Protein AF-0000000070954323 (afdb_homodimer)

Nearest PDB structures (foldseek):
  1kt5-assembly1_A  TM=7.233E-01  e=2.459E-09  Bos taurus
  1aqb-assembly1_A  TM=7.321E-01  e=3.437E-09  Sus scrofa domesticus
  1hbq-assembly1_A  TM=7.292E-01  e=1.731E-08  Bos taurus
  2wqa-assembly1_F  TM=7.330E-01  e=2.860E-08  Homo sapiens
  2wq9-assembly1_A  TM=7.162E-01  e=1.611E-07  Homo sapiens

Secondary structure (DSSP, 8-state):
-HHHHHHHHHHHHHHHHHS-----TTS--SS---SS--GGGG-EEEEEEEE--SSTTSPPEEEEEEEEEEEETTEEEEEEEEEEE-TTT--EEEEEEEEEESSTTT-SEEEEEEEETT--PPPPPEEEEEEEE-SSSEEEEEEEEEEEETTTTEEEEEEEEEEEESSS---HHHHHHHHHHGGGGT--GGG-EE---TT-----/-HHHHHHHHHHHHHHHHHS-----TTS--SS---SS--GGGG-EEEEEEEE--SSTTSPPEEEEEEEEEEEETTEEEEEEEEEEE-TTT--EEEEEEEEEESSTTT-SEEEEEEEETT--PPPPPEEEEEEEE-SSSEEEEEEEEEEEETTTTEEEEEEEEEEEESSS---HHHHHHHHHHGGGGT--GGG-EE---TT-----

InterPro domains:
  IPR012674 Calycin [G3DSA:2.40.128.20] (20-203)
  IPR012674 Calycin [SSF50814] (7-202)

Solvent-accessible surface area (backbone atoms only — not comparable to full-atom values): 21520 Å² total; per-residue (Å²): 114,68,66,57,28,49,51,45,39,49,49,38,51,53,48,49,67,65,44,63,67,57,75,45,81,58,41,59,75,77,92,55,42,29,78,88,46,62,62,74,55,57,45,43,62,33,18,52,49,23,27,35,30,86,59,80,88,52,59,43,31,48,32,33,37,36,36,42,64,40,78,58,90,83,43,34,33,35,43,34,40,36,40,29,23,37,72,86,79,59,48,76,49,44,35,38,31,49,30,37,30,72,43,52,85,46,46,24,33,26,41,32,30,40,27,49,64,93,56,87,62,63,51,74,57,28,42,32,21,41,56,45,65,77,65,67,58,39,37,32,37,39,35,30,33,65,35,70,41,79,90,76,70,41,75,35,51,52,65,32,40,36,32,31,17,60,42,72,73,68,53,66,68,28,48,51,48,47,50,54,45,46,45,47,69,70,39,58,71,89,55,51,40,76,45,49,54,69,90,56,75,76,79,121,113,70,64,60,30,50,51,44,39,49,48,37,52,54,48,49,67,64,43,66,66,59,73,46,82,58,42,59,77,74,93,56,41,28,79,88,46,61,61,74,55,58,45,43,62,33,18,52,50,23,28,35,31,84,60,78,88,52,58,43,30,47,34,34,37,36,36,43,64,41,76,58,90,83,42,34,34,36,44,34,39,35,39,30,22,38,72,87,79,60,49,76,49,43,36,39,30,49,30,36,29,74,42,52,86,45,46,24,32,25,41,30,30,40,26,51,65,93,59,87,62,64,51,74,56,29,41,32,21,39,54,44,67,78,65,67,58,37,34,33,37,39,35,32,33,65,36,72,40,80,90,76,70,42,74,35,52,52,65,31,41,36,33,33,17,59,43,72,73,68,54,66,66,27,48,50,49,46,50,55,45,46,45,49,70,72,39,59,70,88,56,52,41,76,43,48,54,69,91,55,77,74,78,120

Organism: NCBI:txid2509291

Radius of gyration: 23.68 Å; Cα contacts (8 Å, |Δi|>4): 924; chains: 2; bounding box: 45×77×60 Å

Foldseek 3Di:
DVVLLVVLLVQLVVLLVVLQLPDPVQADDDPAADPQDDLVLLAAKKFFFKWFDLDDQDNFAQWMKGWDWDDDPQWIKIWIKIWTADPVPRDIWIKIKIWTAPHSNRRFKIKMWMDTPPDDDIDPIWIKGFRDDPSAFKTKIKIKDWDADPVVRDIHMDMIITMITPDLDDDPSSSVSNQVSVVSVVDDNVRMDGHHNPPCPPPD/DVVLLVVLLVQLVVLLVVLQLPDPVQADDDPAADPQDDLVLLAAKKFFFKWFDLDDQDNFAQWMKGWDWDDDPQWIKIWIKIWGADPVPRDIWIKIKIWTAPHSRRRFKIKMWMDTPPDDDIDPIWIKGFRDDPSAFKTKIKIKDWDADPVVRDIHMDMIITMITPDLDDDPSSSVSNQVSVVSHVDDNVRMDGHHNPPCPPPD

Structure (mmCIF, N/CA/C/O backbone):
data_AF-0000000070954323-model_v1
#
loop_
_entity.id
_entity.type
_entity.pdbx_description
1 polymer 'Accessory gland protein'
#
loop_
_atom_site.group_PDB
_atom_site.id
_atom_site.type_symbol
_atom_site.label_atom_id
_atom_site.label_alt_id
_atom_site.label_comp_id
_atom_site.label_asym_id
_atom_site.label_entity_id
_atom_site.label_seq_id
_atom_site.pdbx_PDB_ins_code
_atom_site.Cartn_x
_atom_site.Cartn_y
_atom_site.Cartn_z
_atom_site.occupancy
_atom_site.B_iso_or_equiv
_atom_site.auth_seq_id
_atom_site.auth_comp_id
_atom_site.auth_asym_id
_atom_site.auth_atom_id
_atom_site.pdbx_PDB_model_num
ATOM 1 N N . MET A 1 1 ? -2.977 30.281 27.391 1 47.25 1 MET A N 1
ATOM 2 C CA . MET A 1 1 ? -1.901 29.828 26.516 1 47.25 1 MET A CA 1
ATOM 3 C C . MET A 1 1 ? -1.099 28.719 27.172 1 47.25 1 MET A C 1
ATOM 5 O O . MET A 1 1 ? -0.707 27.75 26.516 1 47.25 1 MET A O 1
ATOM 9 N N . VAL A 1 2 ? -0.849 28.797 28.5 1 53.75 2 VAL A N 1
ATOM 10 C CA . VAL A 1 2 ? -0.03 27.844 29.266 1 53.75 2 VAL A CA 1
ATOM 11 C C . VAL A 1 2 ? -0.776 26.516 29.406 1 53.75 2 VAL A C 1
ATOM 13 O O . VAL A 1 2 ? -0.182 25.453 29.281 1 53.75 2 VAL A O 1
ATOM 16 N N . ARG A 1 3 ? -2.035 26.594 29.5 1 60.94 3 ARG A N 1
ATOM 17 C CA . ARG A 1 3 ? -2.857 25.406 29.734 1 60.94 3 ARG A CA 1
ATOM 18 C C . ARG A 1 3 ? -2.975 24.562 28.469 1 60.94 3 ARG A C 1
ATOM 20 O O . ARG A 1 3 ? -2.92 23.328 28.547 1 60.94 3 ARG A O 1
ATOM 27 N N . LEU A 1 4 ? -2.953 25.266 27.422 1 66.94 4 LEU A N 1
ATOM 28 C CA . LEU A 1 4 ? -3.074 24.547 26.156 1 66.94 4 LEU A CA 1
ATOM 29 C C . LEU A 1 4 ? -1.786 23.812 25.828 1 66.94 4 LEU A C 1
ATOM 31 O O . LEU A 1 4 ? -1.827 22.656 25.375 1 66.94 4 LEU A O 1
ATOM 35 N N . SER A 1 5 ? -0.775 24.453 26.328 1 74.94 5 SER A N 1
ATOM 36 C CA . SER A 1 5 ? 0.527 23.844 26.094 1 74.94 5 SER A CA 1
ATOM 37 C C . SER A 1 5 ? 0.712 22.578 26.922 1 74.94 5 SER A C 1
ATOM 39 O O . SER A 1 5 ? 1.225 21.562 26.422 1 74.94 5 SER A O 1
ATOM 41 N N . ALA A 1 6 ? 0.201 22.719 28.062 1 77.94 6 ALA A N 1
ATOM 42 C CA . ALA A 1 6 ? 0.362 21.578 28.953 1 77.94 6 ALA A CA 1
ATOM 43 C C . ALA A 1 6 ? -0.482 20.391 28.484 1 77.94 6 ALA A C 1
ATOM 45 O O . ALA A 1 6 ? -0.036 19.234 28.547 1 77.94 6 ALA A O 1
ATOM 46 N N . LEU A 1 7 ? -1.592 20.672 28.062 1 75.38 7 LEU A N 1
ATOM 47 C CA . LEU A 1 7 ? -2.49 19.625 27.594 1 75.38 7 LEU A CA 1
ATOM 48 C C . LEU A 1 7 ? -1.939 18.953 26.344 1 75.38 7 LEU A C 1
ATOM 50 O O . LEU A 1 7 ? -1.99 17.734 26.203 1 75.38 7 LEU A O 1
ATOM 54 N N . VAL A 1 8 ? -1.42 19.766 25.516 1 77.81 8 VAL A N 1
ATOM 55 C CA . VAL A 1 8 ? -0.852 19.219 24.281 1 77.81 8 VAL A CA 1
ATOM 56 C C . VAL A 1 8 ? 0.38 18.375 24.609 1 77.81 8 VAL A C 1
ATOM 58 O O . VAL A 1 8 ? 0.582 17.312 24.031 1 77.81 8 VAL A O 1
ATOM 61 N N . LEU A 1 9 ? 1.069 18.953 25.562 1 77.38 9 LEU A N 1
ATOM 62 C CA . LEU A 1 9 ? 2.262 18.203 25.969 1 77.38 9 LEU A CA 1
ATOM 63 C C . LEU A 1 9 ? 1.887 16.859 26.562 1 77.38 9 LEU A C 1
ATOM 65 O O . LEU A 1 9 ? 2.52 15.844 26.266 1 77.38 9 LEU A O 1
ATOM 69 N N . LEU A 1 10 ? 0.932 16.922 27.312 1 75 10 LEU A N 1
ATOM 70 C CA . LEU A 1 10 ? 0.473 15.68 27.922 1 75 10 LEU A CA 1
ATOM 71 C C . LEU A 1 10 ? -0.044 14.719 26.859 1 75 10 LEU A C 1
ATOM 73 O O . LEU A 1 10 ? 0.27 13.523 26.906 1 75 10 LEU A O 1
ATOM 77 N N . ALA A 1 11 ? -0.732 15.25 26 1 76.75 11 ALA A N 1
ATOM 78 C CA . ALA A 1 11 ? -1.265 14.414 24.922 1 76.75 11 ALA A CA 1
ATOM 79 C C . ALA A 1 11 ? -0.139 13.82 24.094 1 76.75 11 ALA A C 1
ATOM 81 O O . ALA A 1 11 ? -0.169 12.633 23.75 1 76.75 11 ALA A O 1
ATOM 82 N N . ALA A 1 12 ? 0.773 14.633 23.844 1 76.06 12 ALA A N 1
ATOM 83 C CA . ALA A 1 12 ? 1.914 14.172 23.047 1 76.06 12 ALA A CA 1
ATOM 84 C C . ALA A 1 12 ? 2.646 13.039 23.766 1 76.06 12 ALA A C 1
ATOM 86 O O . ALA A 1 12 ? 3.051 12.055 23.141 1 76.06 12 ALA A O 1
ATOM 87 N N . LEU A 1 13 ? 2.721 13.211 25 1 73.44 13 LEU A N 1
ATOM 88 C CA . LEU A 1 13 ? 3.406 12.195 25.797 1 73.44 13 LEU A CA 1
ATOM 89 C C . LEU A 1 13 ? 2.631 10.883 25.781 1 73.44 13 LEU A C 1
ATOM 91 O O . LEU A 1 13 ? 3.223 9.805 25.672 1 73.44 13 LEU A O 1
ATOM 95 N N . LEU A 1 14 ? 1.375 10.992 25.844 1 73.31 14 LEU A N 1
ATOM 96 C CA . LEU A 1 14 ? 0.542 9.797 25.859 1 73.31 14 LEU A CA 1
ATOM 97 C C . LEU A 1 14 ? 0.603 9.078 24.516 1 73.31 14 LEU A C 1
ATOM 99 O O . LEU A 1 14 ? 0.645 7.848 24.453 1 73.31 14 LEU A O 1
ATOM 103 N N . VAL A 1 15 ? 0.657 9.867 23.547 1 75.38 15 VAL A N 1
ATOM 104 C CA . VAL A 1 15 ? 0.728 9.289 22.203 1 75.38 15 VAL A CA 1
ATOM 105 C C . VAL A 1 15 ? 2.08 8.609 22.016 1 75.38 15 VAL A C 1
ATOM 107 O O . VAL A 1 15 ? 2.154 7.52 21.438 1 75.38 15 VAL A O 1
ATOM 110 N N . ALA A 1 16 ? 3.035 9.234 22.453 1 71.12 16 ALA A N 1
ATOM 111 C CA . ALA A 1 16 ? 4.379 8.68 22.312 1 71.12 16 ALA A CA 1
ATOM 112 C C . ALA A 1 16 ? 4.5 7.336 23.016 1 71.12 16 ALA A C 1
ATOM 114 O O . ALA A 1 16 ? 5.133 6.41 22.5 1 71.12 16 ALA A O 1
ATOM 115 N N . VAL A 1 17 ? 3.842 7.254 24.094 1 67.12 17 VAL A N 1
ATOM 116 C CA . VAL A 1 17 ? 3.904 6.02 24.875 1 67.12 17 VAL A CA 1
ATOM 117 C C . VAL A 1 17 ? 3.135 4.914 24.141 1 67.12 17 VAL A C 1
ATOM 119 O O . VAL A 1 17 ? 3.557 3.756 24.141 1 67.12 17 VAL A O 1
ATOM 122 N N . ALA A 1 18 ? 2.109 5.312 23.516 1 68.12 18 ALA A N 1
ATOM 123 C CA . ALA A 1 18 ? 1.26 4.348 22.828 1 68.12 18 ALA A CA 1
ATOM 124 C C . ALA A 1 18 ? 1.861 3.955 21.469 1 68.12 18 ALA A C 1
ATOM 126 O O . ALA A 1 18 ? 1.576 2.875 20.953 1 68.12 18 ALA A O 1
ATOM 127 N N . ALA A 1 19 ? 2.588 4.902 21 1 64.31 19 ALA A N 1
ATOM 128 C CA . ALA A 1 19 ? 3.199 4.625 19.703 1 64.31 19 ALA A CA 1
ATOM 129 C C . ALA A 1 19 ? 4.301 3.574 19.828 1 64.31 19 ALA A C 1
ATOM 131 O O . ALA A 1 19 ? 5.285 3.781 20.547 1 64.31 19 ALA A O 1
ATOM 132 N N . ASN A 1 20 ? 3.857 2.318 20.094 1 59.84 20 ASN A N 1
ATOM 133 C CA . ASN A 1 20 ? 4.852 1.251 20.141 1 59.84 20 ASN A CA 1
ATOM 134 C C . ASN A 1 20 ? 5.848 1.351 18.984 1 59.84 20 ASN A C 1
ATOM 136 O O . ASN A 1 20 ? 5.453 1.385 17.828 1 59.84 20 ASN A O 1
ATOM 140 N N . ARG A 1 21 ? 7.09 1.794 19.25 1 58.81 21 ARG A N 1
ATOM 141 C CA . ARG A 1 21 ? 8.195 2.002 18.312 1 58.81 21 ARG A CA 1
ATOM 142 C C . ARG A 1 21 ? 8.305 0.842 17.328 1 58.81 21 ARG A C 1
ATOM 144 O O . ARG A 1 21 ? 9.102 -0.077 17.531 1 58.81 21 ARG A O 1
ATOM 151 N N . SER A 1 22 ? 7.191 0.528 16.828 1 56.34 22 SER A N 1
ATOM 152 C CA . SER A 1 22 ? 7.469 -0.533 15.875 1 56.34 22 SER A CA 1
ATOM 153 C C . SER A 1 22 ? 8.211 0.006 14.656 1 56.34 22 SER A C 1
ATOM 155 O O . SER A 1 22 ? 7.859 1.062 14.125 1 56.34 22 SER A O 1
ATOM 157 N N . SER A 1 23 ? 9.453 -0.253 14.586 1 64.88 23 SER A N 1
ATOM 158 C CA . SER A 1 23 ? 10.234 0.056 13.391 1 64.88 23 SER A CA 1
ATOM 159 C C . SER A 1 23 ? 9.562 -0.475 12.133 1 64.88 23 SER A C 1
ATOM 161 O O . SER A 1 23 ? 9.109 -1.622 12.102 1 64.88 23 SER A O 1
ATOM 163 N N . PHE A 1 24 ? 9.352 0.448 11.281 1 75.44 24 PHE A N 1
ATOM 164 C CA . PHE A 1 24 ? 8.758 0.048 10.008 1 75.44 24 PHE A CA 1
ATOM 165 C C . PHE A 1 24 ? 9.844 -0.316 9 1 75.44 24 PHE A C 1
ATOM 167 O O . PHE A 1 24 ? 9.539 -0.647 7.848 1 75.44 24 PHE A O 1
ATOM 174 N N . ARG A 1 25 ? 11.094 -0.28 9.438 1 73.44 25 ARG A N 1
ATOM 175 C CA . ARG A 1 25 ? 12.258 -0.756 8.695 1 73.44 25 ARG A CA 1
ATOM 176 C C . ARG A 1 25 ? 12.312 -0.125 7.305 1 73.44 25 ARG A C 1
ATOM 178 O O . ARG A 1 25 ? 12.531 -0.817 6.312 1 73.44 25 ARG A O 1
ATOM 185 N N . GLY A 1 26 ? 11.914 1.151 7.34 1 78.75 26 GLY A N 1
ATOM 186 C CA . GLY A 1 26 ? 12.016 1.883 6.086 1 78.75 26 GLY A CA 1
ATOM 187 C C . GLY A 1 26 ? 10.852 1.628 5.152 1 78.75 26 GLY A C 1
ATOM 188 O O . GLY A 1 26 ? 10.891 2.023 3.984 1 78.75 26 GLY A O 1
ATOM 189 N N . LYS A 1 27 ? 9.883 0.964 5.633 1 89.06 27 LYS A N 1
ATOM 190 C CA . LYS A 1 27 ? 8.695 0.697 4.828 1 89.06 27 LYS A CA 1
ATOM 191 C C . LYS A 1 27 ? 7.504 1.504 5.328 1 89.06 27 LYS A C 1
ATOM 193 O O . LYS A 1 27 ? 7.559 2.107 6.402 1 89.06 27 LYS A O 1
ATOM 198 N N . CYS A 1 28 ? 6.539 1.507 4.465 1 92.38 28 CYS A N 1
ATOM 199 C CA . CYS A 1 28 ? 5.316 2.182 4.891 1 92.38 28 CYS A CA 1
ATOM 200 C C . CYS A 1 28 ? 4.613 1.397 5.988 1 92.38 28 CYS A C 1
ATOM 202 O O . CYS A 1 28 ? 4.566 0.167 5.949 1 92.38 28 CYS A O 1
ATOM 204 N N . PRO A 1 29 ? 4.102 2.125 6.957 1 87.62 29 PRO A N 1
ATOM 205 C CA . PRO A 1 29 ? 3.357 1.398 7.988 1 87.62 29 PRO A CA 1
ATOM 206 C C . PRO A 1 29 ? 2.119 0.697 7.438 1 87.62 29 PRO A C 1
ATOM 208 O O . PRO A 1 29 ? 1.447 1.229 6.551 1 87.62 29 PRO A O 1
ATOM 211 N N . ILE A 1 30 ? 1.927 -0.478 8.055 1 84.69 30 ILE A N 1
ATOM 212 C CA . ILE A 1 30 ? 0.743 -1.241 7.676 1 84.69 30 ILE A CA 1
ATOM 213 C C . ILE A 1 30 ? -0.319 -1.125 8.766 1 84.69 30 ILE A C 1
ATOM 215 O O . ILE A 1 30 ? -0.018 -1.281 9.953 1 84.69 30 ILE A O 1
ATOM 219 N N . ASN A 1 31 ? -1.475 -0.734 8.453 1 85.19 31 ASN A N 1
ATOM 220 C CA . ASN A 1 31 ? -2.633 -0.729 9.344 1 85.19 31 ASN A CA 1
ATOM 221 C C . ASN A 1 31 ? -2.438 0.228 10.516 1 85.19 31 ASN A C 1
ATOM 223 O O . ASN A 1 31 ? -2.754 -0.11 11.656 1 85.19 31 ASN A O 1
ATOM 227 N N . LEU A 1 32 ? -1.851 1.337 10.289 1 88.88 32 LEU A N 1
ATOM 228 C CA . LEU A 1 32 ? -1.647 2.348 11.328 1 88.88 32 LEU A CA 1
ATOM 229 C C . LEU A 1 32 ? -2.697 3.449 11.227 1 88.88 32 LEU A C 1
ATOM 231 O O . LEU A 1 32 ? -2.914 4.008 10.141 1 88.88 32 LEU A O 1
ATOM 235 N N . GLY A 1 33 ? -3.414 3.713 12.32 1 91.94 33 GLY A N 1
ATOM 236 C CA . GLY A 1 33 ? -4.426 4.754 12.422 1 91.94 33 GLY A CA 1
ATOM 237 C C . GLY A 1 33 ? -5.074 4.824 13.789 1 91.94 33 GLY A C 1
ATOM 238 O O . GLY A 1 33 ? -5.262 3.801 14.445 1 91.94 33 GLY A O 1
ATOM 239 N N . LYS A 1 34 ? -5.371 6.008 14.164 1 93.75 34 LYS A N 1
ATOM 240 C CA . LYS A 1 34 ? -6.008 6.219 15.461 1 93.75 34 LYS A CA 1
ATOM 241 C C . LYS A 1 34 ? -7.316 5.441 15.562 1 93.75 34 LYS A C 1
ATOM 243 O O . LYS A 1 34 ? -8.117 5.434 14.617 1 93.75 34 LYS A O 1
ATOM 248 N N . THR A 1 35 ? -7.531 4.781 16.688 1 90.94 35 THR A N 1
ATOM 249 C CA . THR A 1 35 ? -8.773 4.098 17.016 1 90.94 35 THR A CA 1
ATOM 250 C C . THR A 1 35 ? -9.148 4.316 18.469 1 90.94 35 THR A C 1
ATOM 252 O O . THR A 1 35 ? -8.305 4.16 19.359 1 90.94 35 THR A O 1
ATOM 255 N N . PRO A 1 36 ? -10.383 4.73 18.766 1 94.31 36 PRO A N 1
ATOM 256 C CA . PRO A 1 36 ? -11.438 5.129 17.828 1 94.31 36 PRO A CA 1
ATOM 257 C C . PRO A 1 36 ? -11.133 6.445 17.125 1 94.31 36 PRO A C 1
ATOM 259 O O . PRO A 1 36 ? -10.289 7.223 17.594 1 94.31 36 PRO A O 1
ATOM 262 N N . PHE A 1 37 ? -11.797 6.648 16.031 1 96.69 37 PHE A N 1
ATOM 263 C CA . PHE A 1 37 ? -11.602 7.828 15.195 1 96.69 37 PHE A CA 1
ATOM 264 C C . PHE A 1 37 ? -12.938 8.391 14.734 1 96.69 37 PHE A C 1
ATOM 266 O O . PHE A 1 37 ? -13.836 7.641 14.344 1 96.69 37 PHE A O 1
ATOM 273 N N . ASP A 1 38 ? -13.047 9.703 14.844 1 96.81 38 ASP A N 1
ATOM 274 C CA . ASP A 1 38 ? -14.242 10.391 14.383 1 96.81 38 ASP A CA 1
ATOM 275 C C . ASP A 1 38 ? -13.93 11.32 13.211 1 96.81 38 ASP A C 1
ATOM 277 O O . ASP A 1 38 ? -13.453 12.438 13.406 1 96.81 38 ASP A O 1
ATOM 281 N N . PRO A 1 39 ? -14.273 10.875 12.062 1 96.44 39 PRO A N 1
ATOM 282 C CA . PRO A 1 39 ? -13.922 11.672 10.883 1 96.44 39 PRO A CA 1
ATOM 283 C C . PRO A 1 39 ? -14.57 13.055 10.898 1 96.44 39 PRO A C 1
ATOM 285 O O . PRO A 1 39 ? -14.008 14.016 10.367 1 96.44 39 PRO A O 1
ATOM 288 N N . ARG A 1 40 ? -15.727 13.195 11.523 1 95.75 40 ARG A N 1
ATOM 289 C CA . ARG A 1 40 ? -16.438 14.469 11.531 1 95.75 40 ARG A CA 1
ATOM 290 C C . ARG A 1 40 ? -15.672 15.523 12.32 1 95.75 40 ARG A C 1
ATOM 292 O O . ARG A 1 40 ? -15.711 16.703 11.984 1 95.75 40 ARG A O 1
ATOM 299 N N . LYS A 1 41 ? -15.008 15.07 13.281 1 97.75 41 LYS A N 1
ATOM 300 C CA . LYS A 1 41 ? -14.266 16 14.125 1 97.75 41 LYS A CA 1
ATOM 301 C C . LYS A 1 41 ? -13 16.484 13.438 1 97.75 41 LYS A C 1
ATOM 303 O O . LYS A 1 41 ? -12.383 17.469 13.867 1 97.75 41 LYS A O 1
ATOM 308 N N . MET A 1 42 ? -12.609 15.836 12.352 1 97.81 42 MET A N 1
ATOM 309 C CA . MET A 1 42 ? -11.422 16.25 11.602 1 97.81 42 MET A CA 1
ATOM 310 C C . MET A 1 42 ? -11.758 17.375 10.625 1 97.81 42 MET A C 1
ATOM 312 O O . MET A 1 42 ? -10.859 18 10.07 1 97.81 42 MET A O 1
ATOM 316 N N . ALA A 1 43 ? -12.992 17.656 10.414 1 98.38 43 ALA A N 1
ATOM 317 C CA . ALA A 1 43 ? -13.43 18.625 9.422 1 98.38 43 ALA A CA 1
ATOM 318 C C . ALA A 1 43 ? -12.883 20.016 9.742 1 98.38 43 ALA A C 1
ATOM 320 O O . ALA A 1 43 ? -12.789 20.391 10.906 1 98.38 43 ALA A O 1
ATOM 321 N N . GLY A 1 44 ? -12.578 20.75 8.633 1 98.19 44 GLY A N 1
ATOM 322 C CA . GLY A 1 44 ? -12.164 22.141 8.797 1 98.19 44 GLY A CA 1
ATOM 323 C C . GLY A 1 44 ? -10.695 22.359 8.469 1 98.19 44 GLY A C 1
ATOM 324 O O . GLY A 1 44 ? -10.094 21.594 7.723 1 98.19 44 GLY A O 1
ATOM 325 N N . GLU A 1 45 ? -10.195 23.422 8.984 1 97.69 45 GLU A N 1
ATOM 326 C CA . GLU A 1 45 ? -8.859 23.875 8.609 1 97.69 45 GLU A CA 1
ATOM 327 C C . GLU A 1 45 ? -7.82 23.422 9.617 1 97.69 45 GLU A C 1
ATOM 329 O O . GLU A 1 45 ? -8.062 23.453 10.828 1 97.69 45 GLU A O 1
ATOM 334 N N . TRP A 1 46 ? -6.754 23.031 9.109 1 97.81 46 TRP A N 1
ATOM 335 C CA . TRP A 1 46 ? -5.578 22.641 9.883 1 97.81 46 TRP A CA 1
ATOM 336 C C . TRP A 1 46 ? -4.324 23.328 9.344 1 97.81 46 TRP A C 1
ATOM 338 O O . TRP A 1 46 ? -4.137 23.422 8.125 1 97.81 46 TRP A O 1
ATOM 348 N N . PHE A 1 47 ? -3.459 23.75 10.242 1 97.12 47 PHE A N 1
ATOM 349 C CA . PHE A 1 47 ? -2.211 24.406 9.875 1 97.12 47 PHE A CA 1
ATOM 350 C C . PHE A 1 47 ? -1.018 23.5 10.148 1 97.12 47 PHE A C 1
ATOM 352 O O . PHE A 1 47 ? -0.899 22.938 11.242 1 97.12 47 PHE A O 1
ATOM 359 N N . ILE A 1 48 ? -0.167 23.375 9.172 1 96.56 48 ILE A N 1
ATOM 360 C CA . ILE A 1 48 ? 1.023 22.562 9.406 1 96.56 48 ILE A CA 1
ATOM 361 C C . ILE A 1 48 ? 1.93 23.25 10.422 1 96.56 48 ILE A C 1
ATOM 363 O O . ILE A 1 48 ? 2.229 24.438 10.289 1 96.56 48 ILE A O 1
ATOM 367 N N . GLN A 1 49 ? 2.342 22.5 11.445 1 96.25 49 GLN A N 1
ATOM 368 C CA . GLN A 1 49 ? 3.178 23.047 12.5 1 96.25 49 GLN A CA 1
ATOM 369 C C . GLN A 1 49 ? 4.617 22.562 12.383 1 96.25 49 GLN A C 1
ATOM 371 O O . GLN A 1 49 ? 5.555 23.266 12.758 1 96.25 49 GLN A O 1
ATOM 376 N N . ALA A 1 50 ? 4.781 21.375 11.961 1 96.12 50 ALA A N 1
ATOM 377 C CA . ALA A 1 50 ? 6.078 20.75 11.758 1 96.12 50 ALA A CA 1
ATOM 378 C C . ALA A 1 50 ? 5.941 19.484 10.906 1 96.12 50 ALA A C 1
ATOM 380 O O . ALA A 1 50 ? 4.848 18.922 10.781 1 96.12 50 ALA A O 1
ATOM 381 N N . GLY A 1 51 ? 7.02 19.031 10.336 1 96.12 51 GLY A N 1
ATOM 382 C CA . GLY A 1 51 ? 6.988 17.781 9.586 1 96.12 51 GLY A CA 1
ATOM 383 C C . GLY A 1 51 ? 8.07 17.688 8.523 1 96.12 51 GLY A C 1
ATOM 384 O O . GLY A 1 51 ? 9 18.5 8.516 1 96.12 51 GLY A O 1
ATOM 385 N N . THR A 1 52 ? 7.879 16.641 7.742 1 95.38 52 THR A N 1
ATOM 386 C CA . THR A 1 52 ? 8.781 16.469 6.609 1 95.38 52 THR A CA 1
ATOM 387 C C . THR A 1 52 ? 8.242 17.172 5.371 1 95.38 52 THR A C 1
ATOM 389 O O . THR A 1 52 ? 7.027 17.266 5.184 1 95.38 52 THR A O 1
ATOM 392 N N . PRO A 1 53 ? 9.188 17.703 4.562 1 89.06 53 PRO A N 1
ATOM 393 C CA . PRO A 1 53 ? 8.703 18.359 3.34 1 89.06 53 PRO A CA 1
ATOM 394 C C . PRO A 1 53 ? 8.031 17.375 2.381 1 89.06 53 PRO A C 1
ATOM 396 O O . PRO A 1 53 ? 8.461 16.234 2.262 1 89.06 53 PRO A O 1
ATOM 399 N N . LEU A 1 54 ? 6.938 17.812 1.779 1 75.44 54 LEU A N 1
ATOM 400 C CA . LEU A 1 54 ? 6.25 17 0.786 1 75.44 54 LEU A CA 1
ATOM 401 C C . LEU A 1 54 ? 7.059 16.906 -0.502 1 75.44 54 LEU A C 1
ATOM 403 O O . LEU A 1 54 ? 7.145 15.852 -1.117 1 75.44 54 LEU A O 1
ATOM 407 N N . PHE A 1 55 ? 7.473 18.109 -0.833 1 73.25 55 PHE A N 1
ATOM 408 C CA . PHE A 1 55 ? 8.234 18.234 -2.072 1 73.25 55 PHE A CA 1
ATOM 409 C C . PHE A 1 55 ? 9.609 18.828 -1.807 1 73.25 55 PHE A C 1
ATOM 411 O O . PHE A 1 55 ? 9.727 19.859 -1.137 1 73.25 55 PHE A O 1
ATOM 418 N N . GLY A 1 56 ? 10.625 18.141 -2.117 1 72.62 56 GLY A N 1
ATOM 419 C CA . GLY A 1 56 ? 11.953 18.719 -2.004 1 72.62 56 GLY A CA 1
ATOM 420 C C . GLY A 1 56 ? 12.508 18.672 -0.592 1 72.62 56 GLY A C 1
ATOM 421 O O . GLY A 1 56 ? 12.281 17.703 0.135 1 72.62 56 GLY A O 1
ATOM 422 N N . GLU A 1 57 ? 13.242 19.766 -0.26 1 76.94 57 GLU A N 1
ATOM 423 C CA . GLU A 1 57 ? 13.969 19.75 1.004 1 76.94 57 GLU A CA 1
ATOM 424 C C . GLU A 1 57 ? 13.352 20.703 2.02 1 76.94 57 GLU A C 1
ATOM 426 O O . GLU A 1 57 ? 13.648 20.625 3.213 1 76.94 57 GLU A O 1
ATOM 431 N N . GLN A 1 58 ? 12.445 21.516 1.536 1 85.94 58 GLN A N 1
ATOM 432 C CA . GLN A 1 58 ? 11.922 22.531 2.441 1 85.94 58 GLN A CA 1
ATOM 433 C C . GLN A 1 58 ? 10.406 22.422 2.582 1 85.94 58 GLN A C 1
ATOM 435 O O . GLN A 1 58 ? 9.711 22.125 1.609 1 85.94 58 GLN A O 1
ATOM 440 N N . LEU A 1 59 ? 9.992 22.766 3.816 1 91.19 59 LEU A N 1
ATOM 441 C CA . LEU A 1 59 ? 8.555 22.875 4.035 1 91.19 59 LEU A CA 1
ATOM 442 C C . LEU A 1 59 ? 8 24.156 3.402 1 91.19 59 LEU A C 1
ATOM 444 O O . LEU A 1 59 ? 8.648 25.203 3.43 1 91.19 59 LEU A O 1
ATOM 448 N N . SER A 1 60 ? 6.844 24.062 2.908 1 91.69 60 SER A N 1
ATOM 449 C CA . SER A 1 60 ? 6.172 25.25 2.381 1 91.69 60 SER A CA 1
ATOM 450 C C . SER A 1 60 ? 5.77 26.203 3.5 1 91.69 60 SER A C 1
ATOM 452 O O . SER A 1 60 ? 5.562 25.781 4.641 1 91.69 60 SER A O 1
ATOM 454 N N . ARG A 1 61 ? 5.73 27.484 3.115 1 93.19 61 ARG A N 1
ATOM 455 C CA . ARG A 1 61 ? 5.285 28.484 4.074 1 93.19 61 ARG A CA 1
ATOM 456 C C . ARG A 1 61 ? 3.764 28.609 4.062 1 93.19 61 ARG A C 1
ATOM 458 O O . ARG A 1 61 ? 3.121 28.344 3.047 1 93.19 61 ARG A O 1
ATOM 465 N N . CYS A 1 62 ? 3.232 28.969 5.25 1 95.94 62 CYS A N 1
ATOM 466 C CA . CYS A 1 62 ? 1.812 29.25 5.395 1 95.94 62 CYS A CA 1
ATOM 467 C C . CYS A 1 62 ? 0.961 28.078 4.934 1 95.94 62 CYS A C 1
ATOM 469 O O . CYS A 1 62 ? -0.108 28.266 4.352 1 95.94 62 CYS A O 1
ATOM 471 N N . ALA A 1 63 ? 1.505 26.891 5.113 1 95.06 63 ALA A N 1
ATOM 472 C CA . ALA A 1 63 ? 0.83 25.703 4.613 1 95.06 63 ALA A CA 1
ATOM 473 C C . ALA A 1 63 ? -0.367 25.344 5.488 1 95.06 63 ALA A C 1
ATOM 475 O O . ALA A 1 63 ? -0.27 25.344 6.719 1 95.06 63 ALA A O 1
ATOM 476 N N . ARG A 1 64 ? -1.469 24.984 4.844 1 96.06 64 ARG A N 1
ATOM 477 C CA . ARG A 1 64 ? -2.682 24.609 5.559 1 96.06 64 ARG A CA 1
ATOM 478 C C . ARG A 1 64 ? -3.506 23.609 4.75 1 96.06 64 ARG A C 1
ATOM 480 O O . ARG A 1 64 ? -3.426 23.594 3.52 1 96.06 64 ARG A O 1
ATOM 487 N N . PHE A 1 65 ? -4.258 22.828 5.473 1 96.5 65 PHE A N 1
ATOM 488 C CA . PHE A 1 65 ? -5.188 21.859 4.902 1 96.5 65 PHE A CA 1
ATOM 489 C C . PHE A 1 65 ? -6.621 22.203 5.293 1 96.5 65 PHE A C 1
ATOM 491 O O . PHE A 1 65 ? -6.879 22.625 6.418 1 96.5 65 PHE A O 1
ATOM 498 N N . THR A 1 66 ? -7.469 22.062 4.363 1 97.94 66 THR A N 1
ATOM 499 C CA . THR A 1 66 ? -8.898 22 4.672 1 97.94 66 THR A CA 1
ATOM 500 C C . THR A 1 66 ? -9.445 20.594 4.418 1 97.94 66 THR A C 1
ATOM 502 O O . THR A 1 66 ? -9.383 20.094 3.293 1 97.94 66 THR A O 1
ATOM 505 N N . VAL A 1 67 ? -9.984 20.031 5.449 1 98.25 67 VAL A N 1
ATOM 506 C CA . VAL A 1 67 ? -10.477 18.656 5.383 1 98.25 67 VAL A CA 1
ATOM 507 C C . VAL A 1 67 ? -12.008 18.656 5.355 1 98.25 67 VAL A C 1
ATOM 509 O O . VAL A 1 67 ? -12.648 19.266 6.211 1 98.25 67 VAL A O 1
ATOM 512 N N . ARG A 1 68 ? -12.586 17.938 4.414 1 98.19 68 ARG A N 1
ATOM 513 C CA . ARG A 1 68 ? -14.031 17.797 4.281 1 98.19 68 ARG A CA 1
ATOM 514 C C . ARG A 1 68 ? -14.43 16.328 4.176 1 98.19 68 ARG A C 1
ATOM 516 O O . ARG A 1 68 ? -14.438 15.758 3.082 1 98.19 68 ARG A O 1
ATOM 523 N N . PRO A 1 69 ? -14.758 15.719 5.316 1 97.44 69 PRO A N 1
ATOM 524 C CA . PRO A 1 69 ? -15.281 14.352 5.254 1 97.44 69 PRO A CA 1
ATOM 525 C C . PRO A 1 69 ? -16.641 14.273 4.555 1 97.44 69 PRO A C 1
ATOM 527 O O . PRO A 1 69 ? -17.484 15.156 4.723 1 97.44 69 PRO A O 1
ATOM 530 N N . ARG A 1 70 ? -16.75 13.25 3.793 1 94.81 70 ARG A N 1
ATOM 531 C CA . ARG A 1 70 ? -17.969 13.039 3.029 1 94.81 70 ARG A CA 1
ATOM 532 C C . ARG A 1 70 ? -18.406 11.578 3.084 1 94.81 70 ARG A C 1
ATOM 534 O O . ARG A 1 70 ? -17.625 10.68 2.734 1 94.81 70 ARG A O 1
ATOM 541 N N . LEU A 1 71 ? -19.609 11.375 3.516 1 92.12 71 LEU A N 1
ATOM 542 C CA . LEU A 1 71 ? -20.203 10.039 3.514 1 92.12 71 LEU A CA 1
ATOM 543 C C . LEU A 1 71 ? -21.094 9.836 2.291 1 92.12 71 LEU A C 1
ATOM 545 O O . LEU A 1 71 ? -22.016 10.617 2.053 1 92.12 71 LEU A O 1
ATOM 549 N N . GLU A 1 72 ? -20.75 8.93 1.485 1 89 72 GLU A N 1
ATOM 550 C CA . GLU A 1 72 ? -21.547 8.531 0.34 1 89 72 GLU A CA 1
ATOM 551 C C . GLU A 1 72 ? -21.969 7.066 0.443 1 89 72 GLU A C 1
ATOM 553 O O . GLU A 1 72 ? -21.156 6.168 0.19 1 89 72 GLU A O 1
ATOM 558 N N . GLY A 1 73 ? -23.266 6.871 0.764 1 88.31 73 GLY A N 1
ATOM 559 C CA . GLY A 1 73 ? -23.672 5.516 1.103 1 88.31 73 GLY A CA 1
ATOM 560 C C . GLY A 1 73 ? -22.953 4.969 2.326 1 88.31 73 GLY A C 1
ATOM 561 O O . GLY A 1 73 ? -23.016 5.566 3.404 1 88.31 73 GLY A O 1
ATOM 562 N N . HIS A 1 74 ? -22.234 3.875 2.057 1 88.62 74 HIS A N 1
ATOM 563 C CA . HIS A 1 74 ? -21.531 3.266 3.18 1 88.62 74 HIS A CA 1
ATOM 564 C C . HIS A 1 74 ? -20.031 3.521 3.094 1 88.62 74 HIS A C 1
ATOM 566 O O . HIS A 1 74 ? -19.25 2.975 3.883 1 88.62 74 HIS A O 1
ATOM 572 N N . GLU A 1 75 ? -19.703 4.406 2.191 1 90.25 75 GLU A N 1
ATOM 573 C CA . GLU A 1 75 ? -18.281 4.691 1.999 1 90.25 75 GLU A CA 1
ATOM 574 C C . GLU A 1 75 ? -17.922 6.074 2.539 1 90.25 75 GLU A C 1
ATOM 576 O O . GLU A 1 75 ? -18.734 7.004 2.465 1 90.25 75 GLU A O 1
ATOM 581 N N . LEU A 1 76 ? -16.812 6.172 3.143 1 94.75 76 LEU A N 1
ATOM 582 C CA . LEU A 1 76 ? -16.297 7.418 3.707 1 94.75 76 LEU A CA 1
ATOM 583 C C . LEU A 1 76 ? -15.172 7.98 2.848 1 94.75 76 LEU A C 1
ATOM 585 O O . LEU A 1 76 ? -14.18 7.293 2.596 1 94.75 76 LEU A O 1
ATOM 589 N N . PHE A 1 77 ? -15.344 9.234 2.447 1 95.5 77 PHE A N 1
ATOM 590 C CA . PHE A 1 77 ? -14.367 9.938 1.627 1 95.5 77 PHE A CA 1
ATOM 591 C C . PHE A 1 77 ? -13.875 11.195 2.332 1 95.5 77 PHE A C 1
ATOM 593 O O . PHE A 1 77 ? -14.523 11.688 3.264 1 95.5 77 PHE A O 1
ATOM 600 N N . TYR A 1 78 ? -12.703 11.703 1.921 1 96.62 78 TYR A N 1
ATOM 601 C CA . TYR A 1 78 ? -12.18 12.992 2.355 1 96.62 78 TYR A CA 1
ATOM 602 C C . TYR A 1 78 ? -11.773 13.844 1.162 1 96.62 78 TYR A C 1
ATOM 604 O O . TYR A 1 78 ? -10.953 13.422 0.344 1 96.62 78 TYR A O 1
ATOM 612 N N . ASP A 1 79 ? -12.336 14.984 1.072 1 96.25 79 ASP A N 1
ATOM 613 C CA . ASP A 1 79 ? -11.805 16.031 0.202 1 96.25 79 ASP A CA 1
ATOM 614 C C . ASP A 1 79 ? -10.852 16.953 0.965 1 96.25 79 ASP A C 1
ATOM 616 O O . ASP A 1 79 ? -11.234 17.547 1.977 1 96.25 79 ASP A O 1
ATOM 620 N N . ILE A 1 80 ? -9.68 17.016 0.462 1 96.31 80 ILE A N 1
ATOM 621 C CA . ILE A 1 80 ? -8.664 17.781 1.184 1 96.31 80 ILE A CA 1
ATOM 622 C C . ILE A 1 80 ? -8.062 18.844 0.262 1 96.31 80 ILE A C 1
ATOM 624 O O . ILE A 1 80 ? -7.617 18.531 -0.843 1 96.31 80 ILE A O 1
ATOM 628 N N . GLN A 1 81 ? -8.062 20.031 0.74 1 96.5 81 GLN A N 1
ATOM 629 C CA . GLN A 1 81 ? -7.441 21.141 0.034 1 96.5 81 GLN A CA 1
ATOM 630 C C . GLN A 1 81 ? -6.191 21.625 0.763 1 96.5 81 GLN A C 1
ATOM 632 O O . GLN A 1 81 ? -6.227 21.875 1.969 1 96.5 81 GLN A O 1
ATOM 637 N N . TYR A 1 82 ? -5.129 21.641 0.008 1 95.38 82 TYR A N 1
ATOM 638 C CA . TYR A 1 82 ? -3.857 22.141 0.517 1 95.38 82 TYR A CA 1
ATOM 639 C C . TYR A 1 82 ? -3.494 23.469 -0.13 1 95.38 82 TYR A C 1
ATOM 641 O O . TYR A 1 82 ? -3.492 23.594 -1.357 1 95.38 82 TYR A O 1
ATOM 649 N N . ASN A 1 83 ? -3.248 24.453 0.665 1 95.19 83 ASN A N 1
ATOM 650 C CA . ASN A 1 83 ? -2.779 25.766 0.216 1 95.19 83 ASN A CA 1
ATOM 651 C C . ASN A 1 83 ? -1.474 26.156 0.902 1 95.19 83 ASN A C 1
ATOM 653 O O . ASN A 1 83 ? -1.315 25.953 2.107 1 95.19 83 ASN A O 1
ATOM 657 N N . ALA A 1 84 ? -0.55 26.688 0.11 1 94.69 84 ALA A N 1
ATOM 658 C CA . ALA A 1 84 ? 0.734 27.062 0.692 1 94.69 84 ALA A CA 1
ATOM 659 C C . ALA A 1 84 ? 1.466 28.062 -0.202 1 94.69 84 ALA A C 1
ATOM 661 O O . ALA A 1 84 ? 0.978 28.422 -1.277 1 94.69 84 ALA A O 1
ATOM 662 N N . LEU A 1 85 ? 2.543 28.609 0.328 1 93.31 85 LEU A N 1
ATOM 663 C CA . LEU A 1 85 ? 3.49 29.406 -0.431 1 93.31 85 LEU A CA 1
ATOM 664 C C . LEU A 1 85 ? 4.754 28.625 -0.74 1 93.31 85 LEU A C 1
ATOM 666 O O . LEU A 1 85 ? 5.355 28.031 0.158 1 93.31 85 LEU A O 1
ATOM 670 N N . SER A 1 86 ? 5.105 28.609 -1.974 1 88.5 86 SER A N 1
ATOM 671 C CA . SER A 1 86 ? 6.289 27.875 -2.41 1 88.5 86 SER A CA 1
ATOM 672 C C . SER A 1 86 ? 7.547 28.391 -1.719 1 88.5 86 SER A C 1
ATOM 674 O O . SER A 1 86 ? 7.785 29.594 -1.677 1 88.5 86 SER A O 1
ATOM 676 N N . PRO A 1 87 ? 8.289 27.391 -1.246 1 85.31 87 PRO A N 1
ATOM 677 C CA . PRO A 1 87 ? 9.547 27.844 -0.644 1 85.31 87 PRO A CA 1
ATOM 678 C C . PRO A 1 87 ? 10.555 28.328 -1.681 1 85.31 87 PRO A C 1
ATOM 680 O O . PRO A 1 87 ? 11.547 28.969 -1.328 1 85.31 87 PRO A O 1
ATOM 683 N N . ARG A 1 88 ? 10.367 28.016 -2.871 1 85.06 88 ARG A N 1
ATOM 684 C CA . ARG A 1 88 ? 11.312 28.359 -3.932 1 85.06 88 ARG A CA 1
ATOM 685 C C . ARG A 1 88 ? 11.164 29.828 -4.34 1 85.06 88 ARG A C 1
ATOM 687 O O . ARG A 1 88 ? 12.156 30.547 -4.457 1 85.06 88 ARG A O 1
ATOM 694 N N . ASP A 1 89 ? 9.93 30.281 -4.535 1 88.31 89 ASP A N 1
ATOM 695 C CA . ASP A 1 89 ? 9.75 31.609 -5.078 1 88.31 89 ASP A CA 1
ATOM 696 C C . ASP A 1 89 ? 8.688 32.375 -4.293 1 88.31 89 ASP A C 1
ATOM 698 O O . ASP A 1 89 ? 8.375 33.531 -4.625 1 88.31 89 ASP A O 1
ATOM 702 N N . GLY A 1 90 ? 8.039 31.781 -3.371 1 88.56 90 GLY A N 1
ATOM 703 C CA . GLY A 1 90 ? 7.078 32.469 -2.51 1 88.56 90 GLY A CA 1
ATOM 704 C C . GLY A 1 90 ? 5.695 32.562 -3.127 1 88.56 90 GLY A C 1
ATOM 705 O O . GLY A 1 90 ? 4.781 33.125 -2.527 1 88.56 90 GLY A O 1
ATOM 706 N N . LYS A 1 91 ? 5.461 32 -4.285 1 91.44 91 LYS A N 1
ATOM 707 C CA . LYS A 1 91 ? 4.164 32.062 -4.949 1 91.44 91 LYS A CA 1
ATOM 708 C C . LYS A 1 91 ? 3.174 31.094 -4.34 1 91.44 91 LYS A C 1
ATOM 710 O O . LYS A 1 91 ? 3.551 29.984 -3.943 1 91.44 91 LYS A O 1
ATOM 715 N N . PRO A 1 92 ? 1.951 31.547 -4.324 1 92.62 92 PRO A N 1
ATOM 716 C CA . PRO A 1 92 ? 0.931 30.625 -3.803 1 92.62 92 PRO A CA 1
ATOM 717 C C . PRO A 1 92 ? 0.672 29.438 -4.73 1 92.62 92 PRO A C 1
ATOM 719 O O . PRO A 1 92 ? 0.735 29.578 -5.953 1 92.62 92 PRO A O 1
ATOM 722 N N . TYR A 1 93 ? 0.42 28.281 -4.172 1 91.25 93 TYR A N 1
ATOM 723 C CA . TYR A 1 93 ? -0.036 27.109 -4.914 1 91.25 93 TYR A CA 1
ATOM 724 C C . TYR A 1 93 ? -0.994 26.266 -4.074 1 91.25 93 TYR A C 1
ATOM 726 O O . TYR A 1 93 ? -1.088 26.453 -2.857 1 91.25 93 TYR A O 1
ATOM 734 N N . ALA A 1 94 ? -1.687 25.484 -4.801 1 94.56 94 ALA A N 1
ATOM 735 C CA . ALA A 1 94 ? -2.688 24.641 -4.141 1 94.56 94 ALA A CA 1
ATOM 736 C C . ALA A 1 94 ? -2.67 23.219 -4.695 1 94.56 94 ALA A C 1
ATOM 738 O O . ALA A 1 94 ? -2.348 23.016 -5.867 1 94.56 94 ALA A O 1
ATOM 739 N N . LEU A 1 95 ? -2.928 22.312 -3.797 1 94.81 95 LEU A N 1
ATOM 740 C CA . LEU A 1 95 ? -3.141 20.922 -4.156 1 94.81 95 LEU A CA 1
ATOM 741 C C . LEU A 1 95 ? -4.523 20.453 -3.719 1 94.81 95 LEU A C 1
ATOM 743 O O . LEU A 1 95 ? -5.066 20.938 -2.729 1 94.81 95 LEU A O 1
ATOM 747 N N . GLU A 1 96 ? -5.016 19.578 -4.465 1 95.44 96 GLU A N 1
ATOM 748 C CA . GLU A 1 96 ? -6.258 18.891 -4.117 1 95.44 96 GLU A CA 1
ATOM 749 C C . GLU A 1 96 ? -6.027 17.406 -3.922 1 95.44 96 GLU A C 1
ATOM 751 O O . GLU A 1 96 ? -5.324 16.766 -4.711 1 95.44 96 GLU A O 1
ATOM 756 N N . SER A 1 97 ? -6.562 16.938 -2.861 1 94.94 97 SER A N 1
ATOM 757 C CA . SER A 1 97 ? -6.438 15.508 -2.59 1 94.94 97 SER A CA 1
ATOM 758 C C . SER A 1 97 ? -7.805 14.859 -2.387 1 94.94 97 SER A C 1
ATOM 760 O O . SER A 1 97 ? -8.695 15.461 -1.786 1 94.94 97 SER A O 1
ATOM 762 N N . LYS A 1 98 ? -7.973 13.727 -2.99 1 95.75 98 LYS A N 1
ATOM 763 C CA . LYS A 1 98 ? -9.117 12.844 -2.76 1 95.75 98 LYS A CA 1
ATOM 764 C C . LYS A 1 98 ? -8.695 11.562 -2.049 1 95.75 98 LYS A C 1
ATOM 766 O 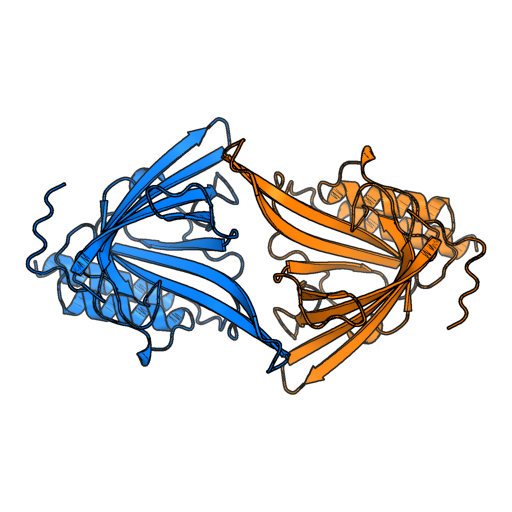O . LYS A 1 98 ? -7.664 10.977 -2.387 1 95.75 98 LYS A O 1
ATOM 771 N N . SER A 1 99 ? -9.461 11.234 -0.994 1 96.19 99 SER A N 1
ATOM 772 C CA . SER A 1 99 ? -9.102 10.016 -0.28 1 96.19 99 SER A CA 1
ATOM 773 C C . SER A 1 99 ? -10.336 9.203 0.094 1 96.19 99 SER A C 1
ATOM 775 O O . SER A 1 99 ? -11.438 9.742 0.174 1 96.19 99 SER A O 1
ATOM 777 N N . GLN A 1 100 ? -10.156 7.957 0.219 1 95 100 GLN A N 1
ATOM 778 C CA . GLN A 1 100 ? -11.188 7.023 0.645 1 95 100 GLN A CA 1
ATOM 779 C C . GLN A 1 100 ? -10.711 6.168 1.816 1 95 100 GLN A C 1
ATOM 781 O O . GLN A 1 100 ? -9.633 5.574 1.759 1 95 100 GLN A O 1
ATOM 786 N N . ALA A 1 101 ? -11.555 6.133 2.84 1 94.31 101 ALA A N 1
ATOM 787 C CA . ALA A 1 101 ? -11.203 5.324 4.004 1 94.31 101 ALA A CA 1
ATOM 788 C C . ALA A 1 101 ? -11.141 3.842 3.645 1 94.31 101 ALA A C 1
ATOM 790 O O . ALA A 1 101 ? -11.977 3.344 2.885 1 94.31 101 ALA A O 1
ATOM 791 N N . TYR A 1 102 ? -10.141 3.16 4.203 1 90 102 TYR A N 1
ATOM 792 C CA . TYR A 1 102 ? -10.055 1.717 4.012 1 90 102 TYR A CA 1
ATOM 793 C C . TYR A 1 102 ? -11.258 1.016 4.633 1 90 102 TYR A C 1
ATOM 795 O O . TYR A 1 102 ? -11.867 0.142 4.012 1 90 102 TYR A O 1
ATOM 803 N N . ASN A 1 103 ? -11.5 1.286 5.805 1 88.19 103 ASN A N 1
ATOM 804 C CA . ASN A 1 103 ? -12.688 0.882 6.547 1 88.19 103 ASN A CA 1
ATOM 805 C C . ASN A 1 103 ? -13.508 2.09 6.984 1 88.19 103 ASN A C 1
ATOM 807 O O . ASN A 1 103 ? -13.086 2.852 7.855 1 88.19 103 ASN A O 1
ATOM 811 N N . PRO A 1 104 ? -14.68 2.219 6.406 1 89.56 104 PRO A N 1
ATOM 812 C CA . PRO A 1 104 ? -15.484 3.406 6.711 1 89.56 104 PRO A CA 1
ATOM 813 C C . PRO A 1 104 ? -15.844 3.51 8.188 1 89.56 104 PRO A C 1
ATOM 815 O O . PRO A 1 104 ? -16.141 4.602 8.68 1 89.56 104 PRO A O 1
ATOM 818 N N . HIS A 1 105 ? -15.797 2.436 8.945 1 88.75 105 HIS A N 1
ATOM 819 C CA . HIS A 1 105 ? -16.172 2.457 10.352 1 88.75 105 HIS A CA 1
ATOM 820 C C . HIS A 1 105 ? -14.984 2.855 11.234 1 88.75 105 HIS A C 1
ATOM 822 O O . HIS A 1 105 ? -15.172 3.207 12.398 1 88.75 105 HIS A O 1
ATOM 828 N N . ARG A 1 106 ? -13.789 2.762 10.766 1 87.81 106 ARG A N 1
ATOM 829 C CA . ARG A 1 106 ? -12.594 3.164 11.492 1 87.81 106 ARG A CA 1
ATOM 830 C C . ARG A 1 106 ? -12.078 4.516 11 1 87.81 106 ARG A C 1
ATOM 832 O O . ARG A 1 106 ? -11.75 5.391 11.805 1 87.81 106 ARG A O 1
ATOM 839 N N . GLY A 1 107 ? -11.906 4.793 9.672 1 92.38 107 GLY A N 1
ATOM 840 C CA . GLY A 1 107 ? -11.82 6.059 8.961 1 92.38 107 GLY A CA 1
ATOM 841 C C . GLY A 1 107 ? -10.43 6.656 8.969 1 92.38 107 GLY A C 1
ATOM 842 O O . GLY A 1 107 ? -10.102 7.5 8.133 1 92.38 107 GLY A O 1
ATOM 843 N N . ALA A 1 108 ? -9.562 6.238 9.969 1 96.31 108 ALA A N 1
ATOM 844 C CA . ALA A 1 108 ? -8.297 6.938 10.18 1 96.31 108 ALA A CA 1
ATOM 845 C C . ALA A 1 108 ? -7.293 6.586 9.078 1 96.31 108 ALA A C 1
ATOM 847 O O . ALA A 1 108 ? -6.375 7.359 8.805 1 96.31 108 ALA A O 1
ATOM 848 N N . LEU A 1 109 ? -7.422 5.383 8.57 1 94.94 109 LEU A N 1
ATOM 849 C CA . LEU A 1 109 ? -6.574 4.918 7.477 1 94.94 109 LEU A CA 1
ATOM 850 C C . LEU A 1 109 ? -7.297 5.035 6.141 1 94.94 109 LEU A C 1
ATOM 852 O O . LEU A 1 109 ? -8.422 4.547 5.988 1 94.94 109 LEU A O 1
ATOM 856 N N . SER A 1 110 ? -6.645 5.727 5.176 1 95.62 110 SER A N 1
ATOM 857 C CA . SER A 1 110 ? -7.289 5.934 3.883 1 95.62 110 SER A CA 1
ATOM 858 C C . SER A 1 110 ? -6.281 5.84 2.74 1 95.62 110 SER A C 1
ATOM 860 O O . SER A 1 110 ? -5.07 5.84 2.973 1 95.62 110 SER A O 1
ATOM 862 N N . LEU A 1 111 ? -6.82 5.629 1.574 1 96.12 111 LEU A N 1
ATOM 863 C CA . LEU A 1 111 ? -6.074 5.777 0.327 1 96.12 111 LEU A CA 1
ATOM 864 C C . LEU A 1 111 ? -6.312 7.1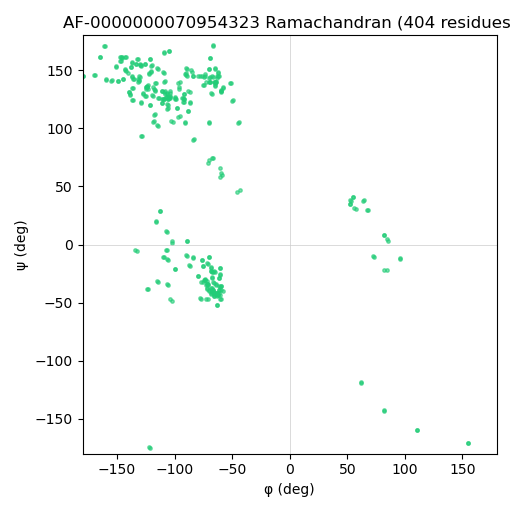52 -0.285 1 96.12 111 LEU A C 1
ATOM 866 O O . LEU A 1 111 ? -7.453 7.621 -0.355 1 96.12 111 LEU A O 1
ATOM 870 N N . GLY A 1 112 ? -5.219 7.758 -0.701 1 96.44 112 GLY A N 1
ATOM 871 C CA . GLY A 1 112 ? -5.352 9.102 -1.239 1 96.44 112 GLY A CA 1
ATOM 872 C C . GLY A 1 112 ? -4.629 9.289 -2.561 1 96.44 112 GLY A C 1
ATOM 873 O O . GLY A 1 112 ? -3.775 8.477 -2.928 1 96.44 112 GLY A O 1
ATOM 874 N N . VAL A 1 113 ? -5.016 10.289 -3.289 1 97.06 113 VAL A N 1
ATOM 875 C CA . VAL A 1 113 ? -4.32 10.844 -4.445 1 97.06 113 VAL A CA 1
ATOM 876 C C . VAL A 1 113 ? -4.277 12.367 -4.34 1 97.06 113 VAL A C 1
ATOM 878 O O . VAL A 1 113 ? -5.07 12.969 -3.617 1 97.06 113 VAL A O 1
ATOM 881 N N . TRP A 1 114 ? -3.371 12.969 -4.934 1 95.31 114 TRP A N 1
ATOM 882 C CA . TRP A 1 114 ? -3.316 14.43 -4.969 1 95.31 114 TRP A CA 1
ATOM 883 C C . TRP A 1 114 ? -3.119 14.93 -6.395 1 95.31 114 TRP A C 1
ATOM 885 O O . TRP A 1 114 ? -2.668 14.188 -7.266 1 95.31 114 TRP A O 1
ATOM 895 N N . ARG A 1 115 ? -3.52 16.047 -6.664 1 95.62 115 ARG A N 1
ATOM 896 C CA . ARG A 1 115 ? -3.266 16.766 -7.914 1 95.62 115 ARG A CA 1
ATOM 897 C C . ARG A 1 115 ? -3.004 18.25 -7.652 1 95.62 115 ARG A C 1
ATOM 899 O O . ARG A 1 115 ? -3.502 18.812 -6.676 1 95.62 115 ARG A O 1
ATOM 906 N N . ARG A 1 116 ? -2.154 18.812 -8.508 1 92.44 116 ARG A N 1
ATOM 907 C CA . ARG A 1 116 ? -1.989 20.266 -8.461 1 92.44 116 ARG A CA 1
ATOM 908 C C . ARG A 1 116 ? -3.24 20.984 -8.969 1 92.44 116 ARG A C 1
ATOM 910 O O . ARG A 1 116 ? -3.848 20.562 -9.953 1 92.44 116 ARG A O 1
ATOM 917 N N . ALA A 1 117 ? -3.488 22.031 -8.219 1 88.56 117 ALA A N 1
ATOM 918 C CA . ALA A 1 117 ? -4.656 22.781 -8.648 1 88.56 117 ALA A CA 1
ATOM 919 C C . ALA A 1 117 ? -4.484 23.297 -10.078 1 88.56 117 ALA A C 1
ATOM 921 O O . ALA A 1 117 ? -3.42 23.812 -10.438 1 88.56 117 ALA A O 1
ATOM 922 N N . GLY A 1 118 ? -5.523 23.078 -10.906 1 87 118 GLY A N 1
ATOM 923 C CA . GLY A 1 118 ? -5.48 23.531 -12.281 1 87 118 GLY A CA 1
ATOM 924 C C . GLY A 1 118 ? -5.031 22.469 -13.258 1 87 118 GLY A C 1
ATOM 925 O O . GLY A 1 118 ? -5.008 22.688 -14.469 1 87 118 GLY A O 1
ATOM 926 N N . THR A 1 119 ? -4.527 21.391 -12.703 1 90.31 119 THR A N 1
ATOM 927 C CA . THR A 1 119 ? -4.152 20.281 -13.578 1 90.31 119 THR A CA 1
ATOM 928 C C . THR A 1 119 ? -5.168 19.141 -13.477 1 90.31 119 THR A C 1
ATOM 930 O O . THR A 1 119 ? -6.047 19.172 -12.609 1 90.31 119 THR A O 1
ATOM 933 N N . GLU A 1 120 ? -5.074 18.266 -14.391 1 88.44 120 GLU A N 1
ATOM 934 C CA . GLU A 1 120 ? -6.062 17.188 -14.422 1 88.44 120 GLU A CA 1
ATOM 935 C C . GLU A 1 120 ? -5.469 15.875 -13.938 1 88.44 120 GLU A C 1
ATOM 937 O O . GLU A 1 120 ? -6.199 14.938 -13.609 1 88.44 120 GLU A O 1
ATOM 942 N N . GLU A 1 121 ? -4.238 15.82 -13.844 1 92.19 121 GLU A N 1
ATOM 943 C CA . GLU A 1 121 ? -3.586 14.539 -13.57 1 92.19 121 GLU A CA 1
ATOM 944 C C . GLU A 1 121 ? -3.402 14.32 -12.07 1 92.19 121 GLU A C 1
ATOM 946 O O . GLU A 1 121 ? -2.816 15.156 -11.383 1 92.19 121 GLU A O 1
ATOM 951 N N . TYR A 1 122 ? -3.922 13.172 -11.641 1 94.12 122 TYR A N 1
ATOM 952 C CA . TYR A 1 122 ? -3.729 12.773 -10.25 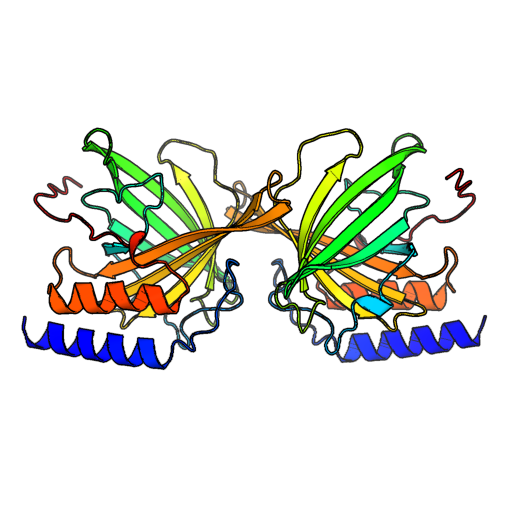1 94.12 122 TYR A CA 1
ATOM 953 C C . TYR A 1 122 ? -2.453 11.961 -10.086 1 94.12 122 TYR A C 1
ATOM 955 O O . TYR A 1 122 ? -2.014 11.289 -11.023 1 94.12 122 TYR A O 1
ATOM 963 N N . SER A 1 123 ? -1.911 12.07 -8.914 1 92.56 123 SER A N 1
ATOM 964 C CA . SER A 1 123 ? -0.778 11.227 -8.555 1 92.56 123 SER A CA 1
ATOM 965 C C . SER A 1 123 ? -1.189 9.758 -8.469 1 92.56 123 SER A C 1
ATOM 967 O O . SER A 1 123 ? -2.377 9.438 -8.539 1 92.56 123 SER A O 1
ATOM 969 N N . GLU A 1 124 ? -0.116 8.875 -8.32 1 91.75 124 GLU A N 1
ATOM 970 C CA . GLU A 1 124 ? -0.394 7.508 -7.898 1 91.75 124 GLU A CA 1
ATOM 971 C C . GLU A 1 124 ? -0.976 7.473 -6.488 1 91.75 124 GLU A C 1
ATOM 973 O O . GLU A 1 124 ? -0.688 8.344 -5.668 1 91.75 124 GLU A O 1
ATOM 978 N N . PRO A 1 125 ? -1.768 6.461 -6.242 1 95.38 125 PRO A N 1
ATOM 979 C CA . PRO A 1 125 ? -2.34 6.359 -4.898 1 95.38 125 PRO A CA 1
ATOM 980 C C . PRO A 1 125 ? -1.275 6.176 -3.816 1 95.38 125 PRO A C 1
ATOM 982 O O . PRO A 1 125 ? -0.233 5.566 -4.066 1 95.38 125 PRO A O 1
ATOM 985 N N . PHE A 1 126 ? -1.551 6.691 -2.693 1 94.69 126 PHE A N 1
ATOM 986 C CA . PHE A 1 126 ? -0.721 6.508 -1.51 1 94.69 126 PHE A CA 1
ATOM 987 C C . PHE A 1 126 ? -1.583 6.242 -0.281 1 94.69 126 PHE A C 1
ATOM 989 O O . PHE A 1 126 ? -2.775 6.555 -0.273 1 94.69 126 PHE A O 1
ATOM 996 N N . GLY A 1 127 ? -0.974 5.598 0.71 1 94.62 127 GLY A N 1
ATOM 997 C CA . GLY A 1 127 ? -1.648 5.457 1.991 1 94.62 127 GLY A CA 1
ATOM 998 C C . GLY A 1 127 ? -1.48 6.664 2.893 1 94.62 127 GLY A C 1
ATOM 999 O O . GLY A 1 127 ? -0.424 7.301 2.898 1 94.62 127 GLY A O 1
ATOM 1000 N N . GLN A 1 128 ? -2.496 6.941 3.623 1 96.19 128 GLN A N 1
ATOM 1001 C CA . GLN A 1 128 ? -2.381 8.031 4.59 1 96.19 128 GLN A CA 1
ATOM 1002 C C . GLN A 1 128 ? -3.215 7.746 5.836 1 96.19 128 GLN A C 1
ATOM 1004 O O . GLN A 1 128 ? -4.156 6.953 5.793 1 96.19 128 GLN A O 1
ATOM 1009 N N . SER A 1 129 ? -2.809 8.422 6.926 1 95.81 129 SER A N 1
ATOM 1010 C CA . SER A 1 129 ? -3.488 8.133 8.188 1 95.81 129 SER A CA 1
ATOM 1011 C C . SER A 1 129 ? -3.307 9.266 9.188 1 95.81 129 SER A C 1
ATOM 1013 O O . SER A 1 129 ? -2.26 9.914 9.211 1 95.81 129 SER A O 1
ATOM 1015 N N . VAL A 1 130 ? -4.379 9.492 9.898 1 96.81 130 VAL A N 1
ATOM 1016 C CA . VAL A 1 130 ? -4.25 10.242 11.148 1 96.81 130 VAL A CA 1
ATOM 1017 C C . VAL A 1 130 ? -3.941 9.273 12.289 1 96.81 130 VAL A C 1
ATOM 1019 O O . VAL A 1 130 ? -4.785 8.461 12.664 1 96.81 130 VAL A O 1
ATOM 1022 N N . VAL A 1 131 ? -2.746 9.414 12.875 1 94 131 VAL A N 1
ATOM 1023 C CA . VAL A 1 131 ? -2.309 8.391 13.812 1 94 131 VAL A CA 1
ATOM 1024 C C . VAL A 1 131 ? -2.543 8.867 15.242 1 94 131 VAL A C 1
ATOM 1026 O O . VAL A 1 131 ? -2.592 8.055 16.172 1 94 131 VAL A O 1
ATOM 1029 N N . ALA A 1 132 ? -2.664 10.125 15.43 1 93.44 132 ALA A N 1
ATOM 1030 C CA . ALA A 1 132 ? -2.982 10.711 16.734 1 93.44 132 ALA A CA 1
ATOM 1031 C C . ALA A 1 132 ? -3.654 12.07 16.578 1 93.44 132 ALA A C 1
ATOM 1033 O O . ALA A 1 132 ? -3.283 12.859 15.703 1 93.44 132 ALA A O 1
ATOM 1034 N N . THR A 1 133 ? -4.66 12.352 17.422 1 95.5 133 THR A N 1
ATOM 1035 C CA . THR A 1 133 ? -5.324 13.656 17.438 1 95.5 133 THR A CA 1
ATOM 1036 C C . THR A 1 133 ? -6.23 13.789 18.656 1 95.5 133 THR A C 1
ATOM 1038 O O . THR A 1 133 ? -6.785 12.805 19.141 1 95.5 133 THR A O 1
ATOM 1041 N N . ASP A 1 134 ? -6.312 14.977 19.156 1 92.69 134 ASP A N 1
ATOM 1042 C CA . ASP A 1 134 ? -7.367 15.305 20.109 1 92.69 134 ASP A CA 1
ATOM 1043 C C . ASP A 1 134 ? -8.492 16.094 19.438 1 92.69 134 ASP A C 1
ATOM 1045 O O . ASP A 1 134 ? -9.398 16.594 20.109 1 92.69 134 ASP A O 1
ATOM 1049 N N . TYR A 1 135 ? -8.445 16.344 18.125 1 95.69 135 TYR A N 1
ATOM 1050 C CA . TYR A 1 135 ? -9.414 16.969 17.234 1 95.69 135 TYR A CA 1
ATOM 1051 C C . TYR A 1 135 ? -9.492 18.469 17.484 1 95.69 135 TYR A C 1
ATOM 1053 O O . TYR A 1 135 ? -10.023 19.219 16.656 1 95.69 135 TYR A O 1
ATOM 1061 N N . LYS A 1 136 ? -8.867 18.953 18.562 1 93.5 136 LYS A N 1
ATOM 1062 C CA . LYS A 1 136 ? -9.07 20.344 18.953 1 93.5 136 LYS A CA 1
ATOM 1063 C C . LYS A 1 136 ? -7.777 21.141 18.844 1 93.5 136 LYS A C 1
ATOM 1065 O O . LYS A 1 136 ? -7.809 22.344 18.578 1 93.5 136 LYS A O 1
ATOM 1070 N N . THR A 1 137 ? -6.672 20.438 19.078 1 92.88 137 THR A N 1
ATOM 1071 C CA . THR A 1 137 ? -5.434 21.203 19.156 1 92.88 137 THR A CA 1
ATOM 1072 C C . THR A 1 137 ? -4.402 20.672 18.156 1 92.88 137 THR A C 1
ATOM 1074 O O . THR A 1 137 ? -3.662 21.453 17.562 1 92.88 137 THR A O 1
ATOM 1077 N N . PHE A 1 138 ? -4.414 19.344 18.047 1 95.44 138 PHE A N 1
ATOM 1078 C CA . PHE A 1 138 ? -3.369 18.828 17.172 1 95.44 138 PHE A CA 1
ATOM 1079 C C . PHE A 1 138 ? -3.842 17.578 16.438 1 95.44 138 PHE A C 1
ATOM 1081 O O . PHE A 1 138 ? -4.809 16.938 16.859 1 95.44 138 PHE A O 1
ATOM 1088 N N . ALA A 1 139 ? -3.178 17.234 15.375 1 96.38 139 ALA A N 1
ATOM 1089 C CA . ALA A 1 139 ? -3.258 15.953 14.68 1 96.38 139 ALA A CA 1
ATOM 1090 C C . ALA A 1 139 ? -1.901 15.547 14.109 1 96.38 139 ALA A C 1
ATOM 1092 O O . ALA A 1 139 ? -1.112 16.406 13.711 1 96.38 139 ALA A O 1
ATOM 1093 N N . VAL A 1 140 ? -1.609 14.273 14.156 1 95.69 140 VAL A N 1
ATOM 1094 C CA . VAL A 1 140 ? -0.426 13.719 13.508 1 95.69 140 VAL A CA 1
ATOM 1095 C C . VAL A 1 140 ? -0.836 12.945 12.258 1 95.69 140 VAL A C 1
ATOM 1097 O O . VAL A 1 140 ? -1.607 11.984 12.336 1 95.69 140 VAL A O 1
ATOM 1100 N N . PHE A 1 141 ? -0.301 13.391 11.195 1 96.19 141 PHE A N 1
ATOM 1101 C CA . PHE A 1 141 ? -0.691 12.875 9.891 1 96.19 141 PHE A CA 1
ATOM 1102 C C . PHE A 1 141 ? 0.496 12.227 9.188 1 96.19 141 PHE A C 1
ATOM 1104 O O . PHE A 1 141 ? 1.593 12.789 9.164 1 96.19 141 PHE A O 1
ATOM 1111 N N . LEU A 1 142 ? 0.263 11.039 8.594 1 94.88 142 LEU A N 1
ATOM 1112 C CA . LEU A 1 142 ? 1.266 10.344 7.793 1 94.88 142 LEU A CA 1
ATOM 1113 C C . LEU A 1 142 ? 0.727 10.039 6.398 1 94.88 142 LEU A C 1
ATOM 1115 O O . LEU A 1 142 ? -0.436 9.656 6.25 1 94.88 142 LEU A O 1
ATOM 1119 N N . ALA A 1 143 ? 1.465 10.289 5.406 1 95 143 ALA A N 1
ATOM 1120 C CA . ALA A 1 143 ? 1.245 9.812 4.043 1 95 143 ALA A CA 1
ATOM 1121 C C . ALA A 1 143 ? 2.465 9.055 3.521 1 95 143 ALA A C 1
ATOM 1123 O O . ALA A 1 143 ? 3.602 9.508 3.691 1 95 143 ALA A O 1
ATOM 1124 N N . CYS A 1 144 ? 2.199 7.926 2.891 1 94.75 144 CYS A N 1
ATOM 1125 C CA . CYS A 1 144 ? 3.336 7.066 2.574 1 94.75 144 CYS A CA 1
ATOM 1126 C C . CYS A 1 144 ? 3.088 6.281 1.292 1 94.75 144 CYS A C 1
ATOM 1128 O O . CYS A 1 144 ? 1.973 5.82 1.049 1 94.75 144 CYS A O 1
ATOM 1130 N N . ARG A 1 145 ? 4.078 6.129 0.5 1 94.06 145 ARG A N 1
ATOM 1131 C CA . ARG A 1 145 ? 4.062 5.301 -0.701 1 94.06 145 ARG A CA 1
ATOM 1132 C C . ARG A 1 145 ? 5.379 4.543 -0.859 1 94.06 145 ARG A C 1
ATOM 1134 O O . ARG A 1 145 ? 6.457 5.121 -0.71 1 94.06 145 ARG A O 1
ATOM 1141 N N . PRO A 1 146 ? 5.246 3.242 -1.111 1 93.75 146 PRO A N 1
ATOM 1142 C CA . PRO A 1 146 ? 6.492 2.51 -1.354 1 93.75 146 PRO A CA 1
ATOM 1143 C C . PRO A 1 146 ? 7.184 2.932 -2.648 1 93.75 146 PRO A C 1
ATOM 1145 O O . PRO A 1 146 ? 6.512 3.24 -3.639 1 93.75 146 PRO A O 1
ATOM 1148 N N . VAL A 1 147 ? 8.453 2.926 -2.559 1 92.94 147 VAL A N 1
ATOM 1149 C CA . VAL A 1 147 ? 9.297 3.238 -3.711 1 92.94 147 VAL A CA 1
ATOM 1150 C C . VAL A 1 147 ? 10.383 2.178 -3.859 1 92.94 147 VAL A C 1
ATOM 1152 O O . VAL A 1 147 ? 10.875 1.637 -2.865 1 92.94 147 VAL A O 1
ATOM 1155 N N . TYR A 1 148 ? 10.656 1.845 -5.09 1 94.25 148 TYR A N 1
ATOM 1156 C CA . TYR A 1 148 ? 11.75 0.925 -5.363 1 94.25 148 TYR A CA 1
ATOM 1157 C C . TYR A 1 148 ? 12.938 1.66 -5.98 1 94.25 148 TYR A C 1
ATOM 1159 O O . TYR A 1 148 ? 12.773 2.432 -6.93 1 94.25 148 TYR A O 1
ATOM 1167 N N . ASP A 1 149 ? 14.07 1.471 -5.383 1 90 149 ASP A N 1
ATOM 1168 C CA . ASP A 1 149 ? 15.312 2.01 -5.938 1 90 149 ASP A CA 1
ATOM 1169 C C . ASP A 1 149 ? 16.109 0.927 -6.668 1 90 149 ASP A C 1
ATOM 1171 O O . ASP A 1 149 ? 16.766 0.099 -6.035 1 90 149 ASP A O 1
ATOM 1175 N N . PRO A 1 150 ? 16.078 0.999 -8.008 1 87.81 150 PRO A N 1
ATOM 1176 C CA . PRO A 1 150 ? 16.766 -0.061 -8.766 1 87.81 150 PRO A CA 1
ATOM 1177 C C . PRO A 1 150 ? 18.281 -0.04 -8.578 1 87.81 150 PRO A C 1
ATOM 1179 O O . PRO A 1 150 ? 18.938 -1.059 -8.781 1 87.81 150 PRO A O 1
ATOM 1182 N N . SER A 1 151 ? 18.844 1.026 -8.234 1 88.62 151 SER A N 1
ATOM 1183 C CA . SER A 1 151 ? 20.297 1.135 -8.07 1 88.62 151 SER A CA 1
ATOM 1184 C C . SER A 1 151 ? 20.766 0.39 -6.824 1 88.62 151 SER A C 1
ATOM 1186 O O . SER A 1 151 ? 21.828 -0.238 -6.832 1 88.62 151 SER A O 1
ATOM 1188 N N . THR A 1 152 ? 19.984 0.361 -5.801 1 83.81 152 THR A N 1
ATOM 1189 C CA . THR A 1 152 ? 20.344 -0.333 -4.57 1 83.81 152 THR A CA 1
ATOM 1190 C C . THR A 1 152 ? 19.531 -1.617 -4.414 1 83.81 152 THR A C 1
ATOM 1192 O O . THR A 1 152 ? 19.781 -2.412 -3.508 1 83.81 152 THR A O 1
ATOM 1195 N N . ARG A 1 153 ? 18.625 -1.817 -5.301 1 81.69 153 ARG A N 1
ATOM 1196 C CA . ARG A 1 153 ? 17.75 -2.98 -5.312 1 81.69 153 ARG A CA 1
ATOM 1197 C C . ARG A 1 153 ? 17.016 -3.127 -3.982 1 81.69 153 ARG A C 1
ATOM 1199 O O . ARG A 1 153 ? 16.953 -4.223 -3.426 1 81.69 153 ARG A O 1
ATOM 1206 N N . THR A 1 154 ? 16.578 -2.012 -3.445 1 84.56 154 THR A N 1
ATOM 1207 C CA . THR A 1 154 ? 15.867 -2.018 -2.168 1 84.56 154 THR A CA 1
ATOM 1208 C C . THR A 1 154 ? 14.555 -1.25 -2.27 1 84.56 154 THR A C 1
ATOM 1210 O O . THR A 1 154 ? 14.406 -0.377 -3.127 1 84.56 154 THR A O 1
ATOM 1213 N N . PHE A 1 155 ? 13.711 -1.71 -1.369 1 91.06 155 PHE A N 1
ATOM 1214 C CA . PHE A 1 155 ? 12.461 -0.976 -1.229 1 91.06 155 PHE A CA 1
ATOM 1215 C C . PHE A 1 155 ? 12.578 0.098 -0.155 1 91.06 155 PHE A C 1
ATOM 1217 O O . PHE A 1 155 ? 13.141 -0.147 0.916 1 91.06 155 PHE A O 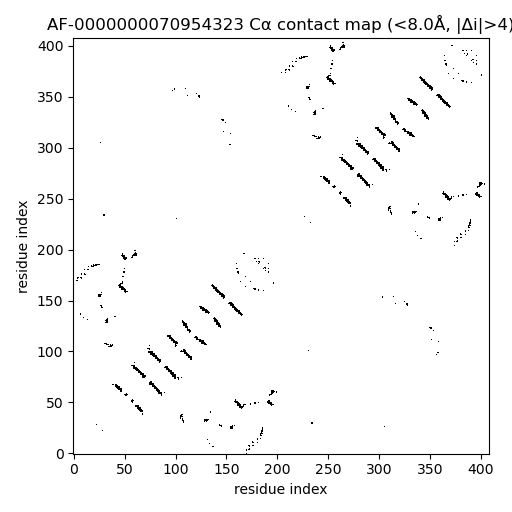1
ATOM 1224 N N . GLN A 1 156 ? 12.18 1.24 -0.595 1 89.81 156 GLN A N 1
ATOM 1225 C CA . GLN A 1 156 ? 12.141 2.414 0.27 1 89.81 156 GLN A CA 1
ATOM 1226 C C . GLN A 1 156 ? 10.734 3.004 0.345 1 89.81 156 GLN A C 1
ATOM 1228 O O . GLN A 1 156 ? 9.766 2.363 -0.065 1 89.81 156 GLN A O 1
ATOM 1233 N N . ARG A 1 157 ? 10.648 4.156 1.018 1 91 157 ARG A N 1
ATOM 1234 C CA . ARG A 1 157 ? 9.344 4.809 1.104 1 91 157 ARG A CA 1
ATOM 1235 C C . ARG A 1 157 ? 9.469 6.309 0.854 1 91 157 ARG A C 1
ATOM 1237 O O . ARG A 1 157 ? 10.477 6.922 1.209 1 91 157 ARG A O 1
ATOM 1244 N N . ALA A 1 158 ? 8.492 6.82 0.184 1 91.25 158 ALA A N 1
ATOM 1245 C CA . ALA A 1 158 ? 8.227 8.258 0.221 1 91.25 158 ALA A CA 1
ATOM 1246 C C . ALA A 1 158 ? 7.25 8.602 1.343 1 91.25 158 ALA A C 1
ATOM 1248 O O . ALA A 1 158 ? 6.051 8.336 1.239 1 91.25 158 ALA A O 1
ATOM 1249 N N . LEU A 1 159 ? 7.789 9.172 2.412 1 92.56 159 LEU A N 1
ATOM 1250 C CA . LEU A 1 159 ? 6.992 9.422 3.607 1 92.56 159 LEU A CA 1
ATOM 1251 C C . LEU A 1 159 ? 6.82 10.914 3.852 1 92.56 159 LEU A C 1
ATOM 1253 O O . LEU A 1 159 ? 7.801 11.664 3.846 1 92.56 159 LEU A O 1
ATOM 1257 N N . ALA A 1 160 ? 5.578 11.352 3.984 1 93.75 160 ALA A N 1
ATOM 1258 C CA . ALA A 1 160 ? 5.242 12.648 4.562 1 93.75 160 ALA A CA 1
ATOM 1259 C C . ALA A 1 160 ? 4.672 12.492 5.969 1 93.75 160 ALA A C 1
ATOM 1261 O O . ALA A 1 160 ? 3.65 11.836 6.16 1 93.75 160 ALA A O 1
ATOM 1262 N N . ALA A 1 161 ? 5.367 13.031 6.867 1 95.19 161 ALA A N 1
ATOM 1263 C CA . ALA A 1 161 ? 4.926 13.047 8.258 1 95.19 161 ALA A CA 1
ATOM 1264 C C . ALA A 1 161 ? 4.77 14.477 8.766 1 95.19 161 ALA A C 1
ATOM 1266 O O . ALA A 1 161 ? 5.699 15.281 8.68 1 95.19 161 ALA A O 1
ATOM 1267 N N . GLN A 1 162 ? 3.545 14.727 9.352 1 96.38 162 GLN A N 1
ATOM 1268 C CA . GLN A 1 162 ? 3.281 16.109 9.711 1 96.38 162 GLN A CA 1
ATOM 1269 C C . GLN A 1 162 ? 2.49 16.203 11.016 1 96.38 162 GLN A C 1
ATOM 1271 O O . GLN A 1 162 ? 1.711 15.305 11.336 1 96.38 162 GLN A O 1
ATOM 1276 N N . VAL A 1 163 ? 2.779 17.312 11.633 1 96.38 163 VAL A N 1
ATOM 1277 C CA . VAL A 1 163 ? 1.965 17.75 12.766 1 96.38 163 VAL A CA 1
ATOM 1278 C C . VAL A 1 163 ? 1.092 18.938 12.344 1 96.38 163 VAL A C 1
ATOM 1280 O O . VAL A 1 163 ? 1.595 19.938 11.836 1 96.38 163 VAL A O 1
ATOM 1283 N N . TRP A 1 164 ? -0.163 18.734 12.617 1 97.06 164 TRP A N 1
ATOM 1284 C CA . TRP A 1 164 ? -1.13 19.781 12.305 1 97.06 164 TRP A CA 1
ATOM 1285 C C . TRP A 1 164 ? -1.665 20.422 13.578 1 97.06 164 TRP A C 1
ATOM 1287 O O . TRP A 1 164 ? -1.708 19.797 14.633 1 97.06 164 TRP A O 1
ATOM 1297 N N . GLY A 1 165 ? -1.975 21.719 13.43 1 96.38 165 GLY A N 1
ATOM 1298 C CA . GLY A 1 165 ? -2.676 22.453 14.477 1 96.38 165 GLY A CA 1
ATOM 1299 C C . GLY A 1 165 ? -3.934 23.141 13.977 1 96.38 165 GLY A C 1
ATOM 1300 O O . GLY A 1 165 ? -4.047 23.453 12.789 1 96.38 165 GLY A O 1
ATOM 1301 N N . ARG A 1 166 ? -4.867 23.375 14.906 1 96 166 ARG A N 1
ATOM 1302 C CA . ARG A 1 166 ? -6.094 24.078 14.547 1 96 166 ARG A CA 1
ATOM 1303 C C . ARG A 1 166 ? -5.84 25.578 14.383 1 96 166 ARG A C 1
ATOM 1305 O O . ARG A 1 166 ? -6.652 26.281 13.789 1 96 166 ARG A O 1
ATOM 1312 N N . SER A 1 167 ? -4.746 26 14.938 1 93.5 167 SER A N 1
ATOM 1313 C CA . SER A 1 167 ? -4.348 27.391 14.812 1 93.5 167 SER A CA 1
ATOM 1314 C C . SER A 1 167 ? -2.988 27.516 14.125 1 93.5 167 SER A C 1
ATOM 1316 O O . SER A 1 167 ? -2.172 26.594 14.18 1 93.5 167 SER A O 1
ATOM 1318 N N . ALA A 1 168 ? -2.807 28.641 13.516 1 92.56 168 ALA A N 1
ATOM 1319 C CA . ALA A 1 168 ? -1.527 28.906 12.859 1 92.56 168 ALA A CA 1
ATOM 1320 C C . ALA A 1 168 ? -0.39 28.953 13.875 1 92.56 168 ALA A C 1
ATOM 1322 O O . ALA A 1 168 ? 0.743 28.578 13.57 1 92.56 168 ALA A O 1
ATOM 1323 N N . SER A 1 169 ? -0.777 29.469 15.008 1 88.06 169 SER A N 1
ATOM 1324 C CA . SER A 1 169 ? 0.22 29.562 16.062 1 88.06 169 SER A CA 1
ATOM 1325 C C . SER A 1 169 ? 0.022 28.484 17.125 1 88.06 169 SER A C 1
ATOM 1327 O O . SER A 1 169 ? -1.112 28.156 17.484 1 88.06 169 SER A O 1
ATOM 1329 N N . MET A 1 170 ? 1.117 27.828 17.469 1 88.38 170 MET A N 1
ATOM 1330 C CA . MET A 1 170 ? 1.154 26.859 18.547 1 88.38 170 MET A CA 1
ATOM 1331 C C . MET A 1 170 ? 2.32 27.125 19.484 1 88.38 170 MET A C 1
ATOM 1333 O O . MET A 1 170 ? 3.375 27.594 19.062 1 88.38 170 MET A O 1
ATOM 1337 N N . ASP A 1 171 ? 2.012 26.828 20.812 1 88.25 171 ASP A N 1
ATOM 1338 C CA . ASP A 1 171 ? 3.086 26.969 21.797 1 88.25 171 ASP A CA 1
ATOM 1339 C C . ASP A 1 171 ? 4.34 26.219 21.344 1 88.25 171 ASP A C 1
ATOM 1341 O O . ASP A 1 171 ? 4.25 25.109 20.844 1 88.25 171 ASP A O 1
ATOM 1345 N N . ASP A 1 172 ? 5.512 26.844 21.547 1 89.12 172 ASP A N 1
ATOM 1346 C CA . ASP A 1 172 ? 6.77 26.281 21.047 1 89.12 172 ASP A CA 1
ATOM 1347 C C . ASP A 1 172 ? 7.066 24.938 21.703 1 89.12 172 ASP A C 1
ATOM 1349 O O . ASP A 1 172 ? 7.555 24.016 21.047 1 89.12 172 ASP A O 1
ATOM 1353 N N . ASP A 1 173 ? 6.82 24.875 22.953 1 87.5 173 ASP A N 1
ATOM 1354 C CA . ASP A 1 173 ? 7.102 23.625 23.672 1 87.5 173 ASP A CA 1
ATOM 1355 C C . ASP A 1 173 ? 6.191 22.5 23.172 1 87.5 173 ASP A C 1
ATOM 1357 O O . ASP A 1 173 ? 6.645 21.375 22.984 1 87.5 173 ASP A O 1
ATOM 1361 N N . ALA A 1 174 ? 4.977 22.844 23.031 1 87.5 174 ALA A N 1
ATOM 1362 C CA . ALA A 1 174 ? 4.023 21.875 22.516 1 87.5 174 ALA A CA 1
ATOM 1363 C C . ALA A 1 174 ? 4.383 21.453 21.094 1 87.5 174 ALA A C 1
ATOM 1365 O O . ALA A 1 174 ? 4.371 20.266 20.766 1 87.5 174 ALA A O 1
ATOM 1366 N N . ARG A 1 175 ? 4.711 22.438 20.344 1 92 175 ARG A N 1
ATOM 1367 C CA . ARG A 1 175 ? 5.082 22.188 18.953 1 92 175 ARG A CA 1
ATOM 1368 C C . ARG A 1 175 ? 6.293 21.266 18.859 1 92 175 ARG A C 1
ATOM 1370 O O . ARG A 1 175 ? 6.293 20.312 18.078 1 92 175 ARG A O 1
ATOM 1377 N N . ARG A 1 176 ? 7.297 21.547 19.641 1 91.19 176 ARG A N 1
ATOM 1378 C CA . ARG A 1 176 ? 8.508 20.734 19.656 1 91.19 176 ARG A CA 1
ATOM 1379 C C . ARG A 1 176 ? 8.227 19.328 20.141 1 91.19 176 ARG A C 1
ATOM 1381 O O . ARG A 1 176 ? 8.742 18.344 19.594 1 91.19 176 ARG A O 1
ATOM 1388 N N . ALA A 1 177 ? 7.434 19.281 21.156 1 88.75 177 ALA A N 1
ATOM 1389 C CA . ALA A 1 177 ? 7.09 17.953 21.703 1 88.75 177 ALA A CA 1
ATOM 1390 C C . ALA A 1 177 ? 6.363 17.125 20.656 1 88.75 177 ALA A C 1
ATOM 1392 O O . ALA A 1 177 ? 6.645 15.93 20.5 1 88.75 177 ALA A O 1
ATOM 1393 N N . LEU A 1 178 ? 5.465 17.734 19.984 1 90.62 178 LEU A N 1
ATOM 1394 C CA . LEU A 1 178 ? 4.715 17.031 18.953 1 90.62 178 LEU A CA 1
ATOM 1395 C C . LEU A 1 178 ? 5.621 16.656 17.781 1 90.62 178 LEU A C 1
ATOM 1397 O O . LEU A 1 178 ? 5.5 15.57 17.219 1 90.62 178 LEU A O 1
ATOM 1401 N N . ALA A 1 179 ? 6.48 17.547 17.406 1 93.12 179 ALA A N 1
ATOM 1402 C CA . ALA A 1 179 ? 7.445 17.266 16.344 1 93.12 179 ALA A CA 1
ATOM 1403 C C . ALA A 1 179 ? 8.305 16.047 16.688 1 93.12 179 ALA A C 1
ATOM 1405 O O . ALA A 1 179 ? 8.578 15.203 15.844 1 93.12 179 ALA A O 1
ATOM 1406 N N . ASP A 1 180 ? 8.648 16.016 17.922 1 88.81 180 ASP A N 1
ATOM 1407 C CA . ASP A 1 180 ? 9.5 14.914 18.375 1 88.81 180 ASP A CA 1
ATOM 1408 C C . ASP A 1 180 ? 8.758 13.578 18.312 1 88.81 180 ASP A C 1
ATOM 1410 O O . ASP A 1 180 ? 9.383 12.523 18.188 1 88.81 180 ASP A O 1
ATOM 1414 N N . LEU A 1 181 ? 7.516 13.68 18.438 1 88.5 181 LEU A N 1
ATOM 1415 C CA . LEU A 1 181 ? 6.684 12.484 18.359 1 88.5 181 LEU A CA 1
ATOM 1416 C C . LEU A 1 181 ? 6.84 11.797 17 1 88.5 181 LEU A C 1
ATOM 1418 O O . LEU A 1 181 ? 6.645 10.586 16.891 1 88.5 181 LEU A O 1
ATOM 1422 N N . LEU A 1 182 ? 7.195 12.523 15.953 1 91 182 LEU A N 1
ATOM 1423 C CA . LEU A 1 182 ? 7.312 11.969 14.609 1 91 182 LEU A CA 1
ATOM 1424 C C . LEU A 1 182 ? 8.438 10.938 14.547 1 91 182 LEU A C 1
ATOM 1426 O O . LEU A 1 182 ? 8.391 10.016 13.734 1 91 182 LEU A O 1
ATOM 1430 N N . SER A 1 183 ? 9.398 11.047 15.461 1 88 183 SER A N 1
ATOM 1431 C CA . SER A 1 183 ? 10.508 10.102 15.5 1 88 183 SER A CA 1
ATOM 1432 C C . SER A 1 183 ? 10.031 8.719 15.93 1 88 183 SER A C 1
ATOM 1434 O O . SER A 1 183 ? 10.664 7.707 15.609 1 88 183 SER A O 1
ATOM 1436 N N . SER A 1 184 ? 8.891 8.648 16.625 1 84.38 184 SER A N 1
ATOM 1437 C CA . SER A 1 184 ? 8.312 7.375 17.031 1 84.38 184 SER A CA 1
ATOM 1438 C C . SER A 1 184 ? 7.762 6.613 15.82 1 84.38 184 SER A C 1
ATOM 1440 O O . SER A 1 184 ? 7.477 5.418 15.922 1 84.38 184 SER A O 1
ATOM 1442 N N . TYR A 1 185 ? 7.688 7.277 14.688 1 85.44 185 TYR A N 1
ATOM 1443 C CA . TYR A 1 185 ? 7.188 6.656 13.461 1 85.44 185 TYR A CA 1
ATOM 1444 C C . TYR A 1 185 ? 8.297 6.516 12.43 1 85.44 185 TYR A C 1
ATOM 1446 O O . TYR A 1 185 ? 8.055 6.609 11.227 1 85.44 185 TYR A O 1
ATOM 1454 N N . ASP A 1 186 ? 9.477 6.387 12.906 1 86.69 186 ASP A N 1
ATOM 1455 C CA . ASP A 1 186 ? 10.664 6.113 12.109 1 86.69 186 ASP A CA 1
ATOM 1456 C C . ASP A 1 186 ? 11.008 7.293 11.203 1 86.69 186 ASP A C 1
ATOM 1458 O O . ASP A 1 186 ? 11.414 7.105 10.055 1 86.69 186 ASP A O 1
ATOM 1462 N N . VAL A 1 187 ? 10.664 8.523 11.664 1 90.19 187 VAL A N 1
ATOM 1463 C CA . VAL A 1 187 ? 11.078 9.727 10.953 1 90.19 187 VAL A CA 1
ATOM 1464 C C . VAL A 1 187 ? 12.391 10.242 11.539 1 90.19 187 VAL A C 1
ATOM 1466 O O . VAL A 1 187 ? 12.5 10.438 12.758 1 90.19 187 VAL A O 1
ATOM 1469 N N . ALA A 1 188 ? 13.328 10.406 10.688 1 89.19 188 ALA A N 1
ATOM 1470 C CA . ALA A 1 188 ? 14.609 10.93 11.164 1 89.19 188 ALA A CA 1
ATOM 1471 C C . ALA A 1 188 ? 14.453 12.359 11.672 1 89.19 188 ALA A C 1
ATOM 1473 O O . ALA A 1 188 ? 13.82 13.195 11.016 1 89.19 188 ALA A O 1
ATOM 1474 N N . ARG A 1 189 ? 15.086 12.633 12.797 1 90.31 189 ARG A N 1
ATOM 1475 C CA . ARG A 1 189 ? 14.969 13.945 13.414 1 90.31 189 ARG A CA 1
ATOM 1476 C C . ARG A 1 189 ? 15.461 15.039 12.469 1 90.31 189 ARG A C 1
ATOM 1478 O O . ARG A 1 189 ? 14.891 16.125 12.43 1 90.31 189 ARG A O 1
ATOM 1485 N N . GLU A 1 190 ? 16.484 14.727 11.711 1 91.19 190 GLU A N 1
ATOM 1486 C CA . GLU A 1 190 ? 17.094 15.719 10.82 1 91.19 190 GLU A CA 1
ATOM 1487 C C . GLU A 1 190 ? 16.141 16.078 9.68 1 91.19 190 GLU A C 1
ATOM 1489 O O . GLU A 1 190 ? 16.297 17.125 9.039 1 91.19 190 GLU A O 1
ATOM 1494 N N . ASP A 1 191 ? 15.211 15.25 9.438 1 91.56 191 ASP A N 1
ATOM 1495 C CA . ASP A 1 191 ? 14.281 15.484 8.328 1 91.56 191 ASP A CA 1
ATOM 1496 C C . ASP A 1 191 ? 13.078 16.297 8.789 1 91.56 191 ASP A C 1
ATOM 1498 O O . ASP A 1 191 ? 12.289 16.766 7.969 1 91.56 191 ASP A O 1
ATOM 1502 N N . ILE A 1 192 ? 12.922 16.5 10.07 1 94.06 192 ILE A N 1
ATOM 1503 C CA . ILE A 1 192 ? 11.789 17.234 10.625 1 94.06 192 ILE A CA 1
ATOM 1504 C C . ILE A 1 192 ? 12.094 18.734 10.633 1 94.06 192 ILE A C 1
ATOM 1506 O O . ILE A 1 192 ? 13.109 19.156 11.18 1 94.06 192 ILE A O 1
ATOM 1510 N N . LYS A 1 193 ? 11.219 19.438 9.977 1 94.56 193 LYS A N 1
ATOM 1511 C CA . LYS A 1 193 ? 11.344 20.891 9.938 1 94.56 193 LYS A CA 1
ATOM 1512 C C . LYS A 1 193 ? 10.164 21.562 10.633 1 94.56 193 LYS A C 1
ATOM 1514 O O . LYS A 1 193 ? 9.055 21.031 10.641 1 94.56 193 LYS A O 1
ATOM 1519 N N . MET A 1 194 ? 10.445 22.766 11.172 1 94.25 194 MET A N 1
ATOM 1520 C CA . MET A 1 194 ? 9.383 23.578 11.758 1 94.25 194 MET A CA 1
ATOM 1521 C C . MET A 1 194 ? 8.727 24.469 10.703 1 94.25 194 MET A C 1
ATOM 1523 O O . MET A 1 194 ? 9.414 25.062 9.875 1 94.25 194 MET A O 1
ATOM 1527 N N . ALA A 1 195 ? 7.418 24.438 10.711 1 94.38 195 ALA A N 1
ATOM 1528 C CA . ALA A 1 195 ? 6.691 25.188 9.688 1 94.38 195 ALA A CA 1
ATOM 1529 C C . ALA A 1 195 ? 6.742 26.688 9.977 1 94.38 195 ALA A C 1
ATOM 1531 O O . ALA A 1 195 ? 6.766 27.109 11.133 1 94.38 195 ALA A O 1
ATOM 1532 N N . ASP A 1 196 ? 6.773 27.484 8.875 1 93.75 196 ASP A N 1
ATOM 1533 C CA . ASP A 1 196 ? 6.695 28.938 8.953 1 93.75 196 ASP A CA 1
ATOM 1534 C C . ASP A 1 196 ? 5.266 29.422 8.727 1 93.75 196 ASP A C 1
ATOM 1536 O O . ASP A 1 196 ? 4.766 29.391 7.602 1 93.75 196 ASP A O 1
ATOM 1540 N N . GLN A 1 197 ? 4.656 29.922 9.812 1 94 197 GLN A N 1
ATOM 1541 C CA . GLN A 1 197 ? 3.277 30.406 9.75 1 94 197 GLN A CA 1
ATOM 1542 C C . GLN A 1 197 ? 3.203 31.906 10.031 1 94 197 GLN A C 1
ATOM 1544 O O . GLN A 1 197 ? 2.131 32.438 10.328 1 94 197 GLN A O 1
ATOM 1549 N N . ASP A 1 198 ? 4.297 32.469 9.859 1 89.75 198 ASP A N 1
ATOM 1550 C CA . ASP A 1 198 ? 4.34 33.906 10.156 1 89.75 198 ASP A CA 1
ATOM 1551 C C . ASP A 1 198 ? 4.027 34.719 8.914 1 89.75 198 ASP A C 1
ATOM 1553 O O . ASP A 1 198 ? 4.453 34.375 7.805 1 89.75 198 ASP A O 1
ATOM 1557 N N . ASN A 1 199 ? 3.344 35.938 9.117 1 88.62 199 ASN A N 1
ATOM 1558 C CA . ASN A 1 199 ? 3.047 36.875 8.055 1 88.62 199 ASN A CA 1
ATOM 1559 C C . ASN A 1 199 ? 2.34 36.219 6.883 1 88.62 199 ASN A C 1
ATOM 1561 O O . ASN A 1 199 ? 2.73 36.406 5.73 1 88.62 199 ASN A O 1
ATOM 1565 N N . CYS A 1 200 ? 1.611 35.375 7.223 1 89.94 200 CYS A N 1
ATOM 1566 C CA . CYS A 1 200 ? 0.845 34.656 6.199 1 89.94 200 CYS A CA 1
ATOM 1567 C C . CYS A 1 200 ? -0.416 35.438 5.832 1 89.94 200 CYS A C 1
ATOM 1569 O O . CYS A 1 200 ? -1.143 35.906 6.715 1 89.94 200 CYS A O 1
ATOM 1571 N N . SER A 1 201 ? -0.425 36.406 4.781 1 70.25 201 SER A N 1
ATOM 1572 C CA . SER A 1 201 ? -1.592 37.156 4.316 1 70.25 201 SER A CA 1
ATOM 1573 C C . SER A 1 201 ? -2.605 36.25 3.648 1 70.25 201 SER A C 1
ATOM 1575 O O . SER A 1 201 ? -2.254 35.469 2.76 1 70.25 201 SER A O 1
ATOM 1577 N N . TYR A 1 202 ? -3.273 35.531 4.363 1 54.25 202 TYR A N 1
ATOM 1578 C CA . TYR A 1 202 ? -4.164 34.594 3.693 1 54.25 202 TYR A CA 1
ATOM 1579 C C . TYR A 1 202 ? -5.191 35.312 2.842 1 54.25 202 TYR A C 1
ATOM 1581 O O . TYR A 1 202 ? -5.926 36.188 3.344 1 54.25 202 TYR A O 1
ATOM 1589 N N . ALA A 1 203 ? -4.789 36 1.771 1 43.69 203 ALA A N 1
ATOM 1590 C CA . ALA A 1 203 ? -5.848 36.469 0.877 1 43.69 203 ALA A CA 1
ATOM 1591 C C . ALA A 1 203 ? -6.641 35.281 0.315 1 43.69 203 ALA A C 1
ATOM 1593 O O . ALA A 1 203 ? -6.102 34.469 -0.431 1 43.69 203 ALA A O 1
ATOM 1594 N N . TYR A 1 204 ? -7.227 34.469 1.106 1 38.53 204 TYR A N 1
ATOM 1595 C CA . TYR A 1 204 ? -8.18 33.625 0.405 1 38.53 204 TYR A CA 1
ATOM 1596 C C . TYR A 1 204 ? -9.258 34.469 -0.28 1 38.53 204 TYR A C 1
ATOM 1598 O O . TYR A 1 204 ? -9.602 35.531 0.193 1 38.53 204 TYR A O 1
ATOM 1606 N N . MET B 1 1 ? -2.609 -40.594 -7.82 1 47.28 1 MET B N 1
ATOM 1607 C CA . MET B 1 1 ? -3.258 -39.406 -8.391 1 47.28 1 MET B CA 1
ATOM 1608 C C . MET B 1 1 ? -4.496 -39.031 -7.59 1 47.28 1 MET B C 1
ATOM 1610 O O . MET B 1 1 ? -4.754 -37.844 -7.367 1 47.28 1 MET B O 1
ATOM 1614 N N . VAL B 1 2 ? -5.281 -40.031 -7.102 1 54.28 2 VAL B N 1
ATOM 1615 C CA . VAL B 1 2 ? -6.539 -39.812 -6.383 1 54.28 2 VAL B CA 1
ATOM 1616 C C . VAL B 1 2 ? -6.254 -39.25 -4.992 1 54.28 2 VAL B C 1
ATOM 1618 O O . VAL B 1 2 ? -6.953 -38.344 -4.52 1 54.28 2 VAL B O 1
ATOM 1621 N N . ARG B 1 3 ? -5.164 -39.625 -4.465 1 61.22 3 ARG B N 1
ATOM 1622 C CA . ARG B 1 3 ? -4.832 -39.25 -3.098 1 61.22 3 ARG B CA 1
ATOM 1623 C C . ARG B 1 3 ? -4.363 -37.781 -3.037 1 61.22 3 ARG B C 1
ATOM 1625 O O . ARG B 1 3 ? -4.73 -37.062 -2.119 1 61.22 3 ARG B O 1
ATOM 1632 N N . LEU B 1 4 ? -3.756 -37.438 -4.082 1 67.62 4 LEU B N 1
ATOM 1633 C CA . LEU B 1 4 ? -3.25 -36.094 -4.125 1 67.62 4 LEU B CA 1
ATOM 1634 C C . LEU B 1 4 ? -4.391 -35.094 -4.309 1 67.62 4 LEU B C 1
ATOM 1636 O O . LEU B 1 4 ? -4.41 -34.031 -3.67 1 67.62 4 LEU B O 1
ATOM 1640 N N . SER B 1 5 ? -5.352 -35.625 -4.977 1 75.19 5 SER B N 1
ATOM 1641 C CA . SER B 1 5 ? -6.512 -34.781 -5.227 1 75.19 5 SER B CA 1
ATOM 1642 C C . SER B 1 5 ? -7.32 -34.562 -3.955 1 75.19 5 SER B C 1
ATOM 1644 O O . SER B 1 5 ? -7.766 -33.438 -3.682 1 75.19 5 SER B O 1
ATOM 1646 N N . ALA B 1 6 ? -7.34 -35.625 -3.26 1 78.56 6 ALA B N 1
ATOM 1647 C CA . ALA B 1 6 ? -8.133 -35.531 -2.037 1 78.56 6 ALA B CA 1
ATOM 1648 C C . ALA B 1 6 ? -7.461 -34.625 -1.012 1 78.56 6 ALA B C 1
ATOM 1650 O O . ALA B 1 6 ? -8.133 -33.844 -0.329 1 78.56 6 ALA B O 1
ATOM 1651 N N . LEU B 1 7 ? -6.238 -34.719 -0.927 1 76.25 7 LEU B N 1
ATOM 1652 C CA . LEU B 1 7 ? -5.492 -33.906 0.025 1 76.25 7 LEU B CA 1
ATOM 1653 C C . LEU B 1 7 ? -5.562 -32.438 -0.347 1 76.25 7 LEU B C 1
ATOM 1655 O O . LEU B 1 7 ? -5.738 -31.578 0.523 1 76.25 7 LEU B O 1
ATOM 1659 N N . VAL B 1 8 ? -5.465 -32.219 -1.595 1 78.75 8 VAL B N 1
ATOM 1660 C CA . VAL B 1 8 ? -5.539 -30.828 -2.055 1 78.75 8 VAL B CA 1
ATOM 1661 C C . VAL B 1 8 ? -6.941 -30.266 -1.811 1 78.75 8 VAL B C 1
ATOM 1663 O O . VAL B 1 8 ? -7.098 -29.125 -1.389 1 78.75 8 VAL B O 1
ATOM 1666 N N . LEU B 1 9 ? -7.832 -31.188 -2.066 1 78.44 9 LEU B N 1
ATOM 1667 C CA . LEU B 1 9 ? -9.211 -30.766 -1.844 1 78.44 9 LEU B CA 1
ATOM 1668 C C . LEU B 1 9 ? -9.453 -30.453 -0.372 1 78.44 9 LEU B C 1
ATOM 1670 O O . LEU B 1 9 ? -10.094 -29.453 -0.045 1 78.44 9 LEU B O 1
ATOM 1674 N N . LEU B 1 10 ? -8.93 -31.25 0.376 1 76.88 10 LEU B N 1
ATOM 1675 C CA . LEU B 1 10 ? -9.086 -31.031 1.811 1 76.88 10 LEU B CA 1
ATOM 1676 C C . LEU B 1 10 ? -8.383 -29.75 2.236 1 76.88 10 LEU B C 1
ATOM 1678 O O . LEU B 1 10 ? -8.938 -28.953 3.006 1 76.88 10 LEU B O 1
ATOM 1682 N N . ALA B 1 11 ? -7.266 -29.578 1.718 1 77.25 11 ALA B N 1
ATOM 1683 C CA . ALA B 1 11 ? -6.516 -28.359 2.041 1 77.25 11 ALA B CA 1
ATOM 1684 C C . ALA B 1 11 ? -7.258 -27.109 1.571 1 77.25 11 ALA B C 1
ATOM 1686 O O . ALA B 1 11 ? -7.344 -26.125 2.303 1 77.25 11 ALA B O 1
ATOM 1687 N N . ALA B 1 12 ? -7.766 -27.25 0.432 1 76.38 12 ALA B N 1
ATOM 1688 C CA . ALA B 1 12 ? -8.516 -26.125 -0.115 1 76.38 12 ALA B CA 1
ATOM 1689 C C . ALA B 1 12 ? -9.719 -25.781 0.761 1 76.38 12 ALA B C 1
ATOM 1691 O O . ALA B 1 12 ? -10.008 -24.609 1.007 1 76.38 12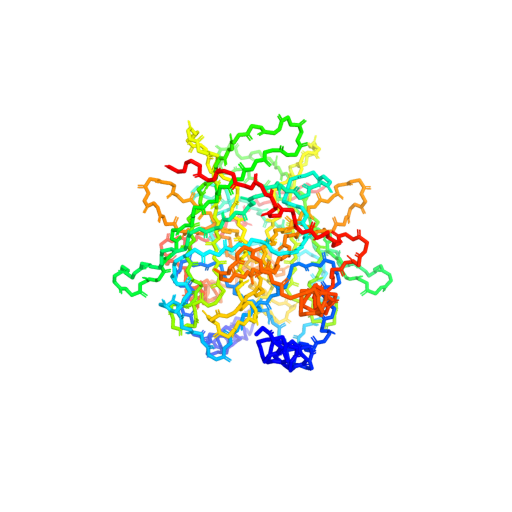 ALA B O 1
ATOM 1692 N N . LEU B 1 13 ? -10.297 -26.797 1.213 1 74.31 13 LEU B N 1
ATOM 1693 C CA . LEU B 1 13 ? -11.469 -26.594 2.059 1 74.31 13 LEU B CA 1
ATOM 1694 C C . LEU B 1 13 ? -11.086 -25.938 3.379 1 74.31 13 LEU B C 1
ATOM 1696 O O . LEU B 1 13 ? -11.789 -25.062 3.865 1 74.31 13 LEU B O 1
ATOM 1700 N N . LEU B 1 14 ? -10.008 -26.344 3.889 1 74.62 14 LEU B N 1
ATOM 1701 C CA . LEU B 1 14 ? -9.555 -25.781 5.156 1 74.62 14 LEU B CA 1
ATOM 1702 C C . LEU B 1 14 ? -9.172 -24.312 5 1 74.62 14 LEU B C 1
ATOM 1704 O O . LEU B 1 14 ? -9.461 -23.484 5.875 1 74.62 14 LEU B O 1
ATOM 1708 N N . VAL B 1 15 ? -8.602 -24.062 3.896 1 75.94 15 VAL B N 1
ATOM 1709 C CA . VAL B 1 15 ? -8.203 -22.688 3.633 1 75.94 15 VAL B CA 1
ATOM 1710 C C . VAL B 1 15 ? -9.445 -21.812 3.443 1 75.94 15 VAL B C 1
ATOM 1712 O O . VAL B 1 15 ? -9.5 -20.688 3.943 1 75.94 15 VAL B O 1
ATOM 1715 N N . ALA B 1 16 ? -10.336 -22.328 2.779 1 72.06 16 ALA B N 1
ATOM 1716 C CA . ALA B 1 16 ? -11.555 -21.578 2.521 1 72.06 16 ALA B CA 1
ATOM 1717 C C . ALA B 1 16 ? -12.273 -21.234 3.824 1 72.06 16 ALA B C 1
ATOM 1719 O O . ALA B 1 16 ? -12.805 -20.125 3.977 1 72.06 16 ALA B O 1
ATOM 1720 N N . VAL B 1 17 ? -12.195 -22.109 4.719 1 68 17 VAL B N 1
ATOM 1721 C CA . VAL B 1 17 ? -12.867 -21.906 5.996 1 68 17 VAL B CA 1
ATOM 1722 C C . VAL B 1 17 ? -12.125 -20.844 6.805 1 68 17 VAL B C 1
ATOM 1724 O O . VAL B 1 17 ? -12.742 -20.016 7.48 1 68 17 VAL B O 1
ATOM 1727 N N . ALA B 1 18 ? -10.867 -20.859 6.648 1 68.88 18 ALA B N 1
ATOM 1728 C CA . ALA B 1 18 ? -10.039 -19.922 7.41 1 68.88 18 ALA B CA 1
ATOM 1729 C C . ALA B 1 18 ? -10.047 -18.531 6.773 1 68.88 18 ALA B C 1
ATOM 1731 O O . ALA B 1 18 ? -9.805 -17.531 7.453 1 68.88 18 ALA B O 1
ATOM 1732 N N . ALA B 1 19 ? -10.266 -18.594 5.516 1 65 19 ALA B N 1
ATOM 1733 C CA . ALA B 1 19 ? -10.281 -17.312 4.82 1 65 19 ALA B CA 1
ATOM 1734 C C . ALA B 1 19 ? -11.508 -16.5 5.211 1 65 19 ALA B C 1
ATOM 1736 O O . ALA B 1 19 ? -12.648 -16.922 5 1 65 19 ALA B O 1
ATOM 1737 N N . ASN B 1 20 ? -11.461 -15.977 6.469 1 60.5 20 ASN B N 1
ATOM 1738 C CA . ASN B 1 20 ? -12.57 -15.109 6.875 1 60.5 20 ASN B CA 1
ATOM 1739 C C . ASN B 1 20 ? -12.93 -14.109 5.781 1 60.5 20 ASN B C 1
ATOM 1741 O O . ASN B 1 20 ? -12.078 -13.344 5.332 1 60.5 20 ASN B O 1
ATOM 1745 N N . ARG B 1 21 ? -14.023 -14.328 5.062 1 59.56 21 ARG B N 1
ATOM 1746 C CA . ARG B 1 21 ? -14.547 -13.555 3.943 1 59.56 21 ARG B CA 1
ATOM 1747 C C . ARG B 1 21 ? -14.523 -12.062 4.258 1 59.56 21 ARG B C 1
ATOM 1749 O O . ARG B 1 21 ? -15.539 -11.484 4.645 1 59.56 21 ARG B O 1
ATOM 1756 N N . SER B 1 22 ? -13.43 -11.688 4.777 1 56.91 22 SER B N 1
ATOM 1757 C CA . SER B 1 22 ? -13.531 -10.242 4.938 1 56.91 22 SER B CA 1
ATOM 1758 C C . SER B 1 22 ? -13.5 -9.531 3.588 1 56.91 22 SER B C 1
ATOM 1760 O O . SER B 1 22 ? -12.703 -9.883 2.715 1 56.91 22 SER B O 1
ATOM 1762 N N . SER B 1 23 ? -14.602 -9.062 3.158 1 65.19 23 SER B N 1
ATOM 1763 C CA . SER B 1 23 ? -14.672 -8.227 1.966 1 65.19 23 SER B CA 1
ATOM 1764 C C . SER B 1 23 ? -13.648 -7.094 2.023 1 65.19 23 SER B C 1
ATOM 1766 O O . SER B 1 23 ? -13.5 -6.434 3.055 1 65.19 23 SER B O 1
ATOM 1768 N N . PHE B 1 24 ? -12.891 -7.09 1.01 1 76 24 PHE B N 1
ATOM 1769 C CA . PHE B 1 24 ? -11.906 -6.02 0.924 1 76 24 PHE B CA 1
ATOM 1770 C C . PHE B 1 24 ? -12.484 -4.805 0.211 1 76 24 PHE B C 1
ATOM 1772 O O . PHE B 1 24 ? -11.805 -3.791 0.042 1 76 24 PHE B O 1
ATOM 1779 N N . ARG B 1 25 ? -13.75 -4.883 -0.149 1 73.94 25 ARG B N 1
ATOM 1780 C CA . ARG B 1 25 ? -14.539 -3.777 -0.677 1 73.94 25 ARG B CA 1
ATOM 1781 C C . ARG B 1 25 ? -13.836 -3.113 -1.855 1 73.94 25 ARG B C 1
ATOM 1783 O O . ARG B 1 25 ? -13.75 -1.886 -1.922 1 73.94 25 ARG B O 1
ATOM 1790 N N . GLY B 1 26 ? -13.227 -4.004 -2.633 1 78.94 26 GLY B N 1
ATOM 1791 C CA . GLY B 1 26 ? -12.602 -3.49 -3.84 1 78.94 26 GLY B CA 1
ATOM 1792 C C . GLY B 1 26 ? -11.227 -2.887 -3.592 1 78.94 26 GLY B C 1
ATOM 1793 O O . GLY B 1 26 ? -10.656 -2.256 -4.48 1 78.94 26 GLY B O 1
ATOM 1794 N N . LYS B 1 27 ? -10.75 -3.059 -2.422 1 89.19 27 LYS B N 1
ATOM 1795 C CA . LYS B 1 27 ? -9.422 -2.551 -2.09 1 89.19 27 LYS B CA 1
ATOM 1796 C C . LYS B 1 27 ? -8.422 -3.691 -1.922 1 89.19 27 LYS B C 1
ATOM 1798 O O . LYS B 1 27 ? -8.812 -4.859 -1.857 1 89.19 27 LYS B O 1
ATOM 1803 N N . CYS B 1 28 ? -7.203 -3.256 -1.936 1 92.44 28 CYS B N 1
ATOM 1804 C CA . CYS B 1 28 ? -6.176 -4.262 -1.697 1 92.44 28 CYS B CA 1
ATOM 1805 C C . CYS B 1 28 ? -6.215 -4.754 -0.254 1 92.44 28 CYS B C 1
ATOM 1807 O O . CYS B 1 28 ? -6.426 -3.963 0.668 1 92.44 28 CYS B O 1
ATOM 1809 N N . PRO B 1 29 ? -6.031 -6.039 -0.097 1 87.75 29 PRO B N 1
ATOM 1810 C CA . PRO B 1 29 ? -6 -6.523 1.284 1 87.75 29 PRO B CA 1
ATOM 1811 C C . PRO B 1 29 ? -4.84 -5.941 2.088 1 87.75 29 PRO B C 1
ATOM 1813 O O . PRO B 1 29 ? -3.746 -5.746 1.55 1 87.75 29 PRO B O 1
ATOM 1816 N N . ILE B 1 30 ? -5.195 -5.734 3.355 1 84.94 30 ILE B N 1
ATOM 1817 C CA . ILE B 1 30 ? -4.172 -5.23 4.27 1 84.94 30 ILE B CA 1
ATOM 1818 C C . ILE B 1 30 ? -3.701 -6.355 5.184 1 84.94 30 ILE B C 1
ATOM 1820 O O . ILE B 1 30 ? -4.516 -7.082 5.758 1 84.94 30 ILE B O 1
ATOM 1824 N N . ASN B 1 31 ? -2.459 -6.605 5.242 1 85.19 31 ASN B N 1
ATOM 1825 C CA . ASN B 1 31 ? -1.834 -7.531 6.18 1 85.19 31 ASN B CA 1
ATOM 1826 C C . ASN B 1 31 ? -2.307 -8.961 5.957 1 85.19 31 ASN B C 1
ATOM 1828 O O . ASN B 1 31 ? -2.578 -9.688 6.914 1 85.19 31 ASN B O 1
ATOM 1832 N N . LEU B 1 32 ? -2.504 -9.359 4.762 1 88.94 32 LEU B N 1
ATOM 1833 C CA . LEU B 1 32 ? -2.912 -10.719 4.43 1 88.94 32 LEU B CA 1
ATOM 1834 C C . LEU B 1 32 ? -1.71 -11.555 4.008 1 88.94 32 LEU B C 1
ATOM 1836 O O . LEU B 1 32 ? -0.936 -11.148 3.139 1 88.94 32 LEU B O 1
ATOM 1840 N N . GLY B 1 33 ? -1.482 -12.695 4.66 1 91.94 33 GLY B N 1
ATOM 1841 C CA . GLY B 1 33 ? -0.417 -13.641 4.375 1 91.94 33 GLY B CA 1
ATOM 1842 C C . GLY B 1 33 ? -0.431 -14.852 5.289 1 91.94 33 GLY B C 1
ATOM 1843 O O . GLY B 1 33 ? -0.781 -14.742 6.469 1 91.94 33 GLY B O 1
ATOM 1844 N N . LYS B 1 34 ? -0.074 -15.938 4.715 1 93.75 34 LYS B N 1
ATOM 1845 C CA . LYS B 1 34 ? -0.042 -17.172 5.48 1 93.75 34 LYS B CA 1
ATOM 1846 C C . LYS B 1 34 ? 0.882 -17.062 6.691 1 93.75 34 LYS B C 1
ATOM 1848 O O . LYS B 1 34 ? 1.989 -16.531 6.578 1 93.75 34 LYS B O 1
ATOM 1853 N N . THR B 1 35 ? 0.432 -17.531 7.844 1 90.81 35 THR B N 1
ATOM 1854 C CA . THR B 1 35 ? 1.224 -17.609 9.062 1 90.81 35 THR B CA 1
ATOM 1855 C C . THR B 1 35 ? 0.952 -18.922 9.797 1 90.81 35 THR B C 1
ATOM 1857 O O . THR B 1 35 ? -0.204 -19.312 9.977 1 90.81 35 THR B O 1
ATOM 1860 N N . PRO B 1 36 ? 1.979 -19.672 10.164 1 94.31 36 PRO B N 1
ATOM 1861 C CA . PRO B 1 36 ? 3.395 -19.453 9.859 1 94.31 36 PRO B CA 1
ATOM 1862 C C . PRO B 1 36 ? 3.73 -19.672 8.391 1 94.31 36 PRO B C 1
ATOM 1864 O O . PRO B 1 36 ? 2.961 -20.328 7.668 1 94.31 36 PRO B O 1
ATOM 1867 N N . PHE B 1 37 ? 4.812 -19.141 7.996 1 96.56 37 PHE B N 1
ATOM 1868 C CA . PHE B 1 37 ? 5.27 -19.203 6.613 1 96.56 37 PHE B CA 1
ATOM 1869 C C . PHE B 1 37 ? 6.762 -19.516 6.547 1 96.56 37 PHE B C 1
ATOM 1871 O O . PHE B 1 37 ? 7.547 -18.953 7.312 1 96.56 37 PHE B O 1
ATOM 1878 N N . ASP B 1 38 ? 7.113 -20.438 5.668 1 96.81 38 ASP B N 1
ATOM 1879 C CA . ASP B 1 38 ? 8.516 -20.781 5.453 1 96.81 38 ASP B CA 1
ATOM 1880 C C . ASP B 1 38 ? 8.961 -20.406 4.039 1 96.81 38 ASP B C 1
ATOM 1882 O O . ASP B 1 38 ? 8.711 -21.156 3.092 1 96.81 38 ASP B O 1
ATOM 1886 N N . PRO B 1 39 ? 9.648 -19.344 3.955 1 96.5 39 PRO B N 1
ATOM 1887 C CA . PRO B 1 39 ? 10.031 -18.891 2.617 1 96.5 39 PRO B CA 1
ATOM 1888 C C . PRO B 1 39 ? 10.898 -19.906 1.876 1 96.5 39 PRO B C 1
ATOM 1890 O O . PRO B 1 39 ? 10.852 -19.984 0.646 1 96.5 39 PRO B O 1
ATOM 1893 N N . ARG B 1 40 ? 11.672 -20.703 2.576 1 95.69 40 ARG B N 1
ATOM 1894 C CA . ARG B 1 40 ? 12.57 -21.672 1.941 1 95.69 40 ARG B CA 1
ATOM 1895 C C . ARG B 1 40 ? 11.789 -22.75 1.202 1 95.69 40 ARG B C 1
ATOM 1897 O O . ARG B 1 40 ? 12.234 -23.25 0.17 1 95.69 40 ARG B O 1
ATOM 1904 N N . LYS B 1 41 ? 10.68 -23.047 1.745 1 97.69 41 LYS B N 1
ATOM 1905 C CA . LYS B 1 41 ? 9.875 -24.109 1.144 1 97.69 41 LYS B CA 1
ATOM 1906 C C . LYS B 1 41 ? 9.18 -23.609 -0.121 1 97.69 41 LYS B C 1
ATOM 1908 O O . LYS B 1 41 ? 8.672 -24.406 -0.909 1 97.69 41 LYS B O 1
ATOM 1913 N N . MET B 1 42 ? 9.164 -22.312 -0.343 1 97.81 42 MET B N 1
ATOM 1914 C CA . MET B 1 42 ? 8.555 -21.75 -1.543 1 97.81 42 MET B CA 1
ATOM 1915 C C . MET B 1 42 ? 9.523 -21.781 -2.721 1 97.81 42 MET B C 1
ATOM 1917 O O . MET B 1 42 ? 9.117 -21.578 -3.865 1 97.81 42 MET B O 1
ATOM 1921 N N . ALA B 1 43 ? 10.758 -22.078 -2.49 1 98.38 43 ALA B N 1
ATOM 1922 C CA . ALA B 1 43 ? 11.789 -22.031 -3.525 1 98.38 43 ALA B CA 1
ATOM 1923 C C . ALA B 1 43 ? 11.477 -23.031 -4.645 1 98.38 43 ALA B C 1
ATOM 1925 O O . ALA B 1 43 ? 10.969 -24.125 -4.391 1 98.38 43 ALA B O 1
ATOM 1926 N N . GLY B 1 44 ? 11.852 -22.594 -5.883 1 98.19 44 GLY B N 1
ATOM 1927 C CA . GLY B 1 44 ? 11.727 -23.484 -7.023 1 98.19 44 GLY B CA 1
ATOM 1928 C C . GLY B 1 44 ? 10.641 -23.062 -7.996 1 98.19 44 GLY B C 1
ATOM 1929 O O . GLY B 1 44 ? 10.266 -21.891 -8.047 1 98.19 44 GLY B O 1
ATOM 1930 N N . GLU B 1 45 ? 10.234 -24 -8.766 1 97.62 45 GLU B N 1
ATOM 1931 C CA . GLU B 1 45 ? 9.328 -23.719 -9.875 1 97.62 45 GLU B CA 1
ATOM 1932 C C . GLU B 1 45 ? 7.875 -23.953 -9.484 1 97.62 45 GLU B C 1
ATOM 1934 O O . GLU B 1 45 ? 7.566 -24.938 -8.805 1 97.62 45 GLU B O 1
ATOM 1939 N N . TRP B 1 46 ? 7.082 -23.109 -9.922 1 97.88 46 TRP B N 1
ATOM 1940 C CA . TRP B 1 46 ? 5.633 -23.188 -9.758 1 97.88 46 TRP B CA 1
ATOM 1941 C C . TRP B 1 46 ? 4.922 -22.938 -11.078 1 97.88 46 TRP B C 1
ATOM 1943 O O . TRP B 1 46 ? 5.312 -22.047 -11.844 1 97.88 46 TRP B O 1
ATOM 1953 N N . PHE B 1 47 ? 3.879 -23.688 -11.32 1 97.12 47 PHE B N 1
ATOM 1954 C CA . PHE B 1 47 ? 3.098 -23.547 -12.547 1 97.12 47 PHE B CA 1
ATOM 1955 C C . PHE B 1 47 ? 1.737 -22.922 -12.25 1 97.12 47 PHE B C 1
ATOM 1957 O O . PHE B 1 47 ? 1.033 -23.359 -11.336 1 97.12 47 PHE B O 1
ATOM 1964 N N . ILE B 1 48 ? 1.391 -21.938 -13.023 1 96.56 48 ILE B N 1
ATOM 1965 C CA . ILE B 1 48 ? 0.072 -21.344 -12.82 1 96.56 48 ILE B CA 1
ATOM 1966 C C . ILE B 1 48 ? -1.008 -22.344 -13.234 1 96.56 48 ILE B C 1
ATOM 1968 O O . ILE B 1 48 ? -0.947 -22.906 -14.328 1 96.56 48 ILE B O 1
ATOM 1972 N N . GLN B 1 49 ? -1.983 -22.531 -12.336 1 96.38 49 GLN B N 1
ATOM 1973 C CA . GLN B 1 49 ? -3.053 -23.484 -12.594 1 96.38 49 GLN B CA 1
ATOM 1974 C C . GLN B 1 49 ? -4.363 -22.781 -12.914 1 96.38 49 GLN B C 1
ATOM 1976 O O . GLN B 1 49 ? -5.191 -23.297 -13.664 1 96.38 49 GLN B O 1
ATOM 1981 N N . ALA B 1 50 ? -4.578 -21.688 -12.312 1 96.19 50 ALA B N 1
ATOM 1982 C CA . ALA B 1 50 ? -5.762 -20.859 -12.508 1 96.19 50 ALA B CA 1
ATOM 1983 C C . ALA B 1 50 ? -5.547 -19.469 -11.93 1 96.19 50 ALA B C 1
ATOM 1985 O O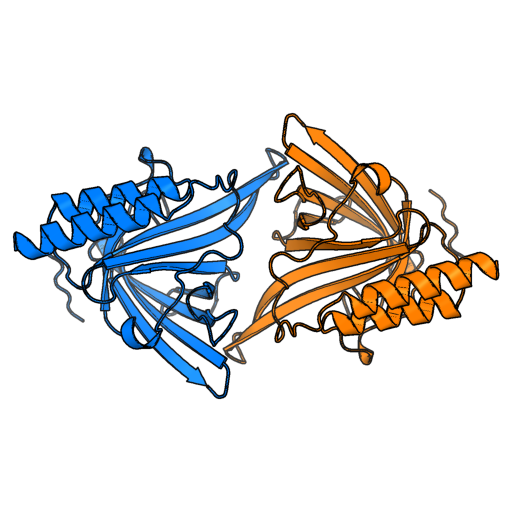 . ALA B 1 50 ? -4.656 -19.25 -11.102 1 96.19 50 ALA B O 1
ATOM 1986 N N . GLY B 1 51 ? -6.34 -18.516 -12.344 1 96.19 51 GLY B N 1
ATOM 1987 C CA . GLY B 1 51 ? -6.258 -17.188 -11.766 1 96.19 51 GLY B CA 1
ATOM 1988 C C . GLY B 1 51 ? -6.758 -16.109 -12.703 1 96.19 51 GLY B C 1
ATOM 1989 O O . GLY B 1 51 ? -7.387 -16.391 -13.719 1 96.19 51 GLY B O 1
ATOM 1990 N N . THR B 1 52 ? -6.5 -14.883 -12.234 1 95.44 52 THR B N 1
ATOM 1991 C CA . THR B 1 52 ? -6.832 -13.727 -13.062 1 95.44 52 THR B CA 1
ATOM 1992 C C . THR B 1 52 ? -5.664 -13.359 -13.969 1 95.44 52 THR B C 1
ATOM 1994 O O . THR B 1 52 ? -4.504 -13.539 -13.602 1 95.44 52 THR B O 1
ATOM 1997 N N . PRO B 1 53 ? -6.008 -12.891 -15.172 1 89.12 53 PRO B N 1
ATOM 1998 C CA . PRO B 1 53 ? -4.91 -12.477 -16.062 1 89.12 53 PRO B CA 1
ATOM 1999 C C . PRO B 1 53 ? -4.117 -11.297 -15.5 1 89.12 53 PRO B C 1
ATOM 2001 O O . PRO B 1 53 ? -4.695 -10.398 -14.891 1 89.12 53 PRO B O 1
ATOM 2004 N N . LEU B 1 54 ? -2.807 -11.359 -15.664 1 75.5 54 LEU B N 1
ATOM 2005 C CA . LEU B 1 54 ? -1.948 -10.266 -15.234 1 75.5 54 LEU B CA 1
ATOM 2006 C C . LEU B 1 54 ? -2.104 -9.062 -16.172 1 75.5 54 LEU B C 1
ATOM 2008 O O . LEU B 1 54 ? -2.135 -7.918 -15.711 1 75.5 54 LEU B O 1
ATOM 2012 N N . PHE B 1 55 ? -2.047 -9.461 -17.422 1 73.19 55 PHE B N 1
ATOM 2013 C CA . PHE B 1 55 ? -2.135 -8.438 -18.453 1 73.19 55 PHE B CA 1
ATOM 2014 C C . PHE B 1 55 ? -3.318 -8.703 -19.375 1 73.19 55 PHE B C 1
ATOM 2016 O O . PHE B 1 55 ? -3.494 -9.82 -19.875 1 73.19 55 PHE B O 1
ATOM 2023 N N . GLY B 1 56 ? -4.223 -7.816 -19.453 1 72.69 56 GLY B N 1
ATOM 2024 C CA . GLY B 1 56 ? -5.305 -7.965 -20.406 1 72.69 56 GLY B CA 1
ATOM 2025 C C . GLY B 1 56 ? -6.418 -8.875 -19.906 1 72.69 56 GLY B C 1
ATOM 2026 O O . GLY B 1 56 ? -6.754 -8.867 -18.734 1 72.69 56 GLY B O 1
ATOM 2027 N N . GLU B 1 57 ? -6.949 -9.656 -20.891 1 76.81 57 GLU B N 1
ATOM 2028 C CA . GLU B 1 57 ? -8.141 -10.43 -20.562 1 76.81 57 GLU B CA 1
ATOM 2029 C C . GLU B 1 57 ? -7.84 -11.922 -20.5 1 76.81 57 GLU B C 1
ATOM 2031 O O . GLU B 1 57 ? -8.641 -12.703 -19.984 1 76.81 57 GLU B O 1
ATOM 2036 N N . GLN B 1 58 ? -6.66 -12.289 -20.953 1 85.75 58 GLN B N 1
ATOM 2037 C CA . GLN B 1 58 ? -6.379 -13.719 -21.031 1 85.75 58 GLN B CA 1
ATOM 2038 C C . GLN B 1 58 ? -5.145 -14.086 -20.203 1 85.75 58 GLN B C 1
ATOM 2040 O O . GLN B 1 58 ? -4.18 -13.32 -20.156 1 85.75 58 GLN B O 1
ATOM 2045 N N . LEU B 1 59 ? -5.254 -15.32 -19.688 1 90.94 59 LEU B N 1
ATOM 2046 C CA . LEU B 1 59 ? -4.074 -15.867 -19.016 1 90.94 59 LEU B CA 1
ATOM 2047 C C . LEU B 1 59 ? -3.033 -16.312 -20.047 1 90.94 59 LEU B C 1
ATOM 2049 O O . LEU B 1 59 ? -3.383 -16.844 -21.109 1 90.94 59 LEU B O 1
ATOM 2053 N N . SER B 1 60 ? -1.826 -16.141 -19.719 1 91.56 60 SER B N 1
ATOM 2054 C CA . SER B 1 60 ? -0.75 -16.625 -20.578 1 91.56 60 SER B CA 1
ATOM 2055 C C . SER B 1 60 ? -0.678 -18.141 -20.562 1 91.56 60 SER B C 1
ATOM 2057 O O . SER B 1 60 ? -1.079 -18.781 -19.594 1 91.56 60 SER B O 1
ATOM 2059 N N . ARG B 1 61 ? -0.209 -18.672 -21.688 1 93.12 61 ARG B N 1
ATOM 2060 C CA . ARG B 1 61 ? -0.018 -20.109 -21.781 1 93.12 61 ARG B CA 1
ATOM 2061 C C . ARG B 1 61 ? 1.342 -20.516 -21.219 1 93.12 61 ARG B C 1
ATOM 2063 O O . ARG B 1 61 ? 2.289 -19.719 -21.234 1 93.12 61 ARG B O 1
ATOM 2070 N N . CYS B 1 62 ? 1.366 -21.75 -20.656 1 96 62 CYS B N 1
ATOM 2071 C CA . CYS B 1 62 ? 2.607 -22.344 -20.188 1 96 62 CYS B CA 1
ATOM 2072 C C . CYS B 1 62 ? 3.293 -21.453 -19.156 1 96 62 CYS B C 1
ATOM 2074 O O . CYS B 1 62 ? 4.523 -21.375 -19.125 1 96 62 CYS B O 1
ATOM 2076 N N . ALA B 1 63 ? 2.479 -20.734 -18.422 1 95 63 ALA B N 1
ATOM 2077 C CA . ALA B 1 63 ? 3.025 -19.75 -17.484 1 95 63 ALA B CA 1
ATOM 2078 C C . ALA B 1 63 ? 3.604 -20.453 -16.25 1 95 63 ALA B C 1
ATOM 2080 O O . ALA B 1 63 ? 2.98 -21.344 -15.688 1 95 63 ALA B O 1
ATOM 2081 N N . ARG B 1 64 ? 4.77 -20 -15.812 1 95.94 64 ARG B N 1
ATOM 2082 C CA . ARG B 1 64 ? 5.43 -20.547 -14.633 1 95.94 64 ARG B CA 1
ATOM 2083 C C . ARG B 1 64 ? 6.281 -19.5 -13.938 1 95.94 64 ARG B C 1
ATOM 2085 O O . ARG B 1 64 ? 6.746 -18.547 -14.57 1 95.94 64 ARG B O 1
ATOM 2092 N N . PHE B 1 65 ? 6.441 -19.703 -12.664 1 96.44 65 PHE B N 1
ATOM 2093 C CA . PHE B 1 65 ? 7.293 -18.875 -11.82 1 96.44 65 PHE B CA 1
ATOM 2094 C C . PHE B 1 65 ? 8.445 -19.688 -11.25 1 96.44 65 PHE B C 1
ATOM 2096 O O . PHE B 1 65 ? 8.281 -20.859 -10.914 1 96.44 65 PHE B O 1
ATOM 2103 N N . THR B 1 66 ? 9.57 -19.094 -11.227 1 97.94 66 THR B N 1
ATOM 2104 C CA . THR B 1 66 ? 10.664 -19.594 -10.406 1 97.94 66 THR B CA 1
ATOM 2105 C C . THR B 1 66 ? 10.938 -18.641 -9.242 1 97.94 66 THR B C 1
ATOM 2107 O O . THR B 1 66 ? 11.266 -17.469 -9.445 1 97.94 66 THR B O 1
ATOM 2110 N N . VAL B 1 67 ? 10.828 -19.188 -8.062 1 98.25 67 VAL B N 1
ATOM 2111 C CA . VAL B 1 67 ? 10.984 -18.391 -6.852 1 98.25 67 VAL B CA 1
ATOM 2112 C C . VAL B 1 67 ? 12.328 -18.703 -6.191 1 98.25 67 VAL B C 1
ATOM 2114 O O . VAL B 1 67 ? 12.648 -19.859 -5.953 1 98.25 67 VAL B O 1
ATOM 2117 N N . ARG B 1 68 ? 13.109 -17.672 -5.871 1 98.12 68 ARG B N 1
ATOM 2118 C CA . ARG B 1 68 ? 14.391 -17.797 -5.191 1 98.12 68 ARG B CA 1
ATOM 2119 C C . ARG B 1 68 ? 14.461 -16.875 -3.971 1 98.12 68 ARG B C 1
ATOM 2121 O O . ARG B 1 68 ? 14.828 -15.711 -4.086 1 98.12 68 ARG B O 1
ATOM 2128 N N . PRO B 1 69 ? 14.094 -17.438 -2.814 1 97.38 69 PRO B N 1
ATOM 2129 C CA . PRO B 1 69 ? 14.273 -16.656 -1.594 1 97.38 69 PRO B CA 1
ATOM 2130 C C . PRO B 1 69 ? 15.742 -16.375 -1.285 1 97.38 69 PRO B C 1
ATOM 2132 O O . PRO B 1 69 ? 16.594 -17.234 -1.496 1 97.38 69 PRO B O 1
ATOM 2135 N N . ARG B 1 70 ? 15.953 -15.18 -0.861 1 94.81 70 ARG B N 1
ATOM 2136 C CA . ARG B 1 70 ? 17.312 -14.734 -0.544 1 94.81 70 ARG B CA 1
ATOM 2137 C C . ARG B 1 70 ? 17.344 -13.961 0.768 1 94.81 70 ARG B C 1
ATOM 2139 O O . ARG B 1 70 ? 16.609 -12.984 0.934 1 94.81 70 ARG B O 1
ATOM 2146 N N . LEU B 1 71 ? 18.172 -14.43 1.658 1 92.06 71 LEU B N 1
ATOM 2147 C CA . LEU B 1 71 ? 18.391 -13.719 2.914 1 92.06 71 LEU B CA 1
ATOM 2148 C C . LEU B 1 71 ? 19.656 -12.867 2.844 1 92.06 71 LEU B C 1
ATOM 2150 O O . LEU B 1 71 ? 20.734 -13.383 2.541 1 92.06 71 LEU B O 1
ATOM 2154 N N . GLU B 1 72 ? 19.5 -11.609 2.959 1 89 72 GLU B N 1
ATOM 2155 C CA . GLU B 1 72 ? 20.625 -10.68 3.039 1 89 72 GLU B CA 1
ATOM 2156 C C . GLU B 1 72 ? 20.625 -9.938 4.371 1 89 72 GLU B C 1
ATOM 2158 O O . GLU B 1 72 ? 19.844 -9.008 4.574 1 89 72 GLU B O 1
ATOM 2163 N N . GLY B 1 73 ? 21.578 -10.336 5.234 1 88.38 73 GLY B N 1
ATOM 2164 C CA . GLY B 1 73 ? 21.5 -9.836 6.598 1 88.38 73 GLY B CA 1
ATOM 2165 C C . GLY B 1 73 ? 20.234 -10.266 7.312 1 88.38 73 GLY B C 1
ATOM 2166 O O . GLY B 1 73 ? 19.953 -11.461 7.434 1 88.38 73 GLY B O 1
ATOM 2167 N N . HIS B 1 74 ? 19.469 -9.227 7.684 1 88.62 74 HIS B N 1
ATOM 2168 C CA . HIS B 1 74 ? 18.234 -9.539 8.391 1 88.62 74 HIS B CA 1
ATOM 2169 C C . HIS B 1 74 ? 17.016 -9.305 7.508 1 88.62 74 HIS B C 1
ATOM 2171 O O . HIS B 1 74 ? 15.875 -9.375 7.977 1 88.62 74 HIS B O 1
ATOM 2177 N N . GLU B 1 75 ? 17.312 -9.117 6.258 1 90.31 75 GLU B N 1
ATOM 2178 C CA . GLU B 1 75 ? 16.219 -8.836 5.332 1 90.31 75 GLU B CA 1
ATOM 2179 C C . GLU B 1 75 ? 15.969 -10.023 4.402 1 90.31 75 GLU B C 1
ATOM 2181 O O . GLU B 1 75 ? 16.906 -10.711 4.004 1 90.31 75 GLU B O 1
ATOM 2186 N N . LEU B 1 76 ? 14.758 -10.297 4.148 1 94.62 76 LEU B N 1
ATOM 2187 C CA . LEU B 1 76 ? 14.336 -11.383 3.273 1 94.62 76 LEU B CA 1
ATOM 2188 C C . LEU B 1 76 ? 13.844 -10.844 1.933 1 94.62 76 LEU B C 1
ATOM 2190 O O . LEU B 1 76 ? 12.938 -10.008 1.887 1 94.62 76 LEU B O 1
ATOM 2194 N N . PHE B 1 77 ? 14.445 -11.367 0.868 1 95.38 77 PHE B N 1
ATOM 2195 C CA . PHE B 1 77 ? 14.109 -10.984 -0.495 1 95.38 77 PHE B CA 1
ATOM 2196 C C . PHE B 1 77 ? 13.648 -12.188 -1.303 1 95.38 77 PHE B C 1
ATOM 2198 O O . PHE B 1 77 ? 13.906 -13.336 -0.923 1 95.38 77 PHE B O 1
ATOM 2205 N N . TYR B 1 78 ? 12.922 -11.945 -2.396 1 96.69 78 TYR B N 1
ATOM 2206 C CA . TYR B 1 78 ? 12.555 -12.961 -3.375 1 96.69 78 TYR B CA 1
ATOM 2207 C C . TYR B 1 78 ? 12.898 -12.508 -4.789 1 96.69 78 TYR B C 1
ATOM 2209 O O . TYR B 1 78 ? 12.445 -11.453 -5.242 1 96.69 78 TYR B O 1
ATOM 2217 N N . ASP B 1 79 ? 13.695 -13.266 -5.434 1 96.12 79 ASP B N 1
ATOM 2218 C CA . ASP B 1 79 ? 13.836 -13.148 -6.879 1 96.12 79 ASP B CA 1
ATOM 2219 C C . ASP B 1 79 ? 12.875 -14.086 -7.605 1 96.12 79 ASP B C 1
ATOM 2221 O O . ASP B 1 79 ? 12.891 -15.297 -7.383 1 96.12 79 ASP B O 1
ATOM 2225 N N . ILE B 1 80 ? 12.078 -13.5 -8.43 1 96.31 80 ILE B N 1
ATOM 2226 C CA . ILE B 1 80 ? 11.055 -14.297 -9.086 1 96.31 80 ILE B CA 1
ATOM 2227 C C . ILE B 1 80 ? 11.164 -14.133 -10.602 1 96.31 80 ILE B C 1
ATOM 2229 O O . ILE B 1 80 ? 11.188 -13.016 -11.109 1 96.31 80 ILE B O 1
ATOM 2233 N N . GLN B 1 81 ? 11.227 -15.25 -11.242 1 96.5 81 GLN B N 1
ATOM 2234 C CA . GLN B 1 81 ? 11.234 -15.281 -12.703 1 96.5 81 GLN B CA 1
ATOM 2235 C C . GLN B 1 81 ? 9.93 -15.859 -13.25 1 96.5 81 GLN B C 1
ATOM 2237 O O . GLN B 1 81 ? 9.5 -16.938 -12.828 1 96.5 81 GLN B O 1
ATOM 2242 N N . TYR B 1 82 ? 9.336 -15.062 -14.109 1 95.31 82 TYR B N 1
ATOM 2243 C CA . TYR B 1 82 ? 8.117 -15.477 -14.789 1 95.31 82 TYR B CA 1
ATOM 2244 C C . TYR B 1 82 ? 8.375 -15.75 -16.266 1 95.31 82 TYR B C 1
ATOM 2246 O O . TYR B 1 82 ? 8.945 -14.906 -16.969 1 95.31 82 TYR B O 1
ATOM 2254 N N . ASN B 1 83 ? 8.039 -16.906 -16.719 1 95.19 83 ASN B N 1
ATOM 2255 C CA . ASN B 1 83 ? 8.109 -17.281 -18.125 1 95.19 83 ASN B CA 1
ATOM 2256 C C . ASN B 1 83 ? 6.758 -17.75 -18.641 1 95.19 83 ASN B C 1
ATOM 2258 O O . ASN B 1 83 ? 6.043 -18.484 -17.969 1 95.19 83 ASN B O 1
ATOM 2262 N N . ALA B 1 84 ? 6.418 -17.297 -19.844 1 94.69 84 ALA B N 1
ATOM 2263 C CA . ALA B 1 84 ? 5.129 -17.688 -20.406 1 94.69 84 ALA B CA 1
ATOM 2264 C C . ALA B 1 84 ? 5.102 -17.484 -21.922 1 94.69 84 ALA B C 1
ATOM 2266 O O . ALA B 1 84 ? 6.074 -17 -22.5 1 94.69 84 ALA B O 1
ATOM 2267 N N . LEU B 1 85 ? 4.047 -17.984 -22.531 1 93.19 85 LEU B N 1
ATOM 2268 C CA . LEU B 1 85 ? 3.727 -17.719 -23.922 1 93.19 85 LEU B CA 1
ATOM 2269 C C . LEU B 1 85 ? 2.58 -16.719 -24.047 1 93.19 85 LEU B C 1
ATOM 2271 O O . LEU B 1 85 ? 1.535 -16.891 -23.406 1 93.19 85 LEU B O 1
ATOM 2275 N N . SER B 1 86 ? 2.82 -15.711 -24.797 1 88.38 86 SER B N 1
ATOM 2276 C CA . SER B 1 86 ? 1.812 -14.672 -24.984 1 88.38 86 SER B CA 1
ATOM 2277 C C . SER B 1 86 ? 0.531 -15.242 -25.594 1 88.38 86 SER B C 1
ATOM 2279 O O . SER B 1 86 ? 0.574 -15.977 -26.578 1 88.38 86 SER B O 1
ATOM 2281 N N . PRO B 1 87 ? -0.548 -14.828 -24.938 1 84.94 87 PRO B N 1
ATOM 2282 C CA . PRO B 1 87 ? -1.803 -15.289 -25.531 1 84.94 87 PRO B CA 1
ATOM 2283 C C . PRO B 1 87 ? -2.123 -14.594 -26.859 1 84.94 87 PRO B C 1
ATOM 2285 O O . PRO B 1 87 ? -2.994 -15.047 -27.594 1 84.94 87 PRO B O 1
ATOM 2288 N N . ARG B 1 88 ? -1.53 -13.547 -27.141 1 84.75 88 ARG B N 1
ATOM 2289 C CA . ARG B 1 88 ? -1.812 -12.766 -28.328 1 84.75 88 ARG B CA 1
ATOM 2290 C C . ARG B 1 88 ? -1.183 -13.406 -29.562 1 84.75 88 ARG B C 1
ATOM 2292 O O . ARG B 1 88 ? -1.838 -13.547 -30.609 1 84.75 88 ARG B O 1
ATOM 2299 N N . ASP B 1 89 ? 0.083 -13.789 -29.453 1 87.94 89 ASP B N 1
ATOM 2300 C CA . ASP B 1 89 ? 0.779 -14.258 -30.641 1 87.94 89 ASP B CA 1
ATOM 2301 C C . ASP B 1 89 ? 1.531 -15.562 -30.359 1 87.94 89 ASP B C 1
ATOM 2303 O O . ASP B 1 89 ? 2.205 -16.094 -31.25 1 87.94 89 ASP B O 1
ATOM 2307 N N . GLY B 1 90 ? 1.562 -16.016 -29.172 1 88.5 90 GLY B N 1
ATOM 2308 C CA . GLY B 1 90 ? 2.174 -17.297 -28.828 1 88.5 90 GLY B CA 1
ATOM 2309 C C . GLY B 1 90 ? 3.672 -17.188 -28.609 1 88.5 90 GLY B C 1
ATOM 2310 O O . GLY B 1 90 ? 4.332 -18.188 -28.328 1 88.5 90 GLY B O 1
ATOM 2311 N N . LYS B 1 91 ? 4.234 -16.016 -28.641 1 91.31 91 LYS B N 1
ATOM 2312 C CA . LYS B 1 91 ? 5.672 -15.836 -28.469 1 91.31 91 LYS B CA 1
ATOM 2313 C C . LYS B 1 91 ? 6.055 -15.891 -26.984 1 91.31 91 LYS B C 1
ATOM 2315 O O . LYS B 1 91 ? 5.309 -15.422 -26.125 1 91.31 91 LYS B O 1
ATOM 2320 N N . PRO B 1 92 ? 7.227 -16.453 -26.781 1 92.56 92 PRO B N 1
ATOM 2321 C CA . PRO B 1 92 ? 7.688 -16.484 -25.391 1 92.56 92 PRO B CA 1
ATOM 2322 C C . PRO B 1 92 ? 8.055 -15.109 -24.859 1 92.56 92 PRO B C 1
ATOM 2324 O O . PRO B 1 92 ? 8.562 -14.273 -25.594 1 92.56 92 PRO B O 1
ATOM 2327 N N . TYR B 1 93 ? 7.77 -14.867 -23.594 1 91.12 93 TYR B N 1
ATOM 2328 C CA . TYR B 1 93 ? 8.234 -13.68 -22.891 1 91.12 93 TYR B CA 1
ATOM 2329 C C . TYR B 1 93 ? 8.523 -13.992 -21.422 1 91.12 93 TYR B C 1
ATOM 2331 O O . TYR B 1 93 ? 8.109 -15.039 -20.922 1 91.12 93 TYR B O 1
ATOM 2339 N N . ALA B 1 94 ? 9.297 -13.094 -20.891 1 94.56 94 ALA B N 1
ATOM 2340 C CA . ALA B 1 94 ? 9.703 -13.289 -19.5 1 94.56 94 ALA B CA 1
ATOM 2341 C C . ALA B 1 94 ? 9.617 -11.977 -18.719 1 94.56 94 ALA B C 1
ATOM 2343 O O . ALA B 1 94 ? 9.797 -10.898 -19.281 1 94.56 94 ALA B O 1
ATOM 2344 N N . LEU B 1 95 ? 9.234 -12.148 -17.484 1 94.69 95 LEU B N 1
ATOM 2345 C CA . LEU B 1 95 ? 9.273 -11.047 -16.531 1 94.69 95 LEU B CA 1
ATOM 2346 C C . LEU B 1 95 ? 10.18 -11.383 -15.344 1 94.69 95 LEU B C 1
ATOM 2348 O O . LEU B 1 95 ? 10.328 -12.555 -14.984 1 94.69 95 LEU B O 1
ATOM 2352 N N . GLU B 1 96 ? 10.742 -10.383 -14.828 1 95.38 96 GLU B N 1
ATOM 2353 C CA . GLU B 1 96 ? 11.523 -10.484 -13.602 1 95.38 96 GLU B CA 1
ATOM 2354 C C . GLU B 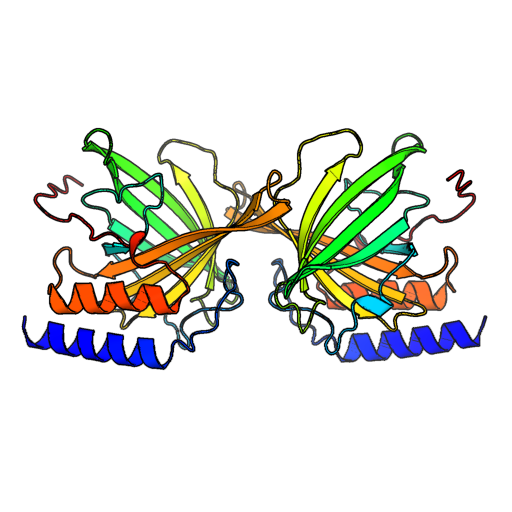1 96 ? 10.906 -9.648 -12.484 1 95.38 96 GLU B C 1
ATOM 2356 O O . GLU B 1 96 ? 10.516 -8.5 -12.711 1 95.38 96 GLU B O 1
ATOM 2361 N N . SER B 1 97 ? 10.797 -10.273 -11.375 1 94.88 97 SER B N 1
ATOM 2362 C CA . SER B 1 97 ? 10.258 -9.555 -10.227 1 94.88 97 SER B CA 1
ATOM 2363 C C . SER B 1 97 ? 11.227 -9.602 -9.047 1 94.88 97 SER B C 1
ATOM 2365 O O . SER B 1 97 ? 11.867 -10.625 -8.805 1 94.88 97 SER B O 1
ATOM 2367 N N . LYS B 1 98 ? 11.398 -8.469 -8.43 1 95.69 98 LYS B N 1
ATOM 2368 C CA . LYS B 1 98 ? 12.102 -8.344 -7.156 1 95.69 98 LYS B CA 1
ATOM 2369 C C . LYS B 1 98 ? 11.141 -7.984 -6.027 1 95.69 98 LYS B C 1
ATOM 2371 O O . LYS B 1 98 ? 10.258 -7.141 -6.203 1 95.69 98 LYS B O 1
ATOM 2376 N N . SER B 1 99 ? 11.273 -8.742 -4.918 1 96.19 99 SER B N 1
ATOM 2377 C CA . SER B 1 99 ? 10.375 -8.438 -3.811 1 96.19 99 SER B CA 1
ATOM 2378 C C . SER B 1 99 ? 11.109 -8.477 -2.475 1 96.19 99 SER B C 1
ATOM 2380 O O . SER B 1 99 ? 12.164 -9.109 -2.359 1 96.19 99 SER B O 1
ATOM 2382 N N . GLN B 1 100 ? 10.625 -7.75 -1.554 1 94.88 100 GLN B N 1
ATOM 2383 C CA . GLN B 1 100 ? 11.133 -7.711 -0.187 1 94.88 100 GLN B CA 1
ATOM 2384 C C . GLN B 1 100 ? 10.016 -7.949 0.824 1 94.88 100 GLN B C 1
ATOM 2386 O O . GLN B 1 100 ? 8.969 -7.297 0.766 1 94.88 100 GLN B O 1
ATOM 2391 N N . ALA B 1 101 ? 10.289 -8.875 1.736 1 94.19 101 ALA B N 1
ATOM 2392 C CA . ALA B 1 101 ? 9.297 -9.164 2.77 1 94.19 101 ALA B CA 1
ATOM 2393 C C . ALA B 1 101 ? 9.078 -7.953 3.672 1 94.19 101 ALA B C 1
ATOM 2395 O O . ALA B 1 101 ? 10.039 -7.258 4.035 1 94.19 101 ALA B O 1
ATOM 2396 N N . TYR B 1 102 ? 7.812 -7.719 4.031 1 89.75 102 TYR B N 1
ATOM 2397 C CA . TYR B 1 102 ? 7.516 -6.66 4.988 1 89.75 102 TYR B CA 1
ATOM 2398 C C . TYR B 1 102 ? 8.148 -6.961 6.344 1 89.75 102 TYR B C 1
ATOM 2400 O O . TYR B 1 102 ? 8.758 -6.082 6.957 1 89.75 102 TYR B O 1
ATOM 2408 N N . ASN B 1 103 ? 7.906 -8.07 6.809 1 87.94 103 ASN B N 1
ATOM 2409 C CA . ASN B 1 103 ? 8.523 -8.641 8 1 87.94 103 ASN B CA 1
ATOM 2410 C C . ASN B 1 103 ? 9.312 -9.906 7.672 1 87.94 103 ASN B C 1
ATOM 2412 O O . ASN B 1 103 ? 8.734 -10.938 7.336 1 87.94 103 ASN B O 1
ATOM 2416 N N . PRO B 1 104 ? 10.625 -9.805 7.801 1 89.56 104 PRO B N 1
ATOM 2417 C CA . PRO B 1 104 ? 11.453 -10.953 7.41 1 89.56 104 PRO B CA 1
ATOM 2418 C C . PRO B 1 104 ? 11.133 -12.203 8.219 1 89.56 104 PRO B C 1
ATOM 2420 O O . PRO B 1 104 ? 11.422 -13.32 7.777 1 89.56 104 PRO B O 1
ATOM 2423 N N . HIS B 1 105 ? 10.508 -12.102 9.391 1 88.62 105 HIS B N 1
ATOM 2424 C CA . HIS B 1 105 ? 10.219 -13.25 10.234 1 88.62 105 HIS B CA 1
ATOM 2425 C C . HIS B 1 105 ? 8.883 -13.891 9.859 1 88.62 105 HIS B C 1
ATOM 2427 O O . HIS B 1 105 ? 8.594 -15.016 10.258 1 88.62 105 HIS B O 1
ATOM 2433 N N . ARG B 1 106 ? 8.031 -13.234 9.164 1 86.94 106 ARG B N 1
ATOM 2434 C CA . ARG B 1 106 ? 6.746 -13.766 8.703 1 86.94 106 ARG B CA 1
ATOM 2435 C C . ARG B 1 106 ? 6.801 -14.117 7.219 1 86.94 106 ARG B C 1
ATOM 2437 O O . ARG B 1 106 ? 6.316 -15.172 6.805 1 86.94 106 ARG B O 1
ATOM 2444 N N . GLY B 1 107 ? 7.336 -13.266 6.277 1 92 107 GLY B N 1
ATOM 2445 C CA . GLY B 1 107 ? 7.848 -13.484 4.934 1 92 107 GLY B CA 1
ATOM 2446 C C . GLY B 1 107 ? 6.758 -13.555 3.883 1 92 107 GLY B C 1
ATOM 2447 O O . GLY B 1 107 ? 7.02 -13.383 2.691 1 92 107 GLY B O 1
ATOM 2448 N N . ALA B 1 108 ? 5.465 -13.875 4.293 1 96.31 108 ALA B N 1
ATOM 2449 C CA . ALA B 1 108 ? 4.422 -14.188 3.32 1 96.31 108 ALA B CA 1
ATOM 2450 C C . ALA B 1 108 ? 3.949 -12.93 2.604 1 96.31 108 ALA B C 1
ATOM 2452 O O . ALA B 1 108 ? 3.428 -13 1.487 1 96.31 108 ALA B O 1
ATOM 2453 N N . LEU B 1 109 ? 4.027 -11.828 3.318 1 94.81 109 LEU B N 1
ATOM 2454 C CA . LEU B 1 109 ? 3.66 -10.531 2.76 1 94.81 109 LEU B CA 1
ATOM 2455 C C . LEU B 1 109 ? 4.898 -9.758 2.32 1 94.81 109 LEU B C 1
ATOM 2457 O O . LEU B 1 109 ? 5.84 -9.586 3.102 1 94.81 109 LEU B O 1
ATOM 2461 N N . SER B 1 110 ? 4.895 -9.305 1.032 1 95.56 110 SER B N 1
ATOM 2462 C CA . S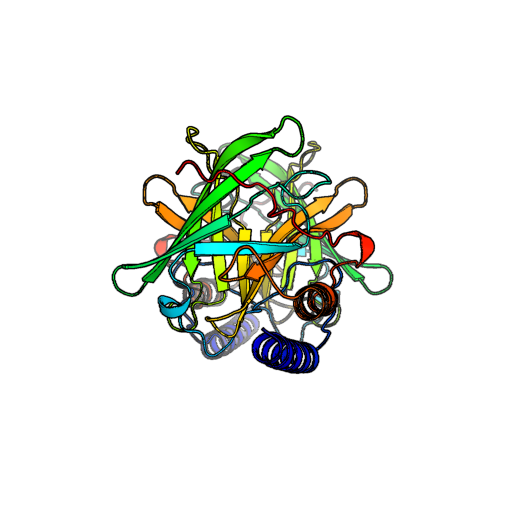ER B 1 110 ? 6.07 -8.609 0.519 1 95.56 110 SER B CA 1
ATOM 2463 C C . SER B 1 110 ? 5.672 -7.473 -0.419 1 95.56 110 SER B C 1
ATOM 2465 O O . SER B 1 110 ? 4.512 -7.375 -0.829 1 95.56 110 SER B O 1
ATOM 2467 N N . LEU B 1 111 ? 6.609 -6.59 -0.608 1 96.06 111 LEU B N 1
ATOM 2468 C CA . LEU B 1 111 ? 6.539 -5.59 -1.667 1 96.06 111 LEU B CA 1
ATOM 2469 C C . LEU B 1 111 ? 7.312 -6.047 -2.898 1 96.06 111 LEU B C 1
ATOM 2471 O O . LEU B 1 111 ? 8.438 -6.539 -2.785 1 96.06 111 LEU B O 1
ATOM 2475 N N . GLY B 1 112 ? 6.684 -5.852 -4.031 1 96.38 112 GLY B N 1
ATOM 2476 C CA . GLY B 1 112 ? 7.324 -6.32 -5.25 1 96.38 112 GLY B CA 1
ATOM 2477 C C . GLY B 1 112 ? 7.316 -5.289 -6.363 1 96.38 112 GLY B C 1
ATOM 2478 O O . GLY B 1 112 ? 6.559 -4.316 -6.312 1 96.38 112 GLY B O 1
ATOM 2479 N N . VAL B 1 113 ? 8.188 -5.453 -7.312 1 96.94 113 VAL B N 1
ATOM 2480 C CA . VAL B 1 113 ? 8.211 -4.777 -8.602 1 96.94 113 VAL B CA 1
ATOM 2481 C C . VAL B 1 113 ? 8.453 -5.797 -9.719 1 96.94 113 VAL B C 1
ATOM 2483 O O . VAL B 1 113 ? 8.969 -6.887 -9.461 1 96.94 113 VAL B O 1
ATOM 2486 N N . TRP B 1 114 ? 8.055 -5.531 -10.852 1 95.19 114 TRP B N 1
ATOM 2487 C CA . TRP B 1 114 ? 8.336 -6.406 -11.984 1 95.19 114 TRP B CA 1
ATOM 2488 C C . TRP B 1 114 ? 8.898 -5.613 -13.156 1 95.19 114 TRP B C 1
ATOM 2490 O O . TRP B 1 114 ? 8.734 -4.391 -13.219 1 95.19 114 TRP B O 1
ATOM 2500 N N . ARG B 1 115 ? 9.594 -6.207 -13.969 1 95.38 115 ARG B N 1
ATOM 2501 C CA . ARG B 1 115 ? 10.086 -5.668 -15.234 1 95.38 115 ARG B CA 1
ATOM 2502 C C . ARG B 1 115 ? 10.062 -6.73 -16.328 1 95.38 115 ARG B C 1
ATOM 2504 O O . ARG B 1 115 ? 10.195 -7.922 -16.047 1 95.38 115 ARG B O 1
ATOM 2511 N N . ARG B 1 116 ? 9.859 -6.227 -17.547 1 92.06 116 ARG B N 1
ATOM 2512 C CA . ARG B 1 116 ? 10 -7.137 -18.672 1 92.06 116 ARG B CA 1
ATOM 2513 C C . ARG B 1 116 ? 11.469 -7.48 -18.922 1 92.06 116 ARG B C 1
ATOM 2515 O O . ARG B 1 116 ? 12.336 -6.613 -18.828 1 92.06 116 ARG B O 1
ATOM 2522 N N . ALA B 1 117 ? 11.586 -8.766 -19.234 1 88.56 117 ALA B N 1
ATOM 2523 C CA . ALA B 1 117 ? 12.961 -9.18 -19.516 1 88.56 117 ALA B CA 1
ATOM 2524 C C . ALA B 1 117 ? 13.539 -8.391 -20.688 1 88.56 117 ALA B C 1
ATOM 2526 O O . ALA B 1 117 ? 12.883 -8.203 -21.703 1 88.56 117 ALA B O 1
ATOM 2527 N N . GLY B 1 118 ? 14.758 -7.871 -20.469 1 86.69 118 GLY B N 1
ATOM 2528 C CA . GLY B 1 118 ? 15.422 -7.117 -21.516 1 86.69 118 GLY B CA 1
ATOM 2529 C C . GLY B 1 118 ? 15.227 -5.617 -21.391 1 86.69 118 GLY B C 1
ATOM 2530 O O . GLY B 1 118 ? 15.789 -4.844 -22.172 1 86.69 118 GLY B O 1
ATOM 2531 N N . THR B 1 119 ? 14.305 -5.258 -20.531 1 90.12 119 THR B N 1
ATOM 2532 C CA . THR B 1 119 ? 14.117 -3.83 -20.297 1 90.12 119 THR B CA 1
ATOM 2533 C C . THR B 1 119 ? 14.711 -3.42 -18.953 1 90.12 119 THR B C 1
ATOM 2535 O O . THR B 1 119 ? 15.109 -4.273 -18.156 1 90.12 119 THR B O 1
ATOM 2538 N N . GLU B 1 120 ? 14.836 -2.141 -18.766 1 88.19 120 GLU B N 1
ATOM 2539 C CA . GLU B 1 120 ? 15.477 -1.66 -17.547 1 88.19 120 GLU B CA 1
ATOM 2540 C C . GLU B 1 120 ? 14.461 -1.066 -16.578 1 88.19 120 GLU B C 1
ATOM 2542 O O . GLU B 1 120 ? 14.75 -0.882 -15.398 1 88.19 120 GLU B O 1
ATOM 2547 N N . GLU B 1 121 ? 13.336 -0.856 -17.031 1 92.06 121 GLU B N 1
ATOM 2548 C CA . GLU B 1 121 ? 12.367 -0.117 -16.234 1 92.06 121 GLU B CA 1
ATOM 2549 C C . GLU B 1 121 ? 11.508 -1.062 -15.406 1 92.06 121 GLU B C 1
ATOM 2551 O O . GLU B 1 121 ? 10.875 -1.974 -15.945 1 92.06 121 GLU B O 1
ATOM 2556 N N . TYR B 1 122 ? 11.508 -0.778 -14.102 1 93.94 122 TYR B N 1
ATOM 2557 C CA . TYR B 1 122 ? 10.648 -1.529 -13.195 1 93.94 122 TYR B CA 1
ATOM 2558 C C . TYR B 1 122 ? 9.281 -0.857 -13.062 1 93.94 122 TYR B C 1
ATOM 2560 O O . TYR B 1 122 ? 9.164 0.36 -13.219 1 93.94 122 TYR B O 1
ATOM 2568 N N . SER B 1 123 ? 8.336 -1.676 -12.797 1 92.44 123 SER B N 1
ATOM 2569 C CA . SER B 1 123 ? 7.008 -1.164 -12.477 1 92.44 123 SER B CA 1
ATOM 2570 C C . SER B 1 123 ? 7.008 -0.405 -11.156 1 92.44 123 SER B C 1
ATOM 2572 O O . SER B 1 123 ? 8.008 -0.419 -10.43 1 92.44 123 SER B O 1
ATOM 2574 N N . GLU B 1 124 ? 5.812 0.269 -10.883 1 91.75 124 GLU B N 1
ATOM 2575 C CA . GLU B 1 124 ? 5.57 0.748 -9.523 1 91.75 124 GLU B CA 1
ATOM 2576 C C . GLU B 1 124 ? 5.453 -0.415 -8.539 1 91.75 124 GLU B C 1
ATOM 2578 O O . GLU B 1 124 ? 5.035 -1.512 -8.914 1 91.75 124 GLU B O 1
ATOM 2583 N N . PRO B 1 125 ? 5.828 -0.137 -7.324 1 95.31 125 PRO B N 1
ATOM 2584 C CA . PRO B 1 125 ? 5.711 -1.207 -6.332 1 95.31 125 PRO B CA 1
ATOM 2585 C C . PRO B 1 125 ? 4.27 -1.667 -6.125 1 95.31 125 PRO B C 1
ATOM 2587 O O . PRO B 1 125 ? 3.338 -0.869 -6.258 1 95.31 125 PRO B O 1
ATOM 2590 N N . PHE B 1 126 ? 4.129 -2.891 -5.828 1 94.69 126 PHE B N 1
ATOM 2591 C CA . PHE B 1 126 ? 2.846 -3.479 -5.469 1 94.69 126 PHE B CA 1
ATOM 2592 C C . PHE B 1 126 ? 2.998 -4.426 -4.281 1 94.69 126 PHE B C 1
ATOM 2594 O O . PHE B 1 126 ? 4.102 -4.891 -3.992 1 94.69 126 PHE B O 1
ATOM 2601 N N . GLY B 1 127 ? 1.888 -4.633 -3.576 1 94.62 127 GLY B N 1
ATOM 2602 C CA . GLY B 1 127 ? 1.883 -5.648 -2.537 1 94.62 127 GLY B CA 1
ATOM 2603 C C . GLY B 1 127 ? 1.607 -7.043 -3.066 1 94.62 127 GLY B C 1
ATOM 2604 O O . GLY B 1 127 ? 0.826 -7.211 -4.004 1 94.62 127 GLY B O 1
ATOM 2605 N N . GLN B 1 128 ? 2.225 -7.98 -2.461 1 96.12 128 GLN B N 1
ATOM 2606 C CA . GLN B 1 128 ? 1.941 -9.359 -2.844 1 96.12 128 GLN B CA 1
ATOM 2607 C C . GLN B 1 128 ? 2.059 -10.297 -1.646 1 96.12 128 GLN B C 1
ATOM 2609 O O . GLN B 1 128 ? 2.729 -9.977 -0.662 1 96.12 128 GLN B O 1
ATOM 2614 N N . SER B 1 129 ? 1.381 -11.461 -1.792 1 95.88 129 SER B N 1
ATOM 2615 C CA . SER B 1 129 ? 1.362 -12.367 -0.652 1 95.88 129 SER B CA 1
ATOM 2616 C C . SER B 1 129 ? 1.016 -13.789 -1.087 1 95.88 129 SER B C 1
ATOM 2618 O O . SER B 1 129 ? 0.231 -13.984 -2.018 1 95.88 129 SER B O 1
ATOM 2620 N N . VAL B 1 130 ? 1.681 -14.703 -0.434 1 96.88 130 VAL B N 1
ATOM 2621 C CA . VAL B 1 130 ? 1.187 -16.078 -0.428 1 96.88 130 VAL B CA 1
ATOM 2622 C C . VAL B 1 130 ? 0.205 -16.266 0.726 1 96.88 130 VAL B C 1
ATOM 2624 O O . VAL B 1 130 ? 0.596 -16.234 1.895 1 96.88 130 VAL B O 1
ATOM 2627 N N . VAL B 1 131 ? -1.061 -16.531 0.385 1 94.12 131 VAL B N 1
ATOM 2628 C CA . VAL B 1 131 ? -2.08 -16.5 1.428 1 94.12 131 VAL B CA 1
ATOM 2629 C C . VAL B 1 131 ? -2.396 -17.922 1.89 1 94.12 131 VAL B C 1
ATOM 2631 O O . VAL B 1 131 ? -2.938 -18.109 2.98 1 94.12 131 VAL B O 1
ATOM 2634 N N . ALA B 1 132 ? -2.102 -18.875 1.092 1 93.56 132 ALA B N 1
ATOM 2635 C CA . ALA B 1 132 ? -2.264 -20.281 1.444 1 93.56 132 ALA B CA 1
ATOM 2636 C C . ALA B 1 132 ? -1.311 -21.156 0.643 1 93.56 132 ALA B C 1
ATOM 2638 O O . ALA B 1 132 ? -1.075 -20.906 -0.542 1 93.56 132 ALA B O 1
ATOM 2639 N N . THR B 1 133 ? -0.746 -22.203 1.291 1 95.62 133 THR B N 1
ATOM 2640 C CA . THR B 1 133 ? 0.117 -23.156 0.61 1 95.62 133 THR B CA 1
ATOM 2641 C C . THR B 1 133 ? 0.406 -24.359 1.509 1 95.62 133 THR B C 1
ATOM 2643 O O . THR B 1 133 ? 0.462 -24.219 2.732 1 95.62 133 THR B O 1
ATOM 2646 N N . ASP B 1 134 ? 0.528 -25.484 0.904 1 92.81 134 ASP B N 1
ATOM 2647 C CA . ASP B 1 134 ? 1.1 -26.641 1.594 1 92.81 134 ASP B CA 1
ATOM 2648 C C . ASP B 1 134 ? 2.547 -26.859 1.167 1 92.81 134 ASP B C 1
ATOM 2650 O O . ASP B 1 134 ? 3.148 -27.891 1.522 1 92.81 134 ASP B O 1
ATOM 2654 N N . TYR B 1 135 ? 3.129 -26.031 0.305 1 95.75 135 TYR B N 1
ATOM 2655 C CA . TYR B 1 135 ? 4.5 -25.969 -0.183 1 95.75 135 TYR B CA 1
ATOM 2656 C C . TYR B 1 135 ? 4.789 -27.109 -1.15 1 95.75 135 TYR B C 1
ATOM 2658 O O . TYR B 1 135 ? 5.773 -27.078 -1.89 1 95.75 135 TYR B O 1
ATOM 2666 N N . LYS B 1 136 ? 3.889 -28.094 -1.245 1 93.56 136 LYS B N 1
ATOM 2667 C CA . LYS B 1 136 ? 4.199 -29.297 -2 1 93.56 136 LYS B CA 1
ATOM 2668 C C . LYS B 1 136 ? 3.299 -29.438 -3.225 1 93.56 136 LYS B C 1
ATOM 2670 O O . LYS B 1 136 ? 3.707 -30 -4.246 1 93.56 136 LYS B O 1
ATOM 2675 N N . THR B 1 137 ? 2.072 -28.938 -3.055 1 92.94 137 THR B N 1
ATOM 2676 C CA . THR B 1 137 ? 1.127 -29.203 -4.129 1 92.94 137 THR B CA 1
ATOM 2677 C C . THR B 1 137 ? 0.553 -27.906 -4.688 1 92.94 137 THR B C 1
ATOM 2679 O O . THR B 1 137 ? 0.339 -27.781 -5.895 1 92.94 137 THR B O 1
ATOM 2682 N N . PHE B 1 138 ? 0.311 -26.984 -3.752 1 95.56 138 PHE B N 1
ATOM 2683 C CA . PHE B 1 138 ? -0.324 -25.766 -4.258 1 95.56 138 PHE B CA 1
ATOM 2684 C C . PHE B 1 138 ? 0.125 -24.547 -3.467 1 95.56 138 PHE B C 1
ATOM 2686 O O . PHE B 1 138 ? 0.641 -24.672 -2.354 1 95.56 138 PHE B O 1
ATOM 2693 N N . ALA B 1 139 ? -0.056 -23.391 -4.023 1 96.5 139 ALA B N 1
ATOM 2694 C CA . ALA B 1 139 ? 0.03 -22.078 -3.369 1 96.5 139 ALA B CA 1
ATOM 2695 C C . ALA B 1 139 ? -0.989 -21.109 -3.951 1 96.5 139 ALA B C 1
ATOM 2697 O O . ALA B 1 139 ? -1.312 -21.172 -5.141 1 96.5 139 ALA B O 1
ATOM 2698 N N . VAL B 1 140 ? -1.546 -20.297 -3.111 1 95.75 140 VAL B N 1
ATOM 2699 C CA . VAL B 1 140 ? -2.414 -19.203 -3.535 1 95.75 140 VAL B CA 1
ATOM 2700 C C . VAL B 1 140 ? -1.678 -17.875 -3.395 1 95.75 140 VAL B C 1
ATOM 2702 O O . VAL B 1 140 ? -1.248 -17.516 -2.299 1 95.75 140 VAL B O 1
ATOM 2705 N N . PHE B 1 141 ? -1.567 -17.234 -4.516 1 96.25 141 PHE B N 1
ATOM 2706 C CA . PHE B 1 141 ? -0.77 -16.016 -4.605 1 96.25 141 PHE B CA 1
ATOM 2707 C C . PHE B 1 141 ? -1.64 -14.828 -4.992 1 96.25 141 PHE B C 1
ATOM 2709 O O . PHE B 1 141 ? -2.471 -14.922 -5.895 1 96.25 141 PHE B O 1
ATOM 2716 N N . LEU B 1 142 ? -1.457 -13.688 -4.273 1 95 142 LEU B N 1
ATOM 2717 C CA . LEU B 1 142 ? -2.133 -12.43 -4.59 1 95 142 LEU B CA 1
ATOM 2718 C C . LEU B 1 142 ? -1.124 -11.312 -4.816 1 95 142 LEU B C 1
ATOM 2720 O O . LEU B 1 142 ? -0.127 -11.219 -4.098 1 95 142 LEU B O 1
ATOM 2724 N N . ALA B 1 143 ? -1.275 -10.555 -5.816 1 95 143 ALA B N 1
ATOM 2725 C CA . ALA B 1 143 ? -0.591 -9.281 -6.043 1 95 143 ALA B CA 1
ATOM 2726 C C . ALA B 1 143 ? -1.593 -8.156 -6.273 1 95 143 ALA B C 1
ATOM 2728 O O . ALA B 1 143 ? -2.557 -8.32 -7.023 1 95 143 ALA B O 1
ATOM 2729 N N . CYS B 1 144 ? -1.33 -7.027 -5.617 1 94.75 144 CYS B N 1
ATOM 2730 C CA . CYS B 1 144 ? -2.373 -6.008 -5.633 1 94.75 144 CYS B CA 1
ATOM 2731 C C . CYS B 1 144 ? -1.769 -4.609 -5.574 1 94.75 144 CYS B C 1
ATOM 2733 O O . CYS B 1 144 ? -0.796 -4.379 -4.852 1 94.75 144 CYS B O 1
ATOM 2735 N N . ARG B 1 145 ? -2.318 -3.703 -6.289 1 94.06 145 ARG B N 1
ATOM 2736 C CA . ARG B 1 145 ? -1.962 -2.287 -6.258 1 94.06 145 ARG B CA 1
ATOM 2737 C C . ARG B 1 145 ? -3.205 -1.408 -6.344 1 94.06 145 ARG B C 1
ATOM 2739 O O . ARG B 1 145 ? -4.082 -1.641 -7.176 1 94.06 145 ARG B O 1
ATOM 2746 N N . PRO B 1 146 ? -3.266 -0.441 -5.445 1 93.81 146 PRO B N 1
ATOM 2747 C CA . PRO B 1 146 ? -4.406 0.47 -5.559 1 93.81 146 PRO B CA 1
ATOM 2748 C C . PRO B 1 146 ? -4.352 1.332 -6.816 1 93.81 146 PRO B C 1
ATOM 2750 O O . PRO B 1 146 ? -3.27 1.733 -7.25 1 93.81 146 PRO B O 1
ATOM 2753 N N . VAL B 1 147 ? -5.504 1.563 -7.32 1 93 147 VAL B N 1
ATOM 2754 C CA . VAL B 1 147 ? -5.668 2.418 -8.492 1 93 147 VAL B CA 1
ATOM 2755 C C . VAL B 1 147 ? -6.789 3.426 -8.242 1 93 147 VAL B C 1
ATOM 2757 O O . VAL B 1 147 ? -7.758 3.127 -7.547 1 93 147 VAL B O 1
ATOM 2760 N N . TYR B 1 148 ? -6.551 4.59 -8.734 1 94.31 148 TYR B N 1
ATOM 2761 C CA . TYR B 1 148 ? -7.594 5.605 -8.656 1 94.31 148 TYR B CA 1
ATOM 2762 C C . TYR B 1 148 ? -8.203 5.871 -10.031 1 94.31 148 TYR B C 1
ATOM 2764 O O . TYR B 1 148 ? -7.484 6.066 -11.008 1 94.31 148 TYR B O 1
ATOM 2772 N N . ASP B 1 149 ? -9.5 5.828 -10.07 1 90.25 149 ASP B N 1
ATOM 2773 C CA . ASP B 1 149 ? -10.234 6.184 -11.281 1 90.25 149 ASP B CA 1
ATOM 2774 C C . ASP B 1 149 ? -10.844 7.578 -11.164 1 90.25 149 ASP B C 1
ATOM 2776 O O . ASP B 1 149 ? -11.867 7.762 -10.508 1 90.25 149 ASP B O 1
ATOM 2780 N N . PRO B 1 150 ? -10.234 8.531 -11.883 1 88.06 150 PRO B N 1
ATOM 2781 C CA . PRO B 1 150 ? -10.734 9.898 -11.75 1 88.06 150 PRO B CA 1
ATOM 2782 C C . PRO B 1 150 ? -12.133 10.078 -12.328 1 88.06 150 PRO B C 1
ATOM 2784 O O . PRO B 1 150 ? -12.844 11.016 -11.953 1 88.06 150 PRO B O 1
ATOM 2787 N N . SER B 1 151 ? -12.547 9.289 -13.203 1 88.69 151 SER B N 1
ATOM 2788 C CA . SER B 1 151 ? -13.859 9.414 -13.828 1 88.69 151 SER B CA 1
ATOM 2789 C C . SER B 1 151 ? -14.969 9.039 -12.852 1 88.69 151 SER B C 1
ATOM 2791 O O . SER B 1 151 ? -16.031 9.672 -12.844 1 88.69 151 SER B O 1
ATOM 2793 N N . THR B 1 152 ? -14.734 8.117 -11.992 1 84.25 152 THR B N 1
ATOM 2794 C CA . THR B 1 152 ? -15.734 7.699 -11.016 1 84.25 152 THR B CA 1
ATOM 2795 C C . THR B 1 152 ? -15.375 8.203 -9.617 1 84.25 152 THR B C 1
ATOM 2797 O O . THR B 1 152 ? -16.156 8.062 -8.68 1 84.25 152 THR B O 1
ATOM 2800 N N . ARG B 1 153 ? -14.242 8.805 -9.516 1 82.25 153 ARG B N 1
ATOM 2801 C CA . ARG B 1 153 ? -13.719 9.352 -8.266 1 82.25 153 ARG B CA 1
ATOM 2802 C C . ARG B 1 153 ? -13.68 8.281 -7.18 1 82.25 153 ARG B C 1
ATOM 2804 O O . ARG B 1 153 ? -14.094 8.523 -6.043 1 82.25 153 ARG B O 1
ATOM 2811 N N . THR B 1 154 ? -13.281 7.074 -7.559 1 85 154 THR B N 1
ATOM 2812 C CA . THR B 1 154 ? -13.219 5.965 -6.617 1 85 154 THR B CA 1
ATOM 2813 C C . THR B 1 154 ? -11.859 5.273 -6.684 1 85 154 THR B C 1
ATOM 2815 O O . THR B 1 154 ? -11.172 5.344 -7.707 1 85 154 THR B O 1
ATOM 2818 N N . PHE B 1 155 ? -11.602 4.688 -5.523 1 91.25 155 PHE B N 1
ATOM 2819 C CA . PHE B 1 155 ? -10.406 3.852 -5.473 1 91.25 155 PHE B CA 1
ATOM 2820 C C . PHE B 1 155 ? -10.75 2.404 -5.801 1 91.25 155 PHE B C 1
ATOM 2822 O O . PHE B 1 155 ? -11.758 1.874 -5.328 1 91.25 155 PHE B O 1
ATOM 2829 N N . GLN B 1 156 ? -9.961 1.941 -6.707 1 90 156 GLN B N 1
ATOM 2830 C CA . GLN B 1 156 ? -10.055 0.553 -7.148 1 90 156 GLN B CA 1
ATOM 2831 C C . GLN B 1 156 ? -8.734 -0.18 -6.934 1 90 156 GLN B C 1
ATOM 2833 O O . GLN B 1 156 ? -7.844 0.325 -6.25 1 90 156 GLN B O 1
ATOM 2838 N N . ARG B 1 157 ? -8.703 -1.435 -7.414 1 91 157 ARG B N 1
ATOM 2839 C CA . ARG B 1 157 ? -7.465 -2.193 -7.289 1 91 157 ARG B CA 1
ATOM 2840 C C . ARG B 1 157 ? -7.133 -2.916 -8.594 1 91 157 ARG B C 1
ATOM 2842 O O . ARG B 1 157 ? -8.031 -3.348 -9.312 1 91 157 ARG B O 1
ATOM 2849 N N . ALA B 1 158 ? -5.875 -2.936 -8.875 1 91.19 158 ALA B N 1
ATOM 2850 C CA . ALA B 1 158 ? -5.344 -3.918 -9.82 1 91.19 158 ALA B CA 1
ATOM 2851 C C . ALA B 1 158 ? -4.906 -5.188 -9.094 1 91.19 158 ALA B C 1
ATOM 2853 O O . ALA B 1 158 ? -3.877 -5.203 -8.414 1 91.19 158 ALA B O 1
ATOM 2854 N N . LEU B 1 159 ? -5.715 -6.234 -9.242 1 92.5 159 LEU B N 1
ATOM 2855 C CA . LEU B 1 159 ? -5.488 -7.461 -8.484 1 92.5 159 LEU B CA 1
ATOM 2856 C C . LEU B 1 159 ? -5.117 -8.617 -9.406 1 92.5 159 LEU B C 1
ATOM 2858 O O . LEU B 1 159 ? -5.809 -8.867 -10.398 1 92.5 159 LEU B O 1
ATOM 2862 N N . ALA B 1 160 ? -4 -9.266 -9.125 1 93.69 160 ALA B N 1
ATOM 2863 C CA . ALA B 1 160 ? -3.68 -10.586 -9.664 1 93.69 160 ALA B CA 1
ATOM 2864 C C . ALA B 1 160 ? -3.826 -11.664 -8.594 1 93.69 160 ALA B C 1
ATOM 2866 O O . ALA B 1 160 ? -3.16 -11.617 -7.559 1 93.69 160 ALA B O 1
ATOM 2867 N N . ALA B 1 161 ? -4.711 -12.516 -8.844 1 95.25 161 ALA B N 1
ATOM 2868 C CA . ALA B 1 161 ? -4.93 -13.672 -7.973 1 95.25 161 ALA B CA 1
ATOM 2869 C C . ALA B 1 161 ? -4.699 -14.977 -8.719 1 95.25 161 ALA B C 1
ATOM 2871 O O . ALA B 1 161 ? -5.293 -15.211 -9.773 1 95.25 161 ALA B O 1
ATOM 2872 N N . GLN B 1 162 ? -3.822 -15.836 -8.086 1 96.44 162 GLN B N 1
ATOM 2873 C CA . GLN B 1 162 ? -3.447 -17.031 -8.836 1 96.44 162 GLN B CA 1
ATOM 2874 C C . GLN B 1 162 ? -3.307 -18.234 -7.91 1 96.44 162 GLN B C 1
ATOM 2876 O O . GLN B 1 162 ? -2.957 -18.094 -6.734 1 96.44 162 GLN B O 1
ATOM 2881 N N . VAL B 1 163 ? -3.6 -19.344 -8.555 1 96.44 163 VAL B N 1
ATOM 2882 C CA . VAL B 1 163 ? -3.287 -20.641 -7.965 1 96.44 163 VAL B CA 1
ATOM 2883 C C . VAL B 1 163 ? -2.08 -21.25 -8.672 1 96.44 163 VAL B C 1
ATOM 2885 O O . VAL B 1 163 ? -2.068 -21.375 -9.898 1 96.44 163 VAL B O 1
ATOM 2888 N N . TRP B 1 164 ? -1.148 -21.594 -7.84 1 97.12 164 TRP B N 1
ATOM 2889 C CA . TRP B 1 164 ? 0.063 -22.219 -8.359 1 97.12 164 TRP B CA 1
ATOM 2890 C C . TRP B 1 164 ? 0.115 -23.703 -7.973 1 97.12 164 TRP B C 1
ATOM 2892 O O . TRP B 1 164 ? -0.449 -24.094 -6.953 1 97.12 164 TRP B O 1
ATOM 2902 N N . GLY B 1 165 ? 0.73 -24.469 -8.883 1 96.5 165 GLY B N 1
ATOM 2903 C CA . GLY B 1 165 ? 1.046 -25.859 -8.602 1 96.5 165 GLY B CA 1
ATOM 2904 C C . GLY B 1 165 ? 2.51 -26.188 -8.812 1 96.5 165 GLY B C 1
ATOM 2905 O O . GLY B 1 165 ? 3.199 -25.531 -9.586 1 96.5 165 GLY B O 1
ATOM 2906 N N . ARG B 1 166 ? 2.977 -27.234 -8.109 1 96 166 ARG B N 1
ATOM 2907 C CA . ARG B 1 166 ? 4.359 -27.672 -8.273 1 96 166 ARG B CA 1
ATOM 2908 C C . ARG B 1 166 ? 4.539 -28.438 -9.586 1 96 166 ARG B C 1
ATOM 2910 O O . ARG B 1 166 ? 5.664 -28.609 -10.062 1 96 166 ARG B O 1
ATOM 2917 N N . SER B 1 167 ? 3.432 -28.875 -10.109 1 93.56 167 SER B N 1
ATOM 2918 C CA . SER B 1 167 ? 3.447 -29.578 -11.398 1 93.56 167 SER B CA 1
ATOM 2919 C C . SER B 1 167 ? 2.592 -28.844 -12.43 1 93.56 167 SER B C 1
ATOM 2921 O O . SER B 1 167 ? 1.658 -28.125 -12.07 1 93.56 167 SER B O 1
ATOM 2923 N N . ALA B 1 168 ? 2.941 -29.047 -13.656 1 92.62 168 ALA B N 1
ATOM 2924 C CA . ALA B 1 168 ? 2.17 -28.438 -14.734 1 92.62 168 ALA B CA 1
ATOM 2925 C C . ALA B 1 168 ? 0.745 -28.984 -14.766 1 92.62 168 ALA B C 1
ATOM 2927 O O . ALA B 1 168 ? -0.191 -28.281 -15.141 1 92.62 168 ALA B O 1
ATOM 2928 N N . SER B 1 169 ? 0.711 -30.234 -14.406 1 88.19 169 SER B N 1
ATOM 2929 C CA . SER B 1 169 ? -0.597 -30.891 -14.398 1 88.19 169 SER B CA 1
ATOM 2930 C C . SER B 1 169 ? -1.128 -31.047 -12.977 1 88.19 169 SER B C 1
ATOM 2932 O O . SER B 1 169 ? -0.369 -31.344 -12.055 1 88.19 169 SER B O 1
ATOM 2934 N N . MET B 1 170 ? -2.367 -30.641 -12.797 1 88.5 170 MET B N 1
ATOM 2935 C CA . MET B 1 170 ? -3.092 -30.828 -11.547 1 88.5 170 MET B CA 1
ATOM 2936 C C . MET B 1 170 ? -4.457 -31.453 -11.797 1 88.5 170 MET B C 1
ATOM 2938 O O . MET B 1 170 ? -5.09 -31.188 -12.82 1 88.5 170 MET B O 1
ATOM 2942 N N . ASP B 1 171 ? -4.84 -32.344 -10.781 1 88.5 171 ASP B N 1
ATOM 2943 C CA . ASP B 1 171 ? -6.168 -32.938 -10.883 1 88.5 171 ASP B CA 1
ATOM 2944 C C . ASP B 1 171 ? -7.234 -31.859 -11.086 1 88.5 171 ASP B C 1
ATOM 2946 O O . ASP B 1 171 ? -7.188 -30.797 -10.453 1 88.5 171 ASP B O 1
ATOM 2950 N N . ASP B 1 172 ? -8.211 -32.125 -11.977 1 89.44 172 ASP B N 1
ATOM 2951 C CA . ASP B 1 172 ? -9.219 -31.141 -12.359 1 89.44 172 ASP B CA 1
ATOM 2952 C C . ASP B 1 172 ? -10.062 -30.719 -11.148 1 89.44 172 ASP B C 1
ATOM 2954 O O . ASP B 1 172 ? -10.398 -29.547 -11 1 89.44 172 ASP B O 1
ATOM 2958 N N . ASP B 1 173 ? -10.398 -31.688 -10.367 1 87.62 173 ASP B N 1
ATOM 2959 C CA . ASP B 1 173 ? -11.219 -31.375 -9.203 1 87.62 173 ASP B CA 1
ATOM 2960 C C . ASP B 1 173 ? -10.461 -30.5 -8.211 1 87.62 173 ASP B C 1
ATOM 2962 O O . ASP B 1 173 ? -11.023 -29.547 -7.66 1 87.62 173 ASP B O 1
ATOM 2966 N N . ALA B 1 174 ? -9.266 -30.875 -8 1 87.88 174 ALA B N 1
ATOM 2967 C CA . ALA B 1 174 ? -8.422 -30.078 -7.113 1 87.88 174 ALA B CA 1
ATOM 2968 C C . ALA B 1 174 ? -8.211 -28.672 -7.664 1 87.88 174 ALA B C 1
ATOM 2970 O O . ALA B 1 174 ? -8.32 -27.688 -6.926 1 87.88 174 ALA B O 1
ATOM 2971 N N . ARG B 1 175 ? -7.961 -28.656 -8.914 1 92.25 175 ARG B N 1
ATOM 2972 C CA . ARG B 1 175 ? -7.73 -27.375 -9.594 1 92.25 175 ARG B CA 1
ATOM 2973 C C . ARG B 1 175 ? -8.945 -26.469 -9.477 1 92.25 175 ARG B C 1
ATOM 2975 O O . ARG B 1 175 ? -8.82 -25.281 -9.148 1 92.25 175 ARG B O 1
ATOM 2982 N N . ARG B 1 176 ? -10.102 -27 -9.727 1 91.38 176 ARG B N 1
ATOM 2983 C CA . ARG B 1 176 ? -11.336 -26.234 -9.648 1 91.38 176 ARG B CA 1
ATOM 2984 C C . ARG B 1 176 ? -11.609 -25.781 -8.219 1 91.38 176 ARG B C 1
ATOM 2986 O O . ARG B 1 176 ? -12.039 -24.641 -7.996 1 91.38 176 ARG B O 1
ATOM 2993 N N . ALA B 1 177 ? -11.383 -26.688 -7.328 1 89 177 ALA B N 1
ATOM 2994 C CA . ALA B 1 177 ? -11.602 -26.344 -5.926 1 89 177 ALA B CA 1
ATOM 2995 C C . ALA B 1 177 ? -10.695 -25.188 -5.5 1 89 177 ALA B C 1
ATOM 2997 O O . ALA B 1 177 ? -11.133 -24.266 -4.809 1 89 177 ALA B O 1
ATOM 2998 N N . LEU B 1 178 ? -9.477 -25.281 -5.91 1 91.12 178 LEU B N 1
ATOM 2999 C CA . LEU B 1 178 ? -8.523 -24.234 -5.57 1 91.12 178 LEU B CA 1
ATOM 3000 C C . LEU B 1 178 ? -8.875 -22.922 -6.277 1 91.12 178 LEU B C 1
ATOM 3002 O O . LEU B 1 178 ? -8.766 -21.844 -5.691 1 91.12 178 LEU B O 1
ATOM 3006 N N . ALA B 1 179 ? -9.289 -23 -7.504 1 93.25 179 ALA B N 1
ATOM 3007 C CA . ALA B 1 179 ? -9.727 -21.812 -8.234 1 93.25 179 ALA B CA 1
ATOM 3008 C C . ALA B 1 179 ? -10.898 -21.141 -7.531 1 93.25 179 ALA B C 1
ATOM 3010 O O . ALA B 1 179 ? -10.945 -19.906 -7.438 1 93.25 179 ALA B O 1
ATOM 3011 N N . ASP B 1 180 ? -11.742 -21.938 -7.027 1 88.88 180 ASP B N 1
ATOM 3012 C CA . ASP B 1 180 ? -12.922 -21.422 -6.344 1 88.88 180 ASP B CA 1
ATOM 3013 C C . ASP B 1 180 ? -12.531 -20.703 -5.055 1 88.88 180 ASP B C 1
ATOM 3015 O O . ASP B 1 180 ? -13.25 -19.812 -4.598 1 88.88 180 ASP B O 1
ATOM 3019 N N . LEU B 1 181 ? -11.477 -21.141 -4.535 1 88.75 181 LEU B N 1
ATOM 3020 C CA . LEU B 1 181 ? -10.984 -20.516 -3.312 1 88.75 181 LEU B CA 1
ATOM 3021 C C . LEU B 1 181 ? -10.68 -19.031 -3.541 1 88.75 181 LEU B C 1
ATOM 3023 O O . LEU B 1 181 ? -10.727 -18.234 -2.604 1 88.75 181 LEU B O 1
ATOM 3027 N N . LEU B 1 182 ? -10.383 -18.625 -4.766 1 91.19 182 LEU B N 1
ATOM 3028 C CA . LEU B 1 182 ? -10.016 -17.234 -5.066 1 91.19 182 LEU B CA 1
ATOM 3029 C C . LEU B 1 182 ? -11.195 -16.297 -4.82 1 91.19 182 LEU B C 1
ATOM 3031 O O . LEU B 1 182 ? -11 -15.125 -4.508 1 91.19 182 LEU B O 1
ATOM 3035 N N . SER B 1 183 ? -12.406 -16.844 -4.855 1 88.19 183 SER B N 1
ATOM 3036 C CA . SER B 1 183 ? -13.602 -16.047 -4.605 1 88.19 183 SER B CA 1
ATOM 3037 C C . SER B 1 183 ? -13.68 -15.602 -3.148 1 88.19 183 SER B C 1
ATOM 3039 O O . SER B 1 183 ? -14.32 -14.602 -2.828 1 88.19 183 SER B O 1
ATOM 3041 N N . SER B 1 184 ? -13 -16.328 -2.264 1 84.5 184 SER B N 1
ATOM 3042 C CA . SER B 1 184 ? -12.945 -15.961 -0.852 1 84.5 184 SER B CA 1
ATOM 3043 C C . SER B 1 184 ? -12.109 -14.703 -0.64 1 84.5 184 SER B C 1
ATOM 3045 O O . SER B 1 184 ? -12.164 -14.094 0.429 1 84.5 184 SER B O 1
ATOM 3047 N N . TYR B 1 185 ? -11.406 -14.281 -1.678 1 85.62 185 TYR B N 1
ATOM 3048 C CA . TYR B 1 185 ? -10.586 -13.078 -1.604 1 85.62 185 TYR B CA 1
ATOM 3049 C C . TYR B 1 185 ? -11.141 -11.984 -2.5 1 85.62 185 TYR B C 1
ATOM 3051 O O . TYR B 1 185 ? -10.383 -11.188 -3.059 1 85.62 185 TYR B O 1
ATOM 3059 N N . ASP B 1 186 ? -12.406 -12.016 -2.697 1 86.81 186 ASP B N 1
ATOM 3060 C CA . ASP B 1 186 ? -13.172 -10.992 -3.408 1 86.81 186 ASP B CA 1
ATOM 3061 C C . ASP B 1 186 ? -12.812 -10.977 -4.895 1 86.81 186 ASP B C 1
ATOM 3063 O O . ASP B 1 186 ? -12.727 -9.906 -5.5 1 86.81 186 ASP B O 1
ATOM 3067 N N . VAL B 1 187 ? -12.422 -12.148 -5.422 1 90.31 187 VAL B N 1
ATOM 3068 C CA . VAL B 1 187 ? -12.211 -12.281 -6.863 1 90.31 187 VAL B CA 1
ATOM 3069 C C . VAL B 1 187 ? -13.5 -12.758 -7.531 1 90.31 187 VAL B C 1
ATOM 3071 O O . VAL B 1 187 ? -14.078 -13.766 -7.121 1 90.31 187 VAL B O 1
ATOM 3074 N N . ALA B 1 188 ? -13.906 -12.008 -8.484 1 89.25 188 ALA B N 1
ATOM 3075 C CA . ALA B 1 188 ? -15.109 -12.414 -9.203 1 89.25 188 ALA B CA 1
ATOM 3076 C C . ALA B 1 188 ? -14.883 -13.719 -9.961 1 89.25 188 ALA B C 1
ATOM 3078 O O . ALA B 1 188 ? -13.859 -13.891 -10.625 1 89.25 188 ALA B O 1
ATOM 3079 N N . ARG B 1 189 ? -15.867 -14.602 -9.883 1 90.44 189 ARG B N 1
ATOM 3080 C CA . ARG B 1 189 ? -15.742 -15.914 -10.508 1 90.44 189 ARG B CA 1
ATOM 3081 C C . ARG B 1 189 ? -15.516 -15.781 -12.016 1 90.44 189 ARG B C 1
ATOM 3083 O O . ARG B 1 189 ? -14.758 -16.547 -12.602 1 90.44 189 ARG B O 1
ATOM 3090 N N . GLU B 1 190 ? -16.156 -14.789 -12.609 1 91.19 190 GLU B N 1
ATOM 3091 C CA . GLU B 1 190 ? -16.078 -14.617 -14.055 1 91.19 190 GLU B CA 1
ATOM 3092 C C . GLU B 1 190 ? -14.672 -14.195 -14.477 1 91.19 190 GLU B C 1
ATOM 3094 O O . GLU B 1 190 ? -14.305 -14.328 -15.641 1 91.19 190 GLU B O 1
ATOM 3099 N N . ASP B 1 191 ? -13.93 -13.695 -13.555 1 91.56 191 ASP B N 1
ATOM 3100 C CA . ASP B 1 191 ? -12.594 -13.211 -13.867 1 91.56 191 ASP B CA 1
ATOM 3101 C C . ASP B 1 191 ? -11.555 -14.32 -13.711 1 91.56 191 ASP B C 1
ATOM 3103 O O . ASP B 1 191 ? -10.406 -14.172 -14.125 1 91.56 191 ASP B O 1
ATOM 3107 N N . ILE B 1 192 ? -11.938 -15.438 -13.172 1 94.12 192 ILE B N 1
ATOM 3108 C CA . ILE B 1 192 ? -11.023 -16.562 -12.945 1 94.12 192 ILE B CA 1
ATOM 3109 C C . ILE B 1 192 ? -10.953 -17.438 -14.195 1 94.12 192 ILE B C 1
ATOM 3111 O O . ILE B 1 192 ? -11.984 -17.891 -14.695 1 94.12 192 ILE B O 1
ATOM 3115 N N . LYS B 1 193 ? -9.758 -17.562 -14.672 1 94.62 193 LYS B N 1
ATOM 3116 C CA . LYS B 1 193 ? -9.531 -18.422 -15.836 1 94.62 193 LYS B CA 1
ATOM 3117 C C . LYS B 1 193 ? -8.656 -19.625 -15.477 1 94.62 193 LYS B C 1
ATOM 3119 O O . LYS B 1 193 ? -7.809 -19.531 -14.594 1 94.62 193 LYS B O 1
ATOM 3124 N N . MET B 1 194 ? -8.883 -20.734 -16.234 1 94.31 194 MET B N 1
ATOM 3125 C CA . MET B 1 194 ? -8.039 -21.906 -16.094 1 94.31 194 MET B CA 1
ATOM 3126 C C . MET B 1 194 ? -6.809 -21.812 -16.984 1 94.31 194 MET B C 1
ATOM 3128 O O . MET B 1 194 ? -6.914 -21.422 -18.141 1 94.31 194 MET B O 1
ATOM 3132 N N . ALA B 1 195 ? -5.66 -22.078 -16.391 1 94.44 195 ALA B N 1
ATOM 3133 C CA . ALA B 1 195 ? -4.414 -21.953 -17.141 1 94.44 195 ALA B CA 1
ATOM 3134 C C . ALA B 1 195 ? -4.254 -23.094 -18.141 1 94.44 195 ALA B C 1
ATOM 3136 O O . ALA B 1 195 ? -4.691 -24.203 -17.891 1 94.44 195 ALA B O 1
ATOM 3137 N N . ASP B 1 196 ? -3.645 -22.75 -19.297 1 93.75 196 ASP B N 1
ATOM 3138 C CA . ASP B 1 196 ? -3.287 -23.734 -20.312 1 93.75 196 ASP B CA 1
ATOM 3139 C C . ASP B 1 196 ? -1.833 -24.188 -20.156 1 93.75 196 ASP B C 1
ATOM 3141 O O . ASP B 1 196 ? -0.912 -23.422 -20.469 1 93.75 196 ASP B O 1
ATOM 3145 N N . GLN B 1 197 ? -1.667 -25.453 -19.734 1 93.75 197 GLN B N 1
ATOM 3146 C CA . GLN B 1 197 ? -0.333 -26 -19.516 1 93.75 197 GLN B CA 1
ATOM 3147 C C . GLN B 1 197 ? -0.061 -27.156 -20.469 1 93.75 197 GLN B C 1
ATOM 3149 O O . GLN B 1 197 ? 0.862 -27.953 -20.25 1 93.75 197 GLN B O 1
ATOM 3154 N N . ASP B 1 198 ? -0.822 -27.156 -21.453 1 89.44 198 ASP B N 1
ATOM 3155 C CA . ASP B 1 198 ? -0.675 -28.25 -22.391 1 89.44 198 ASP B CA 1
ATOM 3156 C C . ASP B 1 198 ? 0.326 -27.906 -23.484 1 89.44 198 ASP B C 1
ATOM 3158 O O . ASP B 1 198 ? 0.363 -26.781 -23.969 1 89.44 198 ASP B O 1
ATOM 3162 N N . ASN B 1 199 ? 1.09 -28.969 -24 1 88.44 199 ASN B N 1
ATOM 3163 C CA . ASN B 1 199 ? 2.021 -28.844 -25.125 1 88.44 199 ASN B CA 1
ATOM 3164 C C . ASN B 1 199 ? 3.012 -27.703 -24.891 1 88.44 199 ASN B C 1
ATOM 3166 O O . ASN B 1 199 ? 3.225 -26.875 -25.781 1 88.44 199 ASN B O 1
ATOM 3170 N N . CYS B 1 200 ? 3.309 -27.578 -23.766 1 89.75 200 CYS B N 1
ATOM 3171 C CA . CYS B 1 200 ? 4.273 -26.547 -23.406 1 89.75 200 CYS B CA 1
ATOM 3172 C C . CYS B 1 200 ? 5.703 -27.047 -23.609 1 89.75 200 CYS B C 1
ATOM 3174 O O . CYS B 1 200 ? 6.039 -28.156 -23.203 1 89.75 200 CYS B O 1
ATOM 3176 N N . SER B 1 201 ? 6.398 -26.859 -24.859 1 70.19 201 SER B N 1
ATOM 3177 C CA . SER B 1 201 ? 7.781 -27.25 -25.109 1 70.19 201 SER B CA 1
ATOM 3178 C C . SER B 1 201 ? 8.75 -26.422 -24.281 1 70.19 201 SER B C 1
ATOM 3180 O O . SER B 1 201 ? 8.703 -25.203 -24.297 1 70.19 201 SER B O 1
ATOM 3182 N N . TYR B 1 202 ? 8.805 -26.703 -23.094 1 54.19 202 TYR B N 1
ATOM 3183 C CA . TYR B 1 202 ? 9.68 -25.859 -22.297 1 54.19 202 TYR B CA 1
ATOM 3184 C C . TYR B 1 202 ? 11.109 -25.906 -22.797 1 54.19 202 TYR B C 1
ATOM 3186 O O . TYR B 1 202 ? 11.727 -26.969 -22.859 1 54.19 202 TYR B O 1
ATOM 3194 N N . ALA B 1 203 ? 11.367 -25.484 -24.031 1 43.16 203 ALA B N 1
ATOM 3195 C CA . ALA B 1 203 ? 12.781 -25.359 -24.344 1 43.16 203 ALA B CA 1
ATOM 3196 C C . ALA B 1 203 ? 13.477 -24.391 -23.391 1 43.16 203 ALA B C 1
ATOM 3198 O O . ALA B 1 203 ? 13.148 -23.203 -23.359 1 43.16 203 ALA B O 1
ATOM 3199 N N . TYR B 1 204 ? 13.477 -24.641 -22.125 1 37.84 204 TYR B N 1
ATOM 3200 C CA . TYR B 1 204 ? 14.453 -23.828 -21.406 1 37.84 204 TYR B CA 1
ATOM 3201 C C . TYR B 1 204 ? 15.852 -24.016 -21.984 1 37.84 204 TYR B C 1
ATOM 3203 O O . TYR B 1 204 ? 16.172 -25.078 -22.5 1 37.84 204 TYR B O 1
#

pLDDT: mean 88.57, std 10.68, range [37.84, 98.38]

Sequence (408 aa):
MVRLSALVLLAALLVAVAANRSSFRGKCPINLGKTPFDPRKMAGEWFIQAGTPLFGEQLSRCARFTVRPRLEGHELFYDIQYNALSPRDGKPYALESKSQAYNPHRGALSLGVWRRAGTEEYSEPFGQSVVATDYKTFAVFLACRPVYDPSTRTFQRALAAQVWGRSASMDDDARRALADLLSSYDVAREDIKMADQDNCSYAYMVRLSALVLLAALLVAVAANRSSFRGKCPINLGKTPFDPRKMAGEWFIQAGTPLFGEQLSRCARFTVRPRLEGHELFYDIQYNALSPRDGKPYALESKSQAYNPHRGALSLGVWRRAGTEEYSEPFGQSVVATDYKTFAVFLACRPVYDPSTRTFQRALAAQVWGRSASMDDDARRALADLLSSYDVAREDIKMADQDNCSYAY